Protein AF-A0A2D9P7B0-F1 (afdb_monomer)

Structure (mmCIF, N/CA/C/O backbone):
data_AF-A0A2D9P7B0-F1
#
_entry.id   AF-A0A2D9P7B0-F1
#
loop_
_atom_site.group_PDB
_atom_site.id
_atom_site.type_symbol
_atom_site.label_atom_id
_atom_site.label_alt_id
_atom_site.label_comp_id
_atom_site.label_asym_id
_atom_site.label_entity_id
_atom_site.label_seq_id
_atom_site.pdbx_PDB_ins_code
_atom_site.Cartn_x
_atom_site.Cartn_y
_atom_site.Cartn_z
_atom_site.occupancy
_atom_site.B_iso_or_equiv
_atom_site.auth_seq_id
_atom_site.auth_comp_id
_atom_site.auth_asym_id
_atom_site.auth_atom_id
_atom_site.pdbx_PDB_model_num
ATOM 1 N N . CYS A 1 1 ? 44.814 58.950 1.716 1.00 76.94 1 CYS A N 1
ATOM 2 C CA . CYS A 1 1 ? 45.796 58.024 2.322 1.00 76.94 1 CYS A CA 1
ATOM 3 C C . CYS A 1 1 ? 46.315 58.466 3.702 1.00 76.94 1 CYS A C 1
ATOM 5 O O . CYS A 1 1 ? 47.312 57.943 4.157 1.00 76.94 1 CYS A O 1
ATOM 7 N N . GLY A 1 2 ? 45.729 59.452 4.396 1.00 79.44 2 GLY A N 1
ATOM 8 C CA . GLY A 1 2 ? 46.101 59.761 5.792 1.00 79.44 2 GLY A CA 1
ATOM 9 C C . GLY A 1 2 ? 45.506 61.058 6.360 1.00 79.44 2 GLY A C 1
ATOM 10 O O . GLY A 1 2 ? 46.053 61.630 7.309 1.00 79.44 2 GLY A O 1
ATOM 11 N N . ASN A 1 3 ? 44.460 61.609 5.736 1.00 84.50 3 ASN A N 1
ATOM 12 C CA . ASN A 1 3 ? 43.871 62.905 6.093 1.00 84.50 3 ASN A CA 1
ATOM 13 C C . ASN A 1 3 ? 42.436 62.803 6.656 1.00 84.50 3 ASN A C 1
ATOM 15 O O . ASN A 1 3 ? 41.884 63.830 7.073 1.00 84.50 3 ASN A O 1
ATOM 19 N N . GLY A 1 4 ? 41.875 61.597 6.723 1.00 80.62 4 GLY A N 1
ATOM 20 C CA . GLY A 1 4 ? 40.542 61.262 7.209 1.00 80.62 4 GLY A CA 1
ATOM 21 C C . GLY A 1 4 ? 39.417 61.640 6.248 1.00 80.62 4 GLY A C 1
ATOM 22 O O . GLY A 1 4 ? 38.308 61.912 6.717 1.00 80.62 4 GLY A O 1
ATOM 23 N N . ILE A 1 5 ? 39.700 61.774 4.949 1.00 85.56 5 ILE A N 1
ATOM 24 C CA . ILE A 1 5 ? 38.758 62.226 3.920 1.00 85.56 5 ILE A CA 1
ATOM 25 C C . ILE A 1 5 ? 38.841 61.295 2.703 1.00 85.56 5 ILE A C 1
ATOM 27 O O . ILE A 1 5 ? 39.928 60.941 2.269 1.00 85.56 5 ILE A O 1
ATOM 31 N N . ASP A 1 6 ? 37.678 60.970 2.145 1.00 84.19 6 ASP A N 1
ATOM 32 C CA . ASP A 1 6 ? 37.508 60.373 0.816 1.00 84.19 6 ASP A CA 1
ATOM 33 C C . ASP A 1 6 ? 37.793 61.465 -0.239 1.00 84.19 6 ASP A C 1
ATOM 35 O O . ASP A 1 6 ? 36.982 62.382 -0.447 1.00 84.19 6 ASP A O 1
ATOM 39 N N . ASP A 1 7 ? 39.014 61.470 -0.784 1.00 86.56 7 ASP A N 1
ATOM 40 C CA . ASP A 1 7 ? 39.510 62.528 -1.673 1.00 86.56 7 ASP A CA 1
ATOM 41 C C . ASP A 1 7 ? 39.010 62.374 -3.125 1.00 86.56 7 ASP A C 1
ATOM 43 O O . ASP A 1 7 ? 38.956 63.379 -3.854 1.00 86.56 7 ASP A O 1
ATOM 47 N N . ASP A 1 8 ? 38.636 61.166 -3.555 1.00 87.06 8 ASP A N 1
ATOM 48 C CA . ASP A 1 8 ? 38.260 60.846 -4.937 1.00 87.06 8 ASP A CA 1
ATOM 49 C C . ASP A 1 8 ? 36.743 60.574 -5.118 1.00 87.06 8 ASP A C 1
ATOM 51 O O . ASP A 1 8 ? 36.195 60.793 -6.209 1.00 87.06 8 ASP A O 1
ATOM 55 N N . GLY A 1 9 ? 36.036 60.303 -4.019 1.00 84.69 9 GLY A N 1
ATOM 56 C CA . GLY A 1 9 ? 34.587 60.210 -3.897 1.00 84.69 9 GLY A CA 1
ATOM 57 C C . GLY A 1 9 ? 34.011 58.811 -4.108 1.00 84.69 9 GLY A C 1
ATOM 58 O O . GLY A 1 9 ? 32.815 58.728 -4.429 1.00 84.69 9 GLY A O 1
ATOM 59 N N . ASP A 1 10 ? 34.815 57.754 -4.013 1.00 85.06 10 ASP A N 1
ATOM 60 C CA . ASP A 1 10 ? 34.384 56.372 -4.238 1.00 85.06 10 ASP A CA 1
ATOM 61 C C . ASP A 1 10 ? 33.758 55.698 -2.996 1.00 85.06 10 ASP A C 1
ATOM 63 O O . ASP A 1 10 ? 33.042 54.698 -3.121 1.00 85.06 10 ASP A O 1
ATOM 67 N N . GLY A 1 11 ? 33.888 56.338 -1.829 1.00 82.06 11 GLY A N 1
ATOM 68 C CA . GLY A 1 11 ? 33.328 55.906 -0.553 1.00 82.06 11 GLY A CA 1
ATOM 69 C C . GLY A 1 11 ? 34.343 55.323 0.430 1.00 82.06 11 GLY A C 1
ATOM 70 O O . GLY A 1 11 ? 33.950 55.076 1.578 1.00 82.06 11 GLY A O 1
ATOM 71 N N . TYR A 1 12 ? 35.601 55.151 0.029 1.00 80.44 12 TYR A N 1
ATOM 72 C CA . TYR A 1 12 ? 36.685 54.659 0.872 1.00 80.44 12 TYR A CA 1
ATOM 73 C C . TYR A 1 12 ? 37.560 55.818 1.381 1.00 80.44 12 TYR A C 1
ATOM 75 O O . TYR A 1 12 ? 37.555 56.924 0.845 1.00 80.44 12 TYR A O 1
ATOM 83 N N . ILE A 1 13 ? 38.208 55.639 2.538 1.00 83.94 13 ILE A N 1
ATOM 84 C CA . ILE A 1 13 ? 38.969 56.708 3.204 1.00 83.94 13 ILE A CA 1
ATOM 85 C C . ILE A 1 13 ? 40.336 56.182 3.610 1.00 83.94 13 ILE A C 1
ATOM 87 O O . ILE A 1 13 ? 40.442 55.220 4.358 1.00 83.94 13 ILE A O 1
ATOM 91 N N . ASP A 1 14 ? 41.366 56.939 3.251 1.00 83.00 14 ASP A N 1
ATOM 92 C CA . ASP A 1 14 ? 42.741 56.725 3.688 1.00 83.00 14 ASP A CA 1
ATOM 93 C C . ASP A 1 14 ? 43.363 55.382 3.299 1.00 83.00 14 ASP A C 1
ATOM 95 O O . ASP A 1 14 ? 43.778 55.313 2.154 1.00 83.00 14 ASP A O 1
ATOM 99 N N . CYS A 1 15 ? 43.566 54.433 4.218 1.00 78.31 15 CYS A N 1
ATOM 100 C CA . CYS A 1 15 ? 44.227 53.154 3.906 1.00 78.31 15 CYS A CA 1
ATOM 101 C C . CYS A 1 15 ? 43.233 52.103 3.408 1.00 78.31 15 CYS A C 1
ATOM 103 O O . CYS A 1 15 ? 43.566 51.337 2.526 1.00 78.31 15 CYS A O 1
ATOM 105 N N . ASN A 1 16 ? 41.957 52.241 3.774 1.00 73.81 16 ASN A N 1
ATOM 106 C CA . ASN A 1 16 ? 40.859 51.449 3.216 1.00 73.81 16 ASN A CA 1
ATOM 107 C C . ASN A 1 16 ? 40.556 51.737 1.730 1.00 73.81 16 ASN A C 1
ATOM 109 O O . ASN A 1 16 ? 39.571 51.224 1.203 1.00 73.81 16 ASN A O 1
ATOM 113 N N . ASP A 1 17 ? 41.279 52.666 1.102 1.00 77.94 17 ASP A N 1
ATOM 114 C CA . ASP A 1 17 ? 41.082 53.111 -0.278 1.00 77.94 17 ASP A CA 1
ATOM 115 C C . ASP A 1 17 ? 42.181 52.495 -1.154 1.00 77.94 17 ASP A C 1
ATOM 117 O O . ASP A 1 17 ? 43.362 52.782 -0.968 1.00 77.94 17 ASP A O 1
ATOM 121 N N . PHE A 1 18 ? 41.792 51.672 -2.132 1.00 76.12 18 PHE A N 1
ATOM 122 C CA . PHE A 1 18 ? 42.721 50.958 -3.015 1.00 76.12 18 PHE A CA 1
ATOM 123 C C . PHE A 1 18 ? 43.674 51.895 -3.780 1.00 76.12 18 PHE A C 1
ATOM 125 O O . PHE A 1 18 ? 44.809 51.526 -4.087 1.00 76.12 18 PHE A O 1
ATOM 132 N N . ASP A 1 19 ? 43.270 53.139 -4.064 1.00 79.62 19 ASP A N 1
ATOM 133 C CA . ASP A 1 19 ? 44.144 54.115 -4.729 1.00 79.62 19 ASP A CA 1
ATOM 134 C C . ASP A 1 19 ? 45.294 54.605 -3.818 1.00 79.62 19 ASP A C 1
ATOM 136 O O . ASP A 1 19 ? 46.202 55.319 -4.274 1.00 79.62 19 ASP A O 1
ATOM 140 N N . CYS A 1 20 ? 45.276 54.221 -2.538 1.00 76.25 20 CYS A N 1
ATOM 141 C CA . CYS A 1 20 ? 46.286 54.523 -1.531 1.00 76.25 20 CYS A CA 1
ATOM 142 C C . CYS A 1 20 ? 47.275 53.387 -1.239 1.00 76.25 20 CYS A C 1
ATOM 144 O O . CYS A 1 20 ? 48.218 53.629 -0.471 1.00 76.25 20 CYS A O 1
ATOM 146 N N . ASP A 1 21 ? 47.135 52.232 -1.900 1.00 72.12 21 ASP A N 1
ATOM 147 C CA . ASP A 1 21 ? 48.072 51.110 -1.803 1.00 72.12 21 ASP A CA 1
ATOM 148 C C . ASP A 1 21 ? 49.526 51.565 -2.081 1.00 72.12 21 ASP A C 1
ATOM 150 O O . ASP A 1 21 ? 49.852 52.286 -3.040 1.00 72.12 21 ASP A O 1
ATOM 154 N N . GLY A 1 22 ? 50.426 51.186 -1.173 1.00 67.12 22 GLY A N 1
ATOM 155 C CA . GLY A 1 22 ? 51.850 51.500 -1.218 1.00 67.12 22 GLY A CA 1
ATOM 156 C C . GLY A 1 22 ? 52.231 52.942 -0.845 1.00 67.12 22 GLY A C 1
ATOM 157 O O . GLY A 1 22 ? 53.411 53.314 -0.985 1.00 67.12 22 GLY A O 1
ATOM 158 N N . ASP A 1 23 ? 51.298 53.782 -0.372 1.00 77.75 23 ASP A N 1
ATOM 159 C CA . ASP A 1 23 ? 51.634 55.099 0.183 1.00 77.75 23 ASP A CA 1
ATOM 160 C C . ASP A 1 23 ? 52.393 54.963 1.512 1.00 77.75 23 ASP A C 1
ATOM 162 O O . ASP A 1 23 ? 52.128 54.123 2.358 1.00 77.75 23 ASP A O 1
ATOM 166 N N . SER A 1 24 ? 53.346 55.859 1.764 1.00 75.62 24 SER A N 1
ATOM 167 C CA . SER A 1 24 ? 54.143 55.845 3.001 1.00 75.62 24 SER A CA 1
ATOM 168 C C . SER A 1 24 ? 53.351 55.991 4.313 1.00 75.62 24 SER A C 1
ATOM 170 O O . SER A 1 24 ? 53.951 55.847 5.381 1.00 75.62 24 SER A O 1
ATOM 172 N N . ASN A 1 25 ? 52.071 56.364 4.240 1.00 73.69 25 ASN A N 1
ATOM 173 C CA . ASN A 1 25 ? 51.165 56.475 5.381 1.00 73.69 25 ASN A CA 1
ATOM 174 C C . ASN A 1 25 ? 50.302 55.218 5.612 1.00 73.69 25 ASN A C 1
ATOM 176 O O . ASN A 1 25 ? 49.729 55.144 6.694 1.00 73.69 25 ASN A O 1
ATOM 180 N N . CYS A 1 26 ? 50.273 54.274 4.664 1.00 71.50 26 CYS A N 1
ATOM 181 C CA . CYS A 1 26 ? 49.581 52.982 4.728 1.00 71.50 26 CYS A CA 1
ATOM 182 C C . CYS A 1 26 ? 50.646 51.885 4.542 1.00 71.50 26 CYS A C 1
ATOM 184 O O . CYS A 1 26 ? 51.066 51.600 3.418 1.00 71.50 26 CYS A O 1
ATOM 186 N N . PRO A 1 27 ? 51.293 51.440 5.633 1.00 70.44 27 PRO A N 1
ATOM 187 C CA . PRO A 1 27 ? 52.345 50.434 5.543 1.00 70.44 27 PRO A CA 1
ATOM 188 C C . PRO A 1 27 ? 51.762 49.090 5.088 1.00 70.44 27 PRO A C 1
ATOM 190 O O . PRO A 1 27 ? 50.688 48.743 5.515 1.00 70.44 27 PRO A O 1
ATOM 193 N N . SER A 1 28 ? 52.502 48.333 4.273 1.00 71.00 28 SER A N 1
ATOM 194 C CA . SER A 1 28 ? 52.109 46.978 3.839 1.00 71.00 28 SER A CA 1
ATOM 195 C C . SER A 1 28 ? 51.747 46.075 5.021 1.00 71.00 28 SER A C 1
ATOM 197 O O . SER A 1 28 ? 52.539 46.001 5.970 1.00 71.00 28 SER A O 1
ATOM 199 N N . GLU A 1 29 ? 50.638 45.356 4.873 1.00 76.75 29 GLU A N 1
ATOM 200 C CA . GLU A 1 29 ? 50.136 44.351 5.811 1.00 76.75 29 GLU A CA 1
ATOM 201 C C . GLU A 1 29 ? 51.075 43.130 5.896 1.00 76.75 29 GLU A C 1
ATOM 203 O O . GLU A 1 29 ? 51.773 42.786 4.932 1.00 76.75 29 GLU A O 1
ATOM 208 N N . ASP A 1 30 ? 51.156 42.499 7.072 1.00 81.06 30 ASP A N 1
ATOM 209 C CA . ASP A 1 30 ? 51.834 41.213 7.290 1.00 81.06 30 ASP A CA 1
ATOM 210 C C . ASP A 1 30 ? 50.774 40.135 7.539 1.00 81.06 30 ASP A C 1
ATOM 212 O O . ASP A 1 30 ? 50.327 39.942 8.666 1.00 81.06 30 ASP A O 1
ATOM 216 N N . CYS A 1 31 ? 50.422 39.421 6.465 1.00 78.62 31 CYS A N 1
ATOM 217 C CA . CYS A 1 31 ? 49.232 38.579 6.289 1.00 78.62 31 CYS A CA 1
ATOM 218 C C . CYS A 1 31 ? 49.111 37.317 7.172 1.00 78.62 31 CYS A C 1
ATOM 220 O O . CYS A 1 31 ? 48.435 36.358 6.806 1.00 78.62 31 CYS A O 1
ATOM 222 N N . GLY A 1 32 ? 49.793 37.248 8.314 1.00 74.12 32 GLY A N 1
ATOM 223 C CA . GLY A 1 32 ? 49.739 36.078 9.194 1.00 74.12 32 GLY A CA 1
ATOM 224 C C . GLY A 1 32 ? 50.213 36.331 10.621 1.00 74.12 32 GLY A C 1
ATOM 225 O O . GLY A 1 32 ? 50.714 35.408 11.281 1.00 74.12 32 GLY A O 1
ATOM 226 N N . ASN A 1 33 ? 50.135 37.573 11.102 1.00 79.88 33 ASN A N 1
ATOM 227 C CA . ASN A 1 33 ? 50.618 37.949 12.427 1.00 79.88 33 ASN A CA 1
ATOM 228 C C . ASN A 1 33 ? 49.501 38.292 13.437 1.00 79.88 33 ASN A C 1
ATOM 230 O O . ASN A 1 33 ? 49.798 38.421 14.638 1.00 79.88 33 ASN A O 1
ATOM 234 N N . GLY A 1 34 ? 48.237 38.330 13.003 1.00 76.50 34 GLY A N 1
ATOM 235 C CA . GLY A 1 34 ? 47.061 38.528 13.851 1.00 76.50 34 GLY A CA 1
ATOM 236 C C . GLY A 1 34 ? 46.783 39.984 14.214 1.00 76.50 34 GLY A C 1
ATOM 237 O O . GLY A 1 34 ? 46.145 40.229 15.249 1.00 76.50 34 GLY A O 1
ATOM 238 N N . ILE A 1 35 ? 47.326 40.944 13.468 1.00 80.81 35 ILE A N 1
ATOM 239 C CA . ILE A 1 35 ? 47.245 42.382 13.737 1.00 80.81 35 ILE A CA 1
ATOM 240 C C . ILE A 1 35 ? 46.974 43.107 12.420 1.00 80.81 35 ILE A C 1
ATOM 242 O O . ILE A 1 35 ? 47.598 42.773 11.439 1.00 80.81 35 ILE A O 1
ATOM 246 N N . ASP A 1 36 ? 46.099 44.109 12.479 1.00 80.12 36 ASP A N 1
ATOM 247 C CA . ASP A 1 36 ? 45.875 45.157 11.470 1.00 80.12 36 ASP A CA 1
ATOM 248 C C . ASP A 1 36 ? 47.100 46.098 11.446 1.00 80.12 36 ASP A C 1
ATOM 250 O O . ASP A 1 36 ? 47.240 46.976 12.319 1.00 80.12 36 ASP A O 1
ATOM 254 N N . ASP A 1 37 ? 48.071 45.816 10.575 1.00 80.19 37 ASP A N 1
ATOM 255 C CA . ASP A 1 37 ? 49.357 46.521 10.494 1.00 80.19 37 ASP A CA 1
ATOM 256 C C . ASP A 1 37 ? 49.257 47.859 9.746 1.00 80.19 37 ASP A C 1
ATOM 258 O O . ASP A 1 37 ? 49.981 48.813 10.094 1.00 80.19 37 ASP A O 1
ATOM 262 N N . ASP A 1 38 ? 48.361 47.951 8.770 1.00 74.75 38 ASP A N 1
ATOM 263 C CA . ASP A 1 38 ? 48.128 49.130 7.944 1.00 74.75 38 ASP A CA 1
ATOM 264 C C . ASP A 1 38 ? 47.092 50.109 8.545 1.00 74.75 38 ASP A C 1
ATOM 266 O O . ASP A 1 38 ? 47.167 51.329 8.322 1.00 74.75 38 ASP A O 1
ATOM 270 N N . GLY A 1 39 ? 46.251 49.619 9.461 1.00 75.06 39 GLY A N 1
ATOM 271 C CA . GLY A 1 39 ? 45.294 50.385 10.248 1.00 75.06 39 GLY A CA 1
ATOM 272 C C . GLY A 1 39 ? 43.954 50.628 9.556 1.00 75.06 39 GLY A C 1
ATOM 273 O O . GLY A 1 39 ? 43.246 51.564 9.969 1.00 75.06 39 GLY A O 1
ATOM 274 N N . ASP A 1 40 ? 43.627 49.868 8.515 1.00 73.81 40 ASP A N 1
ATOM 275 C CA . ASP A 1 40 ? 42.383 49.969 7.763 1.00 73.81 40 ASP A CA 1
ATOM 276 C C . ASP A 1 40 ? 41.216 49.208 8.441 1.00 73.81 40 ASP A C 1
ATOM 278 O O . ASP A 1 40 ? 40.036 49.535 8.253 1.00 73.81 40 ASP A O 1
ATOM 282 N N . GLY A 1 41 ? 41.520 48.307 9.377 1.00 76.69 41 GLY A N 1
ATOM 283 C CA . GLY A 1 41 ? 40.537 47.596 10.190 1.00 76.69 41 GLY A CA 1
ATOM 284 C C . GLY A 1 41 ? 40.228 46.168 9.746 1.00 76.69 41 GLY A C 1
ATOM 285 O O . GLY A 1 41 ? 39.369 45.544 10.391 1.00 76.69 41 GLY A O 1
ATOM 286 N N . TYR A 1 42 ? 40.900 45.657 8.718 1.00 76.62 42 TYR A N 1
ATOM 287 C CA . TYR A 1 42 ? 40.986 44.233 8.405 1.00 76.62 42 TYR A CA 1
ATOM 288 C C . TYR A 1 42 ? 42.277 43.633 8.996 1.00 76.62 42 TYR A C 1
ATOM 290 O O . TYR A 1 42 ? 43.095 44.342 9.567 1.00 76.62 42 TYR A O 1
ATOM 298 N N . ILE A 1 43 ? 42.356 42.302 9.089 1.00 81.44 43 ILE A N 1
ATOM 299 C CA . ILE A 1 43 ? 43.472 41.598 9.747 1.00 81.44 43 ILE A CA 1
ATOM 300 C C . ILE A 1 43 ? 43.831 40.381 8.899 1.00 81.44 43 ILE A C 1
ATOM 302 O O . ILE A 1 43 ? 42.947 39.563 8.621 1.00 81.44 43 ILE A O 1
ATOM 306 N N . ASP A 1 44 ? 45.122 40.209 8.610 1.00 79.50 44 ASP A N 1
ATOM 307 C CA . ASP A 1 44 ? 45.681 39.051 7.900 1.00 79.50 44 ASP A CA 1
ATOM 308 C C . ASP A 1 44 ? 44.905 38.728 6.598 1.00 79.50 44 ASP A C 1
ATOM 310 O O . ASP A 1 44 ? 44.608 39.624 5.824 1.00 79.50 44 ASP A O 1
ATOM 314 N N . CYS A 1 45 ? 44.518 37.470 6.349 1.00 75.00 45 CYS A N 1
ATOM 315 C CA . CYS A 1 45 ? 43.814 37.038 5.129 1.00 75.00 45 CYS A CA 1
ATOM 316 C C . CYS A 1 45 ? 42.389 37.596 4.965 1.00 75.00 45 CYS A C 1
ATOM 318 O O . CYS A 1 45 ? 41.768 37.404 3.928 1.00 75.00 45 CYS A O 1
ATOM 320 N N . ASN A 1 46 ? 41.855 38.298 5.973 1.00 72.25 46 ASN A N 1
ATOM 321 C CA . ASN A 1 46 ? 40.612 39.059 5.807 1.00 72.25 46 ASN A CA 1
ATOM 322 C C . ASN A 1 46 ? 40.858 40.466 5.233 1.00 72.25 46 ASN A C 1
ATOM 324 O O . ASN A 1 46 ? 39.895 41.212 5.039 1.00 72.25 46 ASN A O 1
ATOM 328 N N . ASP A 1 47 ? 42.122 40.842 5.039 1.00 75.25 47 ASP A N 1
ATOM 329 C CA . ASP A 1 47 ? 42.564 42.077 4.406 1.00 75.25 47 ASP A CA 1
ATOM 330 C C . ASP A 1 47 ? 42.761 41.863 2.899 1.00 75.25 47 ASP A C 1
ATOM 332 O O . ASP A 1 47 ? 43.418 40.917 2.468 1.00 75.25 47 ASP A O 1
ATOM 336 N N . PHE A 1 48 ? 42.200 42.761 2.092 1.00 74.19 48 PHE A N 1
ATOM 337 C CA . PHE A 1 48 ? 42.299 42.704 0.633 1.00 74.19 48 PHE A CA 1
ATOM 338 C C . PHE A 1 48 ? 43.746 42.873 0.138 1.00 74.19 48 PHE A C 1
ATOM 340 O O . PHE A 1 48 ? 44.106 42.364 -0.926 1.00 74.19 48 PHE A O 1
ATOM 347 N N . ASP A 1 49 ? 44.604 43.544 0.910 1.00 73.69 49 ASP A N 1
ATOM 348 C CA . ASP A 1 49 ? 46.025 43.674 0.580 1.00 73.69 49 ASP A CA 1
ATOM 349 C C . ASP A 1 49 ? 46.779 42.324 0.676 1.00 73.69 49 ASP A C 1
ATOM 351 O O . ASP A 1 49 ? 47.924 42.214 0.218 1.00 73.69 49 ASP A O 1
ATOM 355 N N . CYS A 1 50 ? 46.123 41.280 1.203 1.00 74.69 50 CYS A N 1
ATOM 356 C CA . CYS A 1 50 ? 46.630 39.918 1.354 1.00 74.69 50 CYS A CA 1
ATOM 357 C C . CYS A 1 50 ? 46.101 38.903 0.319 1.00 74.69 50 CYS A C 1
ATOM 359 O O . CYS A 1 50 ? 46.556 37.759 0.345 1.00 74.69 50 CYS A O 1
ATOM 361 N N . ASP A 1 51 ? 45.248 39.316 -0.634 1.00 68.62 51 ASP A N 1
ATOM 362 C CA . ASP A 1 51 ? 44.580 38.461 -1.647 1.00 68.62 51 ASP A CA 1
ATOM 363 C C . ASP A 1 51 ? 45.532 37.562 -2.481 1.00 68.62 51 ASP A C 1
ATOM 365 O O . ASP A 1 51 ? 45.105 36.575 -3.073 1.00 68.62 51 ASP A O 1
ATOM 369 N N . ASP A 1 52 ? 46.825 37.899 -2.573 1.00 65.56 52 ASP A N 1
ATOM 370 C CA . ASP A 1 52 ? 47.834 37.154 -3.347 1.00 65.56 52 ASP A CA 1
ATOM 371 C C . ASP A 1 52 ? 48.952 36.535 -2.462 1.00 65.56 52 ASP A C 1
ATOM 373 O O . ASP A 1 52 ? 49.958 36.031 -2.993 1.00 65.56 52 ASP A O 1
ATOM 377 N N . ASP A 1 53 ? 48.857 36.599 -1.124 1.00 74.62 53 ASP A N 1
ATOM 378 C CA . ASP A 1 53 ? 49.885 36.024 -0.245 1.00 74.62 53 ASP A CA 1
ATOM 379 C C . ASP A 1 53 ? 49.767 34.495 -0.162 1.00 74.62 53 ASP A C 1
ATOM 381 O O . ASP A 1 53 ? 48.702 33.917 0.010 1.00 74.62 53 ASP A O 1
ATOM 385 N N . LEU A 1 54 ? 50.912 33.812 -0.231 1.00 67.69 54 LEU A N 1
ATOM 386 C CA . LEU A 1 54 ? 50.994 32.353 -0.140 1.00 67.69 54 LEU A CA 1
ATOM 387 C C . LEU A 1 54 ? 50.544 31.795 1.220 1.00 67.69 54 LEU A C 1
ATOM 389 O O . LEU A 1 54 ? 50.423 30.577 1.338 1.00 67.69 54 LEU A O 1
ATOM 393 N N . SER A 1 55 ? 50.412 32.630 2.255 1.00 69.50 55 SER A N 1
ATOM 394 C CA . SER A 1 55 ? 49.829 32.237 3.541 1.00 69.50 55 SER A CA 1
ATOM 395 C C . SER A 1 55 ? 48.303 32.223 3.556 1.00 69.50 55 SER A C 1
ATOM 397 O O . SER A 1 55 ? 47.759 31.647 4.491 1.00 69.50 55 SER A O 1
ATOM 399 N N . CYS A 1 56 ? 47.661 32.831 2.557 1.00 69.88 56 CYS A N 1
ATOM 400 C CA . CYS A 1 56 ? 46.214 32.997 2.437 1.00 69.88 56 CYS A CA 1
ATOM 401 C C . CYS A 1 56 ? 45.640 32.150 1.290 1.00 69.88 56 CYS A C 1
ATOM 403 O O . CYS A 1 56 ? 44.801 32.627 0.547 1.00 69.88 56 CYS A O 1
ATOM 405 N N . ILE A 1 57 ? 46.208 30.959 1.069 1.00 68.69 57 ILE A N 1
ATOM 406 C CA . ILE A 1 57 ? 45.753 30.016 0.043 1.00 68.69 57 ILE A CA 1
ATOM 407 C C . ILE A 1 57 ? 45.543 28.667 0.717 1.00 68.69 57 ILE A C 1
ATOM 409 O O . ILE A 1 57 ? 46.511 28.099 1.247 1.00 68.69 57 ILE A O 1
ATOM 413 N N . GLU A 1 58 ? 44.338 28.115 0.620 1.00 74.44 58 GLU A N 1
ATOM 414 C CA . GLU A 1 58 ? 44.051 26.755 1.061 1.00 74.44 58 GLU A CA 1
ATOM 415 C C . GLU A 1 58 ? 44.850 25.736 0.223 1.00 74.44 58 GLU A C 1
ATOM 417 O O . GLU A 1 58 ? 44.851 25.722 -1.012 1.00 74.44 58 GLU A O 1
ATOM 422 N N . THR A 1 59 ? 45.614 24.872 0.898 1.00 70.31 59 THR A N 1
ATOM 423 C CA . THR A 1 59 ? 46.550 23.937 0.246 1.00 70.31 59 THR A CA 1
ATOM 424 C C . THR A 1 59 ? 46.166 22.466 0.382 1.00 70.31 59 THR A C 1
ATOM 426 O O . THR A 1 59 ? 46.735 21.641 -0.345 1.00 70.31 59 THR A O 1
ATOM 429 N N . ASP A 1 60 ? 45.227 22.127 1.268 1.00 73.56 60 ASP A N 1
ATOM 430 C CA . ASP A 1 60 ? 44.704 20.777 1.490 1.00 73.56 60 ASP A CA 1
ATOM 431 C C . ASP A 1 60 ? 43.169 20.803 1.569 1.00 73.56 60 ASP A C 1
ATOM 433 O O . ASP A 1 60 ? 42.580 20.996 2.620 1.00 73.56 60 ASP A O 1
ATOM 437 N N . CYS A 1 61 ? 42.516 20.572 0.431 1.00 77.62 61 CYS A N 1
ATOM 438 C CA . CYS A 1 61 ? 41.064 20.701 0.278 1.00 77.62 61 CYS A CA 1
ATOM 439 C C . CYS A 1 61 ? 40.254 19.486 0.777 1.00 77.62 61 CYS A C 1
ATOM 441 O O . CYS A 1 61 ? 39.229 19.148 0.180 1.00 77.62 61 CYS A O 1
ATOM 443 N N . SER A 1 62 ? 40.748 18.743 1.771 1.00 74.50 62 SER A N 1
ATOM 444 C CA . SER A 1 62 ? 40.148 17.465 2.191 1.00 74.50 62 SER A CA 1
ATOM 445 C C . SER A 1 62 ? 40.304 17.112 3.673 1.00 74.50 62 SER A C 1
ATOM 447 O O . SER A 1 62 ? 39.921 16.007 4.094 1.00 74.50 62 SER A O 1
ATOM 449 N N . ASP A 1 63 ? 40.910 17.989 4.473 1.00 75.38 63 ASP A N 1
ATOM 450 C CA . ASP A 1 63 ? 41.319 17.682 5.842 1.00 75.38 63 ASP A CA 1
ATOM 451 C C . ASP A 1 63 ? 40.410 18.296 6.925 1.00 75.38 63 ASP A C 1
ATOM 453 O O . ASP A 1 63 ? 40.592 18.014 8.119 1.00 75.38 63 ASP A O 1
ATOM 457 N N . ASN A 1 64 ? 39.344 18.990 6.508 1.00 73.50 64 ASN A N 1
ATOM 458 C CA . ASN A 1 64 ? 38.375 19.742 7.310 1.00 73.50 64 ASN A CA 1
ATOM 459 C C . ASN A 1 64 ? 39.030 20.822 8.177 1.00 73.50 64 ASN A C 1
ATOM 461 O O . ASN A 1 64 ? 38.527 21.138 9.268 1.00 73.50 64 ASN A O 1
ATOM 465 N N . LEU A 1 65 ? 40.177 21.337 7.749 1.00 76.00 65 LEU A N 1
ATOM 466 C CA . LEU A 1 65 ? 40.843 22.456 8.385 1.00 76.00 65 LEU A CA 1
ATOM 467 C C . LEU A 1 65 ? 40.787 23.670 7.461 1.00 76.00 65 LEU A C 1
ATOM 469 O O . LEU A 1 65 ? 40.721 23.561 6.248 1.00 76.00 65 LEU A O 1
ATOM 473 N N . ASP A 1 66 ? 40.751 24.823 8.108 1.00 73.62 66 ASP A N 1
ATOM 474 C CA . ASP A 1 66 ? 40.822 26.147 7.502 1.00 73.62 66 ASP A CA 1
ATOM 475 C C . ASP A 1 66 ? 42.305 26.538 7.583 1.00 73.62 66 ASP A C 1
ATOM 477 O O . ASP A 1 66 ? 42.779 27.014 8.630 1.00 73.62 66 ASP A O 1
ATOM 481 N N . ASN A 1 67 ? 43.096 26.109 6.595 1.00 74.00 67 ASN A N 1
ATOM 482 C CA . ASN A 1 67 ? 44.557 26.171 6.650 1.00 74.00 67 ASN A CA 1
ATOM 483 C C . ASN A 1 67 ? 45.090 27.567 6.331 1.00 74.00 67 ASN A C 1
ATOM 485 O O . ASN A 1 67 ? 46.209 27.886 6.760 1.00 74.00 67 ASN A O 1
ATOM 489 N N . ASP A 1 68 ? 44.298 28.390 5.652 1.00 69.81 68 ASP A N 1
ATOM 490 C CA . ASP A 1 68 ? 44.553 29.808 5.403 1.00 69.81 68 ASP A CA 1
ATOM 491 C C . ASP A 1 68 ? 43.803 30.754 6.362 1.00 69.81 68 ASP A C 1
ATOM 493 O O . ASP A 1 68 ? 44.191 31.915 6.498 1.00 69.81 68 ASP A O 1
ATOM 497 N N . GLN A 1 69 ? 42.872 30.233 7.168 1.00 72.62 69 GLN A N 1
ATOM 498 C CA . GLN A 1 69 ? 42.149 30.958 8.221 1.00 72.62 69 GLN A CA 1
ATOM 499 C C . GLN A 1 69 ? 41.229 32.067 7.694 1.00 72.62 69 GLN A C 1
ATOM 501 O O . GLN A 1 69 ? 40.966 33.044 8.415 1.00 72.62 69 GLN A O 1
ATOM 506 N N . ASP A 1 70 ? 40.722 31.922 6.471 1.00 72.38 70 ASP A N 1
ATOM 507 C CA . ASP A 1 70 ? 39.754 32.844 5.872 1.00 72.38 70 ASP A CA 1
ATOM 508 C C . ASP A 1 70 ? 38.302 32.573 6.346 1.00 72.38 70 ASP A C 1
ATOM 510 O O . ASP A 1 70 ? 37.400 33.411 6.209 1.00 72.38 70 ASP A O 1
ATOM 514 N N . GLY A 1 71 ? 38.098 31.443 7.036 1.00 72.38 71 GLY A N 1
ATOM 515 C CA . GLY A 1 71 ? 36.835 31.030 7.635 1.00 72.38 71 GLY A CA 1
ATOM 516 C C . GLY A 1 71 ? 36.047 30.002 6.826 1.00 72.38 71 GLY A C 1
ATOM 517 O O . GLY A 1 71 ? 34.967 29.600 7.292 1.00 72.38 71 GLY A O 1
ATOM 518 N N . TYR A 1 72 ? 36.552 29.572 5.672 1.00 72.31 72 TYR A N 1
ATOM 519 C CA . TYR A 1 72 ? 36.034 28.461 4.881 1.00 72.31 72 TYR A CA 1
ATOM 520 C C . TYR A 1 72 ? 36.930 27.220 5.058 1.00 72.31 72 TYR A C 1
ATOM 522 O O . TYR A 1 72 ? 37.979 27.266 5.686 1.00 72.31 72 TYR A O 1
ATOM 530 N N . VAL A 1 73 ? 36.418 26.038 4.703 1.00 79.25 73 VAL A N 1
ATOM 531 C CA . VAL A 1 73 ? 37.142 24.765 4.876 1.00 79.25 73 VAL A CA 1
ATOM 532 C C . VAL A 1 73 ? 36.958 23.908 3.638 1.00 79.25 73 VAL A C 1
ATOM 534 O O . VAL A 1 73 ? 35.838 23.784 3.134 1.00 79.25 73 VAL A O 1
ATOM 537 N N . ASP A 1 74 ? 38.024 23.241 3.205 1.00 78.31 74 ASP A N 1
ATOM 538 C CA . ASP A 1 74 ? 38.007 22.268 2.112 1.00 78.31 74 ASP A CA 1
ATOM 539 C C . ASP A 1 74 ? 37.216 22.755 0.874 1.00 78.31 74 ASP A C 1
ATOM 541 O O . ASP A 1 74 ? 37.496 23.788 0.290 1.00 78.31 74 ASP A O 1
ATOM 545 N N . CYS A 1 75 ? 36.194 22.013 0.447 1.00 73.62 75 CYS A N 1
ATOM 546 C CA . CYS A 1 75 ? 35.426 22.286 -0.765 1.00 73.62 75 CYS A CA 1
ATOM 547 C C . CYS A 1 75 ? 34.383 23.401 -0.624 1.00 73.62 75 CYS A C 1
ATOM 549 O O . CYS A 1 75 ? 33.765 23.770 -1.623 1.00 73.62 75 CYS A O 1
ATOM 551 N N . ASP A 1 76 ? 34.170 23.904 0.595 1.00 74.12 76 ASP A N 1
ATOM 552 C CA . ASP A 1 76 ? 33.408 25.134 0.819 1.00 74.12 76 ASP A CA 1
ATOM 553 C C . ASP A 1 76 ? 34.289 26.383 0.602 1.00 74.12 76 ASP A C 1
ATOM 555 O O . ASP A 1 76 ? 33.763 27.498 0.577 1.00 74.12 76 ASP A O 1
ATOM 559 N N . ASP A 1 77 ? 35.601 26.189 0.421 1.00 74.31 77 ASP A N 1
ATOM 560 C CA . ASP A 1 77 ? 36.595 27.213 0.117 1.00 74.31 77 ASP A CA 1
ATOM 561 C C . ASP A 1 77 ? 36.699 27.483 -1.396 1.00 74.31 77 ASP A C 1
ATOM 563 O O . ASP A 1 77 ? 36.724 26.565 -2.227 1.00 74.31 77 ASP A O 1
ATOM 567 N N . PHE A 1 78 ? 36.765 28.763 -1.770 1.00 77.88 78 PHE A N 1
ATOM 568 C CA . PHE A 1 78 ? 36.911 29.180 -3.164 1.00 77.88 78 PHE A CA 1
ATOM 569 C C . PHE A 1 78 ? 38.280 28.800 -3.748 1.00 77.88 78 PHE A C 1
ATOM 571 O O . PHE A 1 78 ? 38.364 28.468 -4.934 1.00 77.88 78 PHE A O 1
ATOM 578 N N . ASP A 1 79 ? 39.333 28.768 -2.934 1.00 75.12 79 ASP A N 1
ATOM 579 C CA . ASP A 1 79 ? 40.683 28.399 -3.370 1.00 75.12 79 ASP A CA 1
ATOM 580 C C . ASP A 1 79 ? 40.810 26.907 -3.708 1.00 75.12 79 ASP A C 1
ATOM 582 O O . ASP A 1 79 ? 41.718 26.482 -4.435 1.00 75.12 79 ASP A O 1
ATOM 586 N N . CYS A 1 80 ? 39.826 26.113 -3.284 1.00 73.75 80 CYS A N 1
ATOM 587 C CA . CYS A 1 80 ? 39.671 24.707 -3.624 1.00 73.75 80 CYS A CA 1
ATOM 588 C C . CYS A 1 80 ? 38.855 24.453 -4.904 1.00 73.75 80 CYS A C 1
ATOM 590 O O . CYS A 1 80 ? 38.681 23.293 -5.310 1.00 73.75 80 CYS A O 1
ATOM 592 N N . GLU A 1 81 ? 38.402 25.504 -5.602 1.00 70.50 81 GLU A N 1
ATOM 593 C CA . GLU A 1 81 ? 37.673 25.382 -6.866 1.00 70.50 81 GLU A CA 1
ATOM 594 C C . GLU A 1 81 ? 38.523 24.655 -7.933 1.00 70.50 81 GLU A C 1
ATOM 596 O O . GLU A 1 81 ? 39.598 25.088 -8.355 1.00 70.50 81 GLU A O 1
ATOM 601 N N . GLY A 1 82 ? 38.023 23.507 -8.405 1.00 59.03 82 GLY A N 1
ATOM 602 C CA . GLY A 1 82 ? 38.709 22.672 -9.396 1.00 59.03 82 GLY A CA 1
ATOM 603 C C . GLY A 1 82 ? 39.689 21.648 -8.813 1.00 59.03 82 GLY A C 1
ATOM 604 O O . GLY A 1 82 ? 40.346 20.939 -9.587 1.00 59.03 82 GLY A O 1
ATOM 605 N N . ASN A 1 83 ? 39.772 21.513 -7.484 1.00 69.12 83 ASN A N 1
ATOM 606 C CA . ASN A 1 83 ? 40.436 20.373 -6.861 1.00 69.12 83 ASN A CA 1
ATOM 607 C C . ASN A 1 83 ? 39.645 19.074 -7.167 1.00 69.12 83 ASN A C 1
ATOM 609 O O . ASN A 1 83 ? 38.433 19.041 -6.947 1.00 69.12 83 ASN A O 1
ATOM 613 N N . PRO A 1 84 ? 40.284 17.991 -7.662 1.00 59.38 84 PRO A N 1
ATOM 614 C CA . PRO A 1 84 ? 39.615 16.714 -7.935 1.00 59.38 84 PRO A CA 1
ATOM 615 C C . PRO A 1 84 ? 38.879 16.103 -6.736 1.00 59.38 84 PRO A C 1
ATOM 617 O O . PRO A 1 84 ? 37.955 15.320 -6.935 1.00 59.38 84 PRO A O 1
ATOM 620 N N . GLU A 1 85 ? 39.291 16.434 -5.510 1.00 61.66 85 GLU A N 1
ATOM 621 C CA . GLU A 1 85 ? 38.641 15.970 -4.276 1.00 61.66 85 GLU A CA 1
ATOM 622 C C . GLU A 1 85 ? 37.361 16.759 -3.947 1.00 61.66 85 GLU A C 1
ATOM 624 O O . GLU A 1 85 ? 36.514 16.261 -3.210 1.00 61.66 85 GLU A O 1
ATOM 629 N N . CYS A 1 86 ? 37.168 17.913 -4.595 1.00 62.34 86 CYS A N 1
ATOM 630 C CA . CYS A 1 86 ? 35.987 18.774 -4.503 1.00 62.34 86 CYS A CA 1
ATOM 631 C C . CYS A 1 86 ? 35.060 18.677 -5.718 1.00 62.34 86 CYS A C 1
ATOM 633 O O . CYS A 1 86 ? 34.152 19.488 -5.893 1.00 62.34 86 CYS A O 1
ATOM 635 N N . PHE A 1 87 ? 35.273 17.679 -6.578 1.00 62.66 87 PHE A N 1
ATOM 636 C CA . PHE A 1 87 ? 34.403 17.431 -7.717 1.00 62.66 87 PHE A CA 1
ATOM 637 C C . PHE A 1 87 ? 33.070 16.829 -7.245 1.00 62.66 87 PHE A C 1
ATOM 639 O O . PHE A 1 87 ? 32.986 15.639 -6.932 1.00 62.66 87 PHE A O 1
ATOM 646 N N . SER A 1 88 ? 32.023 17.654 -7.185 1.00 63.59 88 SER A N 1
ATOM 647 C CA . SER A 1 88 ? 30.660 17.227 -6.871 1.00 63.59 88 SER A CA 1
ATOM 648 C C . SER A 1 88 ? 29.839 17.004 -8.146 1.00 63.59 88 SER A C 1
ATOM 650 O O . SER A 1 88 ? 29.846 17.802 -9.087 1.00 63.59 88 SER A O 1
ATOM 652 N N . CYS A 1 89 ? 29.094 15.899 -8.188 1.00 68.56 89 CYS A N 1
ATOM 653 C CA . CYS A 1 89 ? 28.184 15.579 -9.290 1.00 68.56 89 CYS A CA 1
ATOM 654 C C . CYS A 1 89 ? 26.836 16.293 -9.122 1.00 68.56 89 CYS A C 1
ATOM 656 O O . CYS A 1 89 ? 25.787 15.656 -9.065 1.00 68.56 89 CYS A O 1
ATOM 658 N N . ASP A 1 90 ? 26.875 17.625 -9.042 1.00 64.62 90 ASP A N 1
ATOM 659 C CA . ASP A 1 90 ? 25.709 18.469 -8.733 1.00 64.62 90 ASP A CA 1
ATOM 660 C C . ASP A 1 90 ? 24.924 18.917 -9.979 1.00 64.62 90 ASP A C 1
ATOM 662 O O . ASP A 1 90 ? 23.966 19.687 -9.885 1.00 64.62 90 ASP A O 1
ATOM 666 N N . GLN A 1 91 ? 25.326 18.464 -11.170 1.00 66.00 91 GLN A N 1
ATOM 667 C CA . GLN A 1 91 ? 24.581 18.708 -12.409 1.00 66.00 91 GLN A CA 1
ATOM 668 C C . GLN A 1 91 ? 23.429 17.705 -12.568 1.00 66.00 91 GLN A C 1
ATOM 670 O O . GLN A 1 91 ? 23.482 16.596 -12.033 1.00 66.00 91 GLN A O 1
ATOM 675 N N . GLU A 1 92 ? 22.395 18.081 -13.328 1.00 75.31 92 GLU A N 1
ATOM 676 C CA . GLU A 1 92 ? 21.347 17.138 -13.734 1.00 75.31 92 GLU A CA 1
ATOM 677 C C . GLU A 1 92 ? 21.957 16.032 -14.607 1.00 75.31 92 GLU A C 1
ATOM 679 O O . GLU A 1 92 ? 22.680 16.312 -15.570 1.00 75.31 92 GLU A O 1
ATOM 684 N N . SER A 1 93 ? 21.672 14.774 -14.266 1.00 82.50 93 SER A N 1
ATOM 685 C CA . SER A 1 93 ? 22.120 13.629 -15.051 1.00 82.50 93 SER A CA 1
ATOM 686 C C . SER A 1 93 ? 21.434 13.601 -16.416 1.00 82.50 93 SER A C 1
ATOM 688 O O . SER A 1 93 ? 20.272 13.979 -16.572 1.00 82.50 93 SER A O 1
ATOM 690 N N . VAL A 1 94 ? 22.160 13.114 -17.418 1.00 88.62 94 VAL A N 1
ATOM 691 C CA . VAL A 1 94 ? 21.596 12.722 -18.707 1.00 88.62 94 VAL A CA 1
ATOM 692 C C . VAL A 1 94 ? 21.387 11.219 -18.673 1.00 88.62 94 VAL A C 1
ATOM 694 O O . VAL A 1 94 ? 22.251 10.472 -18.220 1.00 88.62 94 VAL A O 1
ATOM 697 N N . ASP A 1 95 ? 20.225 10.793 -19.148 1.00 90.75 95 ASP A N 1
ATOM 698 C CA . ASP A 1 95 ? 19.794 9.400 -19.144 1.00 90.75 95 ASP A CA 1
ATOM 699 C C . ASP A 1 95 ? 20.504 8.603 -20.252 1.00 90.75 95 ASP A C 1
ATOM 701 O O . ASP A 1 95 ? 19.965 8.338 -21.329 1.00 90.75 95 ASP A O 1
ATOM 705 N N . LEU A 1 96 ? 21.791 8.336 -20.024 1.00 96.75 96 LEU A N 1
ATOM 706 C CA . LEU A 1 96 ? 22.574 7.390 -20.809 1.00 96.75 96 LEU A CA 1
ATOM 707 C C . LEU A 1 96 ? 22.069 5.971 -20.531 1.00 96.75 96 LEU A C 1
ATOM 709 O O . LEU A 1 96 ? 21.708 5.655 -19.400 1.00 96.75 96 LEU A O 1
ATOM 713 N N . PHE A 1 97 ? 22.111 5.100 -21.536 1.00 98.06 97 PHE A N 1
ATOM 714 C CA . PHE A 1 97 ? 21.667 3.712 -21.390 1.00 98.06 97 PHE A CA 1
ATOM 715 C C . PHE A 1 97 ? 22.540 2.746 -22.187 1.00 98.06 97 PHE A C 1
ATOM 717 O O . PHE A 1 97 ? 23.236 3.146 -23.125 1.00 98.06 97 PHE A O 1
ATOM 724 N N . PHE A 1 98 ? 22.504 1.466 -21.829 1.00 98.62 98 PHE A N 1
ATOM 725 C CA . PHE A 1 98 ? 23.190 0.410 -22.556 1.00 98.62 98 PHE A CA 1
ATOM 726 C C . PHE A 1 98 ? 22.477 0.140 -23.886 1.00 98.62 98 PHE A C 1
ATOM 728 O O . PHE A 1 98 ? 21.349 -0.354 -23.923 1.00 98.62 98 PHE A O 1
ATOM 735 N N . SER A 1 99 ? 23.137 0.437 -25.002 1.00 98.06 99 SER A N 1
ATOM 736 C CA . SER A 1 99 ? 22.614 0.143 -26.338 1.00 98.06 99 SER A CA 1
ATOM 737 C C . SER A 1 99 ? 22.968 -1.258 -26.822 1.00 98.06 99 SER A C 1
ATOM 739 O O . SER A 1 99 ? 22.227 -1.824 -27.629 1.00 98.06 99 SER A O 1
ATOM 741 N N . GLU A 1 100 ? 24.058 -1.843 -26.323 1.00 98.25 100 GLU A N 1
ATOM 742 C CA . GLU A 1 100 ? 24.458 -3.208 -26.660 1.00 98.25 100 GLU A CA 1
ATOM 743 C C . GLU A 1 100 ? 25.256 -3.877 -25.528 1.00 98.25 100 GLU A C 1
ATOM 745 O O . GLU A 1 100 ? 26.099 -3.266 -24.872 1.00 98.25 100 GLU A O 1
ATOM 750 N N . TYR A 1 101 ? 25.018 -5.170 -25.328 1.00 98.31 101 TYR A N 1
ATOM 751 C CA . TYR A 1 101 ? 25.770 -6.045 -24.429 1.00 98.31 101 TYR A CA 1
ATOM 752 C C . TYR A 1 101 ? 26.149 -7.323 -25.165 1.00 98.31 101 TYR A C 1
ATOM 754 O O . TYR A 1 101 ? 25.320 -7.902 -25.870 1.00 98.31 101 TYR A O 1
ATOM 762 N N . ALA A 1 102 ? 27.370 -7.820 -24.967 1.00 97.94 102 ALA A N 1
ATOM 763 C CA . ALA A 1 102 ? 27.755 -9.113 -25.521 1.00 97.94 102 ALA A CA 1
ATOM 764 C C . ALA A 1 102 ? 28.582 -9.976 -24.569 1.00 97.94 102 ALA A C 1
ATOM 766 O O . ALA A 1 102 ? 29.673 -9.599 -24.133 1.00 97.94 102 ALA A O 1
ATOM 767 N N . GLU A 1 103 ? 28.122 -11.216 -24.400 1.00 97.38 103 GLU A N 1
ATOM 768 C CA . GLU A 1 103 ? 28.885 -12.340 -23.859 1.00 97.38 103 GLU A CA 1
ATOM 769 C C . GLU A 1 103 ? 29.277 -13.255 -25.029 1.00 97.38 103 GLU A C 1
ATOM 771 O O . GLU A 1 103 ? 28.677 -14.289 -25.327 1.00 97.38 103 GLU A O 1
ATOM 776 N N . GLY A 1 104 ? 30.253 -12.800 -25.814 1.00 94.06 104 GLY A N 1
ATOM 777 C CA . GLY A 1 104 ? 30.736 -13.537 -26.975 1.00 94.06 104 GLY A CA 1
ATOM 778 C C . GLY A 1 104 ? 31.757 -14.616 -26.621 1.00 94.06 104 GLY A C 1
ATOM 779 O O . GLY A 1 104 ? 32.215 -14.770 -25.490 1.00 94.06 104 GLY A O 1
ATOM 780 N N . SER A 1 105 ? 32.190 -15.365 -27.636 1.00 95.81 105 SER A N 1
ATOM 781 C CA . SER A 1 105 ? 33.091 -16.495 -27.408 1.00 95.81 105 SER A CA 1
ATOM 782 C C . SER A 1 105 ? 34.458 -16.038 -26.890 1.00 95.81 105 SER A C 1
ATOM 784 O O . SER A 1 105 ? 35.056 -15.101 -27.424 1.00 95.81 105 SER A O 1
ATOM 786 N N . SER A 1 106 ? 35.017 -16.761 -25.917 1.00 95.69 106 SER A N 1
ATOM 787 C CA . SER A 1 106 ? 36.300 -16.422 -25.287 1.00 95.69 106 SER A CA 1
ATOM 788 C C . SER A 1 106 ? 36.279 -15.022 -24.655 1.00 95.69 106 SER A C 1
ATOM 790 O O . SER A 1 106 ? 35.639 -14.837 -23.631 1.00 95.69 106 SER A O 1
ATOM 792 N N . ASN A 1 107 ? 37.004 -14.060 -25.233 1.00 96.75 107 ASN A N 1
ATOM 793 C CA . ASN A 1 107 ? 37.125 -12.696 -24.716 1.00 96.75 107 ASN A CA 1
ATOM 794 C C . ASN A 1 107 ? 36.370 -11.692 -25.600 1.00 96.75 107 ASN A C 1
ATOM 796 O O . ASN A 1 107 ? 36.658 -10.504 -25.553 1.00 96.75 107 ASN A O 1
ATOM 800 N N . ASN A 1 108 ? 35.454 -12.143 -26.458 1.00 97.75 108 ASN A N 1
ATOM 801 C CA . ASN A 1 108 ? 34.665 -11.255 -27.310 1.00 97.75 108 ASN A CA 1
ATOM 802 C C . ASN A 1 108 ? 33.513 -10.642 -26.507 1.00 97.75 108 ASN A C 1
ATOM 804 O O . ASN A 1 108 ? 32.359 -10.978 -26.738 1.00 97.75 108 ASN A O 1
ATOM 808 N N . LYS A 1 109 ? 33.851 -9.799 -25.531 1.00 97.94 109 LYS A N 1
ATOM 809 C CA . LYS A 1 109 ? 32.922 -9.242 -24.545 1.00 97.94 109 LYS A CA 1
ATOM 810 C C . LYS A 1 109 ? 32.994 -7.726 -24.551 1.00 97.94 109 LYS A C 1
ATOM 812 O O . LYS A 1 109 ? 34.106 -7.193 -24.664 1.00 97.94 109 LYS A O 1
ATOM 817 N N . TYR A 1 110 ? 31.846 -7.071 -24.430 1.00 98.56 110 TYR A N 1
ATOM 818 C CA . TYR A 1 110 ? 31.754 -5.615 -24.353 1.00 98.56 110 TYR A CA 1
ATOM 819 C C . TYR A 1 110 ? 30.423 -5.136 -23.762 1.00 98.56 110 TYR A C 1
ATOM 821 O O . TYR A 1 110 ? 29.440 -5.878 -23.732 1.00 98.56 110 TYR A O 1
ATOM 829 N N . LEU A 1 111 ? 30.444 -3.878 -23.327 1.00 98.69 111 LEU A N 1
ATOM 830 C CA . LEU A 1 111 ? 29.300 -3.026 -23.024 1.00 98.69 111 LEU A CA 1
ATOM 831 C C . LEU A 1 111 ? 29.353 -1.831 -23.976 1.00 98.69 111 LEU A C 1
ATOM 833 O O . LEU A 1 111 ? 30.429 -1.275 -24.196 1.00 98.69 111 LEU A O 1
ATOM 837 N N . GLU A 1 112 ? 28.215 -1.434 -24.521 1.00 98.75 112 GLU A N 1
ATOM 838 C CA . GLU A 1 112 ? 28.064 -0.226 -25.325 1.00 98.75 112 GLU A CA 1
ATOM 839 C C . GLU A 1 112 ? 27.021 0.680 -24.673 1.00 98.75 112 GLU A C 1
ATOM 841 O O . GLU A 1 112 ? 25.918 0.232 -24.358 1.00 98.75 112 GLU A O 1
ATOM 846 N N . ILE A 1 113 ? 27.383 1.944 -24.462 1.00 98.69 113 ILE A N 1
ATOM 847 C CA . ILE A 1 113 ? 26.539 2.970 -23.853 1.00 98.69 113 ILE A CA 1
ATOM 848 C C . ILE A 1 113 ? 26.203 4.013 -24.912 1.00 98.69 113 ILE A C 1
ATOM 850 O O . ILE A 1 113 ? 27.105 4.510 -25.579 1.00 98.69 113 ILE A O 1
ATOM 854 N N . TYR A 1 114 ? 24.933 4.387 -25.039 1.00 98.25 114 TYR A N 1
ATOM 855 C CA . TYR A 1 114 ? 24.470 5.386 -25.996 1.00 98.25 114 TYR A CA 1
ATOM 856 C C . TYR A 1 114 ? 24.080 6.702 -25.326 1.00 98.25 114 TYR A C 1
ATOM 858 O O . TYR A 1 114 ? 23.480 6.724 -24.250 1.00 98.25 114 TYR A O 1
ATOM 866 N N . ASN A 1 115 ? 24.381 7.810 -26.008 1.00 96.00 115 ASN A N 1
ATOM 867 C CA . ASN A 1 115 ? 23.937 9.147 -25.635 1.00 96.00 115 ASN A CA 1
ATOM 868 C C . ASN A 1 115 ? 22.734 9.594 -26.491 1.00 96.00 115 ASN A C 1
ATOM 870 O O . ASN A 1 115 ? 22.928 10.079 -27.612 1.00 96.00 115 ASN A O 1
ATOM 874 N N . PRO A 1 116 ? 21.491 9.520 -25.972 1.00 91.56 116 PRO A N 1
ATOM 875 C CA . PRO A 1 116 ? 20.299 9.954 -26.705 1.00 91.56 116 PRO A CA 1
ATOM 876 C C . PRO A 1 116 ? 20.135 11.477 -26.775 1.00 91.56 116 PRO A C 1
ATOM 878 O O . PRO A 1 116 ? 19.246 11.972 -27.475 1.00 91.56 116 PRO A O 1
ATOM 881 N N . SER A 1 117 ? 20.949 12.237 -26.041 1.00 88.31 117 SER A N 1
ATOM 882 C CA . SER A 1 117 ? 20.787 13.681 -25.918 1.00 88.31 117 SER A CA 1
ATOM 883 C C . SER A 1 117 ? 21.349 14.451 -27.118 1.00 88.31 117 SER A C 1
ATOM 885 O O . SER A 1 117 ? 21.992 13.919 -28.023 1.00 88.31 117 SER A O 1
ATOM 887 N N . ASN A 1 118 ? 21.110 15.763 -27.118 1.00 87.88 118 ASN A N 1
ATOM 888 C CA . ASN A 1 118 ? 21.719 16.694 -28.065 1.00 87.88 118 ASN A CA 1
ATOM 889 C C . ASN A 1 118 ? 22.982 17.382 -27.509 1.00 87.88 118 ASN A C 1
ATOM 891 O O . ASN A 1 118 ? 23.450 18.356 -28.110 1.00 87.88 118 ASN A O 1
ATOM 895 N N . LEU A 1 119 ? 23.503 16.902 -26.376 1.00 89.00 119 LEU A N 1
ATOM 896 C CA . LEU A 1 119 ? 24.667 17.440 -25.678 1.00 89.00 119 LEU A CA 1
ATOM 897 C C . LEU A 1 119 ? 25.833 16.453 -25.740 1.00 89.00 119 LEU A C 1
ATOM 899 O O . LEU A 1 119 ? 25.636 15.242 -25.735 1.00 89.00 119 LEU A O 1
ATOM 903 N N . THR A 1 120 ? 27.050 16.984 -25.794 1.00 92.81 120 THR A N 1
ATOM 904 C CA . THR A 1 120 ? 28.255 16.197 -25.521 1.00 92.81 120 THR A CA 1
ATOM 905 C C . THR A 1 120 ? 28.314 15.947 -24.016 1.00 92.81 120 THR A C 1
ATOM 907 O O . THR A 1 120 ? 28.233 16.905 -23.245 1.00 92.81 120 THR A O 1
ATOM 910 N N . ILE A 1 121 ? 28.432 14.686 -23.605 1.00 94.50 121 ILE A N 1
ATOM 911 C CA . ILE A 1 121 ? 28.409 14.282 -22.194 1.00 94.50 121 ILE A CA 1
ATOM 912 C C . ILE A 1 121 ? 29.818 13.948 -21.732 1.00 94.50 121 ILE A C 1
ATOM 914 O O . ILE A 1 121 ? 30.507 13.182 -22.395 1.00 94.50 121 ILE A O 1
ATOM 918 N N . ASP A 1 122 ? 30.227 14.521 -20.603 1.00 93.31 122 ASP A N 1
ATOM 919 C CA . ASP A 1 122 ? 31.451 14.165 -19.884 1.00 93.31 122 ASP A CA 1
ATOM 920 C C . ASP A 1 122 ? 31.143 13.024 -18.904 1.00 93.31 122 ASP A C 1
ATOM 922 O O . ASP A 1 122 ? 30.210 13.125 -18.103 1.00 93.31 122 ASP A O 1
ATOM 926 N N . LEU A 1 123 ? 31.902 11.929 -18.988 1.00 95.12 123 LEU A N 1
ATOM 927 C CA . LEU A 1 123 ? 31.663 10.720 -18.197 1.00 95.12 123 LEU A CA 1
ATOM 928 C C . LEU A 1 123 ? 32.347 10.722 -16.822 1.00 95.12 123 LEU A C 1
ATOM 930 O O . LEU A 1 123 ? 32.264 9.729 -16.106 1.00 95.12 123 LEU A O 1
ATOM 934 N N . SER A 1 124 ? 32.987 11.819 -16.411 1.00 90.94 124 SER A N 1
ATOM 935 C CA . SER A 1 124 ? 33.658 11.940 -15.101 1.00 90.94 124 SER A CA 1
ATOM 936 C C . SER A 1 124 ? 32.737 11.727 -13.892 1.00 90.94 124 SER A C 1
ATOM 938 O O . SER A 1 124 ? 33.209 11.281 -12.848 1.00 90.94 124 SER A O 1
ATOM 940 N N . CYS A 1 125 ? 31.436 11.998 -14.038 1.00 91.25 125 CYS A N 1
ATOM 941 C CA . CYS A 1 125 ? 30.401 11.729 -13.028 1.00 91.25 125 CYS A CA 1
ATOM 942 C C . CYS A 1 125 ? 29.610 10.436 -13.266 1.00 91.25 125 CYS A C 1
ATOM 944 O O . CYS A 1 125 ? 28.604 10.203 -12.597 1.00 91.25 125 CYS A O 1
ATOM 946 N N . TYR A 1 126 ? 30.018 9.609 -14.226 1.00 96.31 126 TYR A N 1
ATOM 947 C CA . TYR A 1 126 ? 29.351 8.351 -14.532 1.00 96.31 126 TYR A CA 1
ATOM 948 C C . TYR A 1 126 ? 30.251 7.173 -14.165 1.00 96.31 126 TYR A C 1
ATOM 950 O O . TYR A 1 126 ? 31.479 7.270 -14.127 1.00 96.31 126 TYR A O 1
ATOM 958 N N . ALA A 1 127 ? 29.630 6.032 -13.894 1.00 97.44 127 ALA A N 1
ATOM 959 C CA . ALA A 1 127 ? 30.333 4.784 -13.635 1.00 97.44 127 ALA A CA 1
ATOM 960 C C . ALA A 1 127 ? 29.492 3.587 -14.082 1.00 97.44 127 ALA A C 1
ATOM 962 O O . ALA A 1 127 ? 28.286 3.705 -14.294 1.00 97.44 127 ALA A O 1
ATOM 963 N N . TYR A 1 128 ? 30.134 2.428 -14.201 1.00 97.81 128 TYR A N 1
ATOM 964 C CA . TYR A 1 128 ? 29.492 1.160 -14.544 1.00 97.81 128 TYR A CA 1
ATOM 965 C C . TYR A 1 128 ? 29.786 0.079 -13.481 1.00 97.81 128 TYR A C 1
ATOM 967 O O . TYR A 1 128 ? 30.478 -0.912 -13.751 1.00 97.81 128 TYR A O 1
ATOM 975 N N . PRO A 1 129 ? 29.359 0.283 -12.217 1.00 96.88 129 PRO A N 1
ATOM 976 C CA . PRO A 1 129 ? 29.576 -0.691 -11.155 1.00 96.88 129 PRO A CA 1
ATOM 977 C C . PRO A 1 129 ? 28.948 -2.046 -11.484 1.00 96.88 129 PRO A C 1
ATOM 979 O O . PRO A 1 129 ? 27.930 -2.137 -12.175 1.00 96.88 129 PRO A O 1
ATOM 982 N N . ASN A 1 130 ? 29.556 -3.108 -10.959 1.00 95.62 130 ASN A N 1
ATOM 983 C CA . ASN A 1 130 ? 29.069 -4.462 -11.179 1.00 95.62 130 ASN A CA 1
ATOM 984 C C . ASN A 1 130 ? 29.077 -5.316 -9.913 1.00 95.62 130 ASN A C 1
ATOM 986 O O . ASN A 1 130 ? 29.923 -5.148 -9.029 1.00 95.62 130 ASN A O 1
ATOM 990 N N . ALA A 1 131 ? 28.152 -6.270 -9.872 1.00 94.38 131 ALA A N 1
ATOM 991 C CA . ALA A 1 131 ? 28.106 -7.350 -8.902 1.00 94.38 131 ALA A CA 1
ATOM 992 C C . ALA A 1 131 ? 28.474 -8.673 -9.584 1.00 94.38 131 ALA A C 1
ATOM 994 O O . ALA A 1 131 ? 27.998 -8.983 -10.679 1.00 94.38 131 ALA A O 1
ATOM 995 N N . THR A 1 132 ? 29.350 -9.441 -8.948 1.00 91.12 132 THR A N 1
ATOM 996 C CA . THR A 1 132 ? 29.840 -10.721 -9.458 1.00 91.12 132 THR A CA 1
ATOM 997 C C . THR A 1 132 ? 28.801 -11.799 -9.178 1.00 91.12 132 THR A C 1
ATOM 999 O O . THR A 1 132 ? 28.418 -11.984 -8.024 1.00 91.12 132 THR A O 1
ATOM 1002 N N . ASN A 1 133 ? 28.386 -12.557 -10.192 1.00 87.50 133 ASN A N 1
ATOM 1003 C CA . ASN A 1 133 ? 27.304 -13.551 -10.061 1.00 87.50 133 ASN A CA 1
ATOM 1004 C C . ASN A 1 133 ? 25.994 -12.960 -9.469 1.00 87.50 133 ASN A C 1
ATOM 1006 O O . ASN A 1 133 ? 25.360 -13.602 -8.641 1.00 87.50 133 ASN A O 1
ATOM 1010 N N . GLY A 1 134 ? 25.631 -11.713 -9.791 1.00 69.44 134 GLY A N 1
ATOM 1011 C CA . GLY A 1 134 ? 24.377 -11.082 -9.337 1.00 69.44 134 GLY A CA 1
ATOM 1012 C C . GLY A 1 134 ? 24.345 -10.545 -7.896 1.00 69.44 134 GLY A C 1
ATOM 1013 O O . GLY A 1 134 ? 23.339 -9.977 -7.494 1.00 69.44 134 GLY A O 1
ATOM 1014 N N . GLY A 1 135 ? 25.445 -10.628 -7.136 1.00 69.19 135 GLY A N 1
ATOM 1015 C CA . GLY A 1 135 ? 25.608 -9.933 -5.844 1.00 69.19 135 GLY A CA 1
ATOM 1016 C C . GLY A 1 135 ? 24.957 -10.577 -4.605 1.00 69.19 135 GLY A C 1
ATOM 1017 O O . GLY A 1 135 ? 24.207 -11.544 -4.689 1.00 69.19 135 GLY A O 1
ATOM 1018 N N . ASP A 1 136 ? 25.285 -10.025 -3.423 1.00 60.38 136 ASP A N 1
ATOM 1019 C CA . ASP A 1 136 ? 24.739 -10.388 -2.099 1.00 60.38 136 ASP A CA 1
ATOM 1020 C C . ASP A 1 136 ? 23.840 -9.236 -1.564 1.00 60.38 136 ASP A C 1
ATOM 1022 O O . ASP A 1 136 ? 24.324 -8.314 -0.895 1.00 60.38 136 ASP A O 1
ATOM 1026 N N . ASN A 1 137 ? 22.520 -9.299 -1.791 1.00 73.12 137 ASN A N 1
ATOM 1027 C CA . ASN A 1 137 ? 21.504 -8.375 -1.240 1.00 73.12 137 ASN A CA 1
ATOM 1028 C C . ASN A 1 137 ? 21.601 -6.897 -1.697 1.00 73.12 137 ASN A C 1
ATOM 1030 O O . ASN A 1 137 ? 21.595 -5.988 -0.860 1.00 73.12 137 ASN A O 1
ATOM 1034 N N . GLY A 1 138 ? 21.671 -6.635 -3.001 1.00 82.25 138 GLY A N 1
ATOM 1035 C CA . GLY A 1 138 ? 21.477 -5.296 -3.577 1.00 82.25 138 GLY A CA 1
ATOM 1036 C C . GLY A 1 138 ? 22.717 -4.396 -3.595 1.00 82.25 138 GLY A C 1
ATOM 1037 O O . GLY A 1 138 ? 22.583 -3.184 -3.748 1.00 82.25 138 GLY A O 1
ATOM 1038 N N . ASN A 1 139 ? 23.922 -4.952 -3.423 1.00 86.88 139 ASN A N 1
ATOM 1039 C CA . ASN A 1 139 ? 25.180 -4.194 -3.436 1.00 86.88 139 ASN A CA 1
ATOM 1040 C C . ASN A 1 139 ? 26.065 -4.582 -4.629 1.00 86.88 139 ASN A C 1
ATOM 1042 O O . ASN A 1 139 ? 26.123 -5.752 -5.002 1.00 86.88 139 ASN A O 1
ATOM 1046 N N . TYR A 1 140 ? 26.818 -3.617 -5.163 1.00 91.94 140 TYR A N 1
ATOM 1047 C CA . TYR A 1 140 ? 27.880 -3.879 -6.137 1.00 91.94 140 TYR A CA 1
ATOM 1048 C C . TYR A 1 140 ? 29.171 -4.356 -5.447 1.00 91.94 140 TYR A C 1
ATOM 1050 O O . TYR A 1 140 ? 29.460 -3.982 -4.308 1.00 91.94 140 TYR A O 1
ATOM 1058 N N . ASP A 1 141 ? 29.989 -5.131 -6.161 1.00 92.38 141 ASP A N 1
ATOM 1059 C CA . ASP A 1 141 ? 31.305 -5.584 -5.687 1.00 92.38 141 ASP A CA 1
ATOM 1060 C C . ASP A 1 141 ? 32.427 -4.631 -6.099 1.00 92.38 141 ASP A C 1
ATOM 1062 O O . ASP A 1 141 ? 33.377 -4.387 -5.345 1.00 92.38 141 ASP A O 1
ATOM 1066 N N . TYR A 1 142 ? 32.334 -4.112 -7.325 1.00 94.19 142 TYR A N 1
ATOM 1067 C CA . TYR A 1 142 ? 33.370 -3.293 -7.936 1.00 94.19 142 TYR A CA 1
ATOM 1068 C C . TYR A 1 142 ? 32.782 -2.015 -8.517 1.00 94.19 142 TYR A C 1
ATOM 1070 O O . TYR A 1 142 ? 31.819 -2.040 -9.279 1.00 94.19 142 TYR A O 1
ATOM 1078 N N . TRP A 1 143 ? 33.398 -0.891 -8.153 1.00 95.06 143 TRP A N 1
ATOM 1079 C CA . TRP A 1 143 ? 33.147 0.400 -8.778 1.00 95.06 143 TRP A CA 1
ATOM 1080 C C . TRP A 1 143 ? 34.074 0.559 -9.980 1.00 95.06 143 TRP A C 1
ATOM 1082 O O . TRP A 1 143 ? 35.298 0.591 -9.814 1.00 95.06 143 TRP A O 1
ATOM 1092 N N . ASN A 1 144 ? 33.499 0.665 -11.177 1.00 96.62 144 ASN A N 1
ATOM 1093 C CA . ASN A 1 144 ? 34.252 0.846 -12.413 1.00 96.62 144 ASN A CA 1
ATOM 1094 C C . ASN A 1 144 ? 33.985 2.250 -12.965 1.00 96.62 144 ASN A C 1
ATOM 1096 O O . ASN A 1 144 ? 32.849 2.576 -13.299 1.00 96.62 144 ASN A O 1
ATOM 1100 N N . ALA A 1 145 ? 35.028 3.076 -13.030 1.00 95.25 145 ALA A N 1
ATOM 1101 C CA . ALA A 1 145 ? 34.967 4.417 -13.606 1.00 95.25 145 ALA A CA 1
ATOM 1102 C C . ALA A 1 145 ? 35.408 4.391 -15.074 1.00 95.25 145 ALA A C 1
ATOM 1104 O O . ALA A 1 145 ? 36.206 3.534 -15.454 1.00 95.25 145 ALA A O 1
ATOM 1105 N N . PHE A 1 146 ? 34.921 5.350 -15.860 1.00 96.75 146 PHE A N 1
ATOM 1106 C CA . PHE A 1 146 ? 35.383 5.577 -17.229 1.00 96.75 146 PHE A CA 1
ATOM 1107 C C . PHE A 1 146 ? 36.793 6.192 -17.262 1.00 96.75 146 PHE A C 1
ATOM 1109 O O . PHE A 1 146 ? 37.242 6.818 -16.295 1.00 96.75 146 PHE A O 1
ATOM 1116 N N . ASP A 1 147 ? 37.492 6.036 -18.388 1.00 95.25 147 ASP A N 1
ATOM 1117 C CA . ASP A 1 147 ? 38.797 6.657 -18.623 1.00 95.25 147 ASP A CA 1
ATOM 1118 C C . ASP A 1 147 ? 38.753 8.191 -18.449 1.00 95.25 147 ASP A C 1
ATOM 1120 O O . ASP A 1 147 ? 37.793 8.878 -18.799 1.00 95.25 147 ASP A O 1
ATOM 1124 N N . ASN A 1 148 ? 39.836 8.765 -17.915 1.00 90.88 148 ASN A N 1
ATOM 1125 C CA . ASN A 1 148 ? 39.897 10.202 -17.642 1.00 90.88 148 ASN A CA 1
ATOM 1126 C C . ASN A 1 148 ? 39.745 11.038 -18.928 1.00 90.88 148 ASN A C 1
ATOM 1128 O O . ASN A 1 148 ? 40.566 10.934 -19.845 1.00 90.88 148 ASN A O 1
ATOM 1132 N N . GLY A 1 149 ? 38.744 11.921 -18.946 1.00 88.50 149 GLY A N 1
ATOM 1133 C CA . GLY A 1 149 ? 38.387 12.743 -20.103 1.00 88.50 149 GLY A CA 1
ATOM 1134 C C . GLY A 1 149 ? 37.527 12.022 -21.145 1.00 88.50 149 GLY A C 1
ATOM 1135 O O . GLY A 1 149 ? 37.438 12.504 -22.276 1.00 88.50 149 GLY A O 1
ATOM 1136 N N . ALA A 1 150 ? 36.935 10.876 -20.795 1.00 95.75 150 ALA A N 1
ATOM 1137 C CA . ALA A 1 150 ? 35.954 10.198 -21.627 1.00 95.75 150 ALA A CA 1
ATOM 1138 C C . ALA A 1 150 ? 34.715 11.079 -21.841 1.00 95.75 150 ALA A C 1
ATOM 1140 O O . ALA A 1 150 ? 34.165 11.661 -20.903 1.00 95.75 150 ALA A O 1
ATOM 1141 N N . ILE A 1 151 ? 34.288 11.166 -23.099 1.00 95.75 151 ILE A N 1
ATOM 1142 C CA . ILE A 1 151 ? 33.104 11.912 -23.517 1.00 95.75 151 ILE A CA 1
ATOM 1143 C C . ILE A 1 151 ? 32.280 11.080 -24.500 1.00 95.75 151 ILE A C 1
ATOM 1145 O O . ILE A 1 151 ? 32.846 10.275 -25.238 1.00 95.75 151 ILE A O 1
ATOM 1149 N N . ILE A 1 152 ? 30.971 11.330 -24.564 1.00 97.88 152 ILE A N 1
ATOM 1150 C CA . ILE A 1 152 ? 30.087 10.794 -25.610 1.00 97.88 152 ILE A CA 1
ATOM 1151 C C . ILE A 1 152 ? 29.438 11.958 -26.355 1.00 97.88 152 ILE A C 1
ATOM 1153 O O . ILE A 1 152 ? 28.769 12.802 -25.756 1.00 97.88 152 ILE A O 1
ATOM 1157 N N . GLU A 1 153 ? 29.628 12.026 -27.670 1.00 96.19 153 GLU A N 1
ATOM 1158 C CA . GLU A 1 153 ? 28.995 13.047 -28.510 1.00 96.19 153 GLU A CA 1
ATOM 1159 C C . GLU A 1 153 ? 27.483 12.777 -28.685 1.00 96.19 153 GLU A C 1
ATOM 1161 O O . GLU A 1 153 ? 27.020 11.658 -28.454 1.00 96.19 153 GLU A O 1
ATOM 1166 N N . PRO A 1 154 ? 26.679 13.784 -29.079 1.00 93.44 154 PRO A N 1
ATOM 1167 C CA . PRO A 1 154 ? 25.250 13.601 -29.331 1.00 93.44 154 PRO A CA 1
ATOM 1168 C C . PRO A 1 154 ? 24.950 12.481 -30.335 1.00 93.44 154 PRO A C 1
ATOM 1170 O O . PRO A 1 154 ? 25.375 12.559 -31.493 1.00 93.44 154 PRO A O 1
ATOM 1173 N N . GLY A 1 155 ? 24.156 11.488 -29.924 1.00 90.31 155 GLY A N 1
ATOM 1174 C CA . GLY A 1 155 ? 23.784 10.347 -30.763 1.00 90.31 155 GLY A CA 1
ATOM 1175 C C . GLY A 1 155 ? 24.938 9.392 -31.080 1.00 90.31 155 GLY A C 1
ATOM 1176 O O . GLY A 1 155 ? 24.840 8.639 -32.050 1.00 90.31 155 GLY A O 1
ATOM 1177 N N . ASP A 1 156 ? 26.027 9.458 -30.314 1.00 97.06 156 ASP A N 1
ATOM 1178 C CA . ASP A 1 156 ? 27.169 8.551 -30.411 1.00 97.06 156 ASP A CA 1
ATOM 1179 C C . ASP A 1 156 ? 27.138 7.496 -29.293 1.00 97.06 156 ASP A C 1
ATOM 1181 O O . ASP A 1 156 ? 26.302 7.562 -28.381 1.00 97.06 156 ASP A O 1
ATOM 1185 N N . VAL A 1 157 ? 28.043 6.520 -29.374 1.00 98.38 157 VAL A N 1
ATOM 1186 C CA . VAL A 1 157 ? 28.213 5.468 -28.361 1.00 98.38 157 VAL A CA 1
ATOM 1187 C C . VAL A 1 157 ? 29.598 5.503 -27.715 1.00 98.38 157 VAL A C 1
ATOM 1189 O O . VAL A 1 157 ? 30.534 6.065 -28.275 1.00 98.38 157 VAL A O 1
ATOM 1192 N N . TYR A 1 158 ? 29.720 4.879 -26.543 1.00 98.75 158 TYR A N 1
ATOM 1193 C CA . TYR A 1 158 ? 30.988 4.582 -25.880 1.00 98.75 158 TYR A CA 1
ATOM 1194 C C . TYR A 1 158 ? 31.086 3.085 -25.589 1.00 98.75 158 TYR A C 1
ATOM 1196 O O . TYR A 1 158 ? 30.215 2.516 -24.923 1.00 98.75 158 TYR A O 1
ATOM 1204 N N . VAL A 1 159 ? 32.142 2.441 -26.080 1.00 98.75 159 VAL A N 1
ATOM 1205 C CA . VAL A 1 159 ? 32.314 0.987 -26.021 1.00 98.75 159 VAL A CA 1
ATOM 1206 C C . VAL A 1 159 ? 33.417 0.607 -25.038 1.00 98.75 159 VAL A C 1
ATOM 1208 O O . VAL A 1 159 ? 34.602 0.880 -25.249 1.00 98.75 159 VAL A O 1
ATOM 1211 N N . ILE A 1 160 ? 33.035 -0.148 -24.010 1.00 98.75 160 ILE A N 1
ATOM 1212 C CA . ILE A 1 160 ? 33.954 -0.797 -23.074 1.00 98.75 160 ILE A CA 1
ATOM 1213 C C . ILE A 1 160 ? 34.130 -2.245 -23.517 1.00 98.75 160 ILE A C 1
ATOM 1215 O O . ILE A 1 160 ? 33.180 -3.023 -23.495 1.00 98.75 160 ILE A O 1
ATOM 1219 N N . CYS A 1 161 ? 35.341 -2.653 -23.886 1.00 98.44 161 CYS A N 1
ATOM 1220 C CA . CYS A 1 161 ? 35.584 -3.993 -24.417 1.00 98.44 161 CYS A CA 1
ATOM 1221 C C . CYS A 1 161 ? 36.700 -4.744 -23.692 1.00 98.44 161 CYS A C 1
ATOM 1223 O O . CYS A 1 161 ? 37.608 -4.169 -23.094 1.00 98.44 161 CYS A O 1
ATOM 1225 N N . HIS A 1 162 ? 36.721 -6.070 -23.815 1.00 98.44 162 HIS A N 1
ATOM 1226 C CA . HIS A 1 162 ? 37.886 -6.821 -23.363 1.00 98.44 162 HIS A CA 1
ATOM 1227 C C . HIS A 1 162 ? 39.083 -6.549 -24.285 1.00 98.44 162 HIS A C 1
ATOM 1229 O O . HIS A 1 162 ? 39.026 -6.807 -25.486 1.00 98.44 162 HIS A O 1
ATOM 1235 N N . GLY A 1 163 ? 40.238 -6.170 -23.720 1.00 97.31 163 GLY A N 1
ATOM 1236 C CA . GLY A 1 163 ? 41.472 -5.828 -24.464 1.00 97.31 163 GLY A CA 1
ATOM 1237 C C . GLY A 1 163 ? 42.162 -6.985 -25.216 1.00 97.31 163 GLY A C 1
ATOM 1238 O O . GLY A 1 163 ? 43.341 -6.926 -25.557 1.00 97.31 163 GLY A O 1
ATOM 1239 N N . SER A 1 164 ? 41.473 -8.106 -25.411 1.00 97.88 164 SER A N 1
ATOM 1240 C CA . SER A 1 164 ? 41.921 -9.275 -26.185 1.00 97.88 164 SER A CA 1
ATOM 1241 C C . SER A 1 164 ? 40.766 -9.876 -26.991 1.00 97.88 164 SER A C 1
ATOM 1243 O O . SER A 1 164 ? 40.814 -11.056 -27.342 1.00 97.88 164 SER A O 1
ATOM 1245 N N . SER A 1 165 ? 39.728 -9.076 -27.225 1.00 97.62 165 SER A N 1
ATOM 1246 C CA . SER A 1 165 ? 38.603 -9.390 -28.091 1.00 97.62 165 SER A CA 1
ATOM 1247 C C . SER A 1 165 ? 39.037 -9.431 -29.561 1.00 97.62 165 SER A C 1
ATOM 1249 O O . SER A 1 165 ? 40.183 -9.125 -29.920 1.00 97.62 165 SER A O 1
ATOM 1251 N N . ASP A 1 166 ? 38.127 -9.879 -30.423 1.00 98.06 166 ASP A N 1
ATOM 1252 C CA . ASP A 1 166 ? 38.320 -9.869 -31.867 1.00 98.06 166 ASP A CA 1
ATOM 1253 C C . ASP A 1 166 ? 38.714 -8.463 -32.374 1.00 98.06 166 ASP A C 1
ATOM 1255 O O . ASP A 1 166 ? 38.200 -7.460 -31.873 1.00 98.06 166 ASP A O 1
ATOM 1259 N N . PRO A 1 167 ? 39.596 -8.352 -33.387 1.00 97.81 167 PRO A N 1
ATOM 1260 C CA . PRO A 1 167 ? 39.961 -7.066 -33.973 1.00 97.81 167 PRO A CA 1
ATOM 1261 C C . PRO A 1 167 ? 38.786 -6.204 -34.448 1.00 97.81 167 PRO A C 1
ATOM 1263 O O . PRO A 1 167 ? 38.966 -4.996 -34.547 1.00 97.81 167 PRO A O 1
ATOM 1266 N N . PHE A 1 168 ? 37.634 -6.800 -34.777 1.00 96.69 168 PHE A N 1
ATOM 1267 C CA . PHE A 1 168 ? 36.419 -6.047 -35.086 1.00 96.69 168 PHE A CA 1
ATOM 1268 C C . PHE A 1 168 ? 35.925 -5.264 -33.862 1.00 96.69 168 PHE A C 1
ATOM 1270 O O . PHE A 1 168 ? 35.772 -4.055 -33.957 1.00 96.69 168 PHE A O 1
ATOM 1277 N N . ILE A 1 169 ? 35.784 -5.926 -32.708 1.00 98.19 169 ILE A N 1
ATOM 1278 C CA . ILE A 1 169 ? 35.370 -5.289 -31.446 1.00 98.19 169 ILE A CA 1
ATOM 1279 C C . ILE A 1 169 ? 36.397 -4.236 -31.027 1.00 98.19 169 ILE A C 1
ATOM 1281 O O . ILE A 1 169 ? 36.047 -3.105 -30.717 1.00 98.19 169 ILE A O 1
ATOM 1285 N N . MET A 1 170 ? 37.687 -4.577 -31.091 1.00 97.94 170 MET A N 1
ATOM 1286 C CA . MET A 1 170 ? 38.761 -3.645 -30.733 1.00 97.94 170 MET A CA 1
ATOM 1287 C C . MET A 1 170 ? 38.815 -2.381 -31.603 1.00 97.94 170 MET A C 1
ATOM 1289 O O . MET A 1 170 ? 39.479 -1.428 -31.209 1.00 97.94 170 MET A O 1
ATOM 1293 N N . ASN A 1 171 ? 38.214 -2.380 -32.798 1.00 97.69 171 ASN A N 1
ATOM 1294 C CA . ASN A 1 171 ? 38.197 -1.201 -33.666 1.00 97.69 171 ASN A CA 1
ATOM 129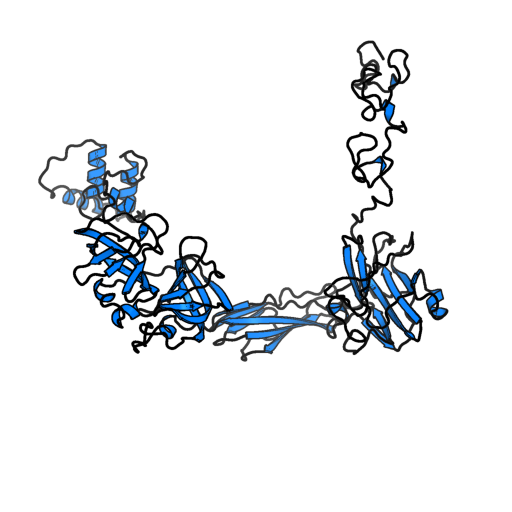5 C C . ASN A 1 171 ? 37.154 -0.166 -33.233 1.00 97.69 171 ASN A C 1
ATOM 1297 O O . ASN A 1 171 ? 37.350 1.011 -33.518 1.00 97.69 171 ASN A O 1
ATOM 1301 N N . GLU A 1 172 ? 36.098 -0.615 -32.558 1.00 98.06 172 GLU A N 1
ATOM 1302 C CA . GLU A 1 172 ? 35.030 0.235 -32.022 1.00 98.06 172 GLU A CA 1
ATOM 1303 C C . GLU A 1 172 ? 35.234 0.537 -30.529 1.00 98.06 172 GLU A C 1
ATOM 1305 O O . GLU A 1 172 ? 34.437 1.237 -29.938 1.00 98.06 172 GLU A O 1
ATOM 1310 N N . CYS A 1 173 ? 36.280 -0.013 -29.907 1.00 98.06 173 CYS A N 1
ATOM 1311 C CA . CYS A 1 173 ? 36.506 0.050 -28.468 1.00 98.06 173 CYS A CA 1
ATOM 1312 C C . CYS A 1 173 ? 37.155 1.367 -28.030 1.00 98.06 173 CYS A C 1
ATOM 1314 O O . CYS A 1 173 ? 38.278 1.668 -28.451 1.00 98.06 173 CYS A O 1
ATOM 1316 N N . ASP A 1 174 ? 36.489 2.080 -27.126 1.00 98.56 174 ASP A N 1
ATOM 1317 C CA . ASP A 1 174 ? 36.979 3.318 -26.519 1.00 98.56 174 ASP A CA 1
ATOM 1318 C C . ASP A 1 174 ? 37.829 3.036 -25.277 1.00 98.56 174 ASP A C 1
ATOM 1320 O O . ASP A 1 174 ? 38.893 3.632 -25.101 1.00 98.56 174 ASP A O 1
ATOM 1324 N N . GLU A 1 175 ? 37.419 2.051 -24.472 1.00 98.00 175 GLU A N 1
ATOM 1325 C CA . GLU A 1 175 ? 38.085 1.671 -23.225 1.00 98.00 175 GLU A CA 1
ATOM 1326 C C . GLU A 1 175 ? 38.227 0.156 -23.087 1.00 98.00 175 GLU A C 1
ATOM 1328 O O . GLU A 1 175 ? 37.311 -0.617 -23.375 1.00 98.00 175 GLU A O 1
ATOM 1333 N N . THR A 1 176 ? 39.381 -0.302 -22.590 1.00 98.25 176 THR A N 1
ATOM 1334 C CA . THR A 1 176 ? 39.584 -1.731 -22.330 1.00 98.25 176 THR A CA 1
ATOM 1335 C C . THR A 1 176 ? 39.345 -2.103 -20.872 1.00 98.25 176 THR A C 1
ATOM 1337 O O . THR A 1 176 ? 40.073 -1.635 -19.999 1.00 98.25 176 THR A O 1
ATOM 1340 N N . HIS A 1 177 ? 38.466 -3.075 -20.627 1.00 97.00 177 HIS A N 1
ATOM 1341 C CA . HIS A 1 177 ? 38.195 -3.634 -19.303 1.00 97.00 177 HIS A CA 1
ATOM 1342 C C . HIS A 1 177 ? 38.404 -5.159 -19.283 1.00 97.00 177 HIS A C 1
ATOM 1344 O O . HIS A 1 177 ? 38.019 -5.868 -20.206 1.00 97.00 177 HIS A O 1
ATOM 1350 N N . THR A 1 17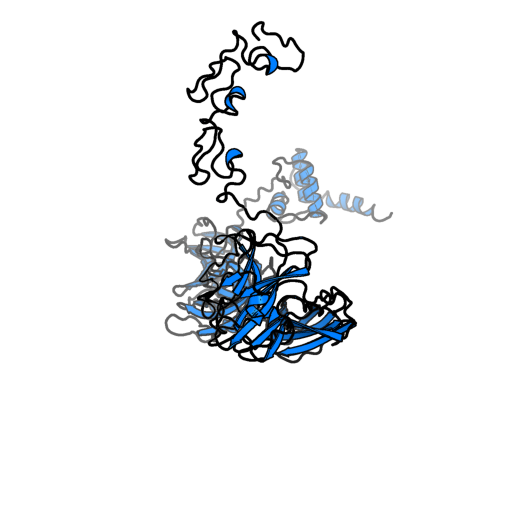8 ? 39.068 -5.702 -18.255 1.00 94.56 178 THR A N 1
ATOM 1351 C CA . THR A 1 178 ? 39.430 -7.141 -18.240 1.00 94.56 178 THR A CA 1
ATOM 1352 C C . THR A 1 178 ? 38.295 -8.036 -17.743 1.00 94.56 178 THR A C 1
ATOM 1354 O O . THR A 1 178 ? 38.116 -9.135 -18.265 1.00 94.56 178 THR A O 1
ATOM 1357 N N . TYR A 1 179 ? 37.544 -7.594 -16.736 1.00 91.44 179 TYR A N 1
ATOM 1358 C CA . TYR A 1 179 ? 36.542 -8.410 -16.050 1.00 91.44 179 TYR A CA 1
ATOM 1359 C C . TYR A 1 179 ? 35.132 -8.022 -16.495 1.00 91.44 179 TYR A C 1
ATOM 1361 O O . TYR A 1 179 ? 34.375 -7.410 -15.757 1.00 91.44 179 TYR A O 1
ATOM 1369 N N . LEU A 1 180 ? 34.813 -8.341 -17.749 1.00 95.25 180 LEU A N 1
ATOM 1370 C CA . LEU A 1 180 ? 33.459 -8.203 -18.284 1.00 95.25 180 LEU A CA 1
ATOM 1371 C C . LEU A 1 180 ? 32.653 -9.483 -18.059 1.00 95.25 180 LEU A C 1
ATOM 1373 O O . LEU A 1 180 ? 33.232 -10.574 -17.994 1.00 95.25 180 LEU A O 1
ATOM 1377 N N . SER A 1 181 ? 31.329 -9.321 -18.018 1.00 94.50 181 SER A N 1
ATOM 1378 C CA . SER A 1 181 ? 30.378 -10.377 -17.672 1.00 94.50 181 SER A CA 1
ATOM 1379 C C . SER A 1 181 ? 30.616 -11.684 -18.434 1.00 94.50 181 SER A C 1
ATOM 1381 O O . SER A 1 181 ? 30.933 -11.717 -19.626 1.00 94.50 181 SER A O 1
ATOM 1383 N N . ASN A 1 182 ? 30.501 -12.792 -17.720 1.00 93.56 182 ASN A N 1
ATOM 1384 C CA . ASN A 1 182 ? 30.444 -14.189 -18.176 1.00 93.56 182 ASN A CA 1
ATOM 1385 C C . ASN A 1 182 ? 29.014 -14.744 -18.247 1.00 93.56 182 ASN A C 1
ATOM 1387 O O . ASN A 1 182 ? 28.844 -15.950 -18.446 1.00 93.56 182 ASN A O 1
ATOM 1391 N N . GLY A 1 183 ? 28.024 -13.864 -18.118 1.00 95.00 183 GLY A N 1
ATOM 1392 C CA . GLY A 1 183 ? 26.607 -14.174 -18.190 1.00 95.00 183 GLY A CA 1
ATOM 1393 C C . GLY A 1 183 ? 25.889 -13.881 -16.885 1.00 95.00 183 GLY A C 1
ATOM 1394 O O . GLY A 1 183 ? 24.772 -13.383 -16.930 1.00 95.00 183 GLY A O 1
ATOM 1395 N N . ASP A 1 184 ? 26.530 -14.128 -15.745 1.00 94.62 184 ASP A N 1
ATOM 1396 C CA . ASP A 1 184 ? 25.959 -13.962 -14.408 1.00 94.62 184 ASP A CA 1
ATOM 1397 C C . ASP A 1 184 ? 26.501 -12.741 -13.648 1.00 94.62 184 ASP A C 1
ATOM 1399 O O . ASP A 1 184 ? 26.106 -12.520 -12.516 1.00 94.62 184 ASP A O 1
ATOM 1403 N N . ASP A 1 185 ? 27.326 -11.879 -14.250 1.00 94.94 185 ASP A N 1
ATOM 1404 C CA . ASP A 1 185 ? 27.716 -10.603 -13.624 1.00 94.94 185 ASP A CA 1
ATOM 1405 C C . ASP A 1 185 ? 26.769 -9.460 -14.019 1.00 94.94 185 ASP A C 1
ATOM 1407 O O . ASP A 1 185 ? 26.595 -9.200 -15.217 1.00 94.94 185 ASP A O 1
ATOM 1411 N N . GLY A 1 186 ? 26.203 -8.778 -13.017 1.00 95.12 186 GLY A N 1
ATOM 1412 C CA . GLY A 1 186 ? 25.173 -7.750 -13.173 1.00 95.12 186 GLY A CA 1
ATOM 1413 C C . GLY A 1 186 ? 25.789 -6.358 -13.172 1.00 95.12 186 GLY A C 1
ATOM 1414 O O . GLY A 1 186 ? 26.544 -6.018 -12.259 1.00 95.12 186 GLY A O 1
ATOM 1415 N N . PHE A 1 187 ? 25.483 -5.553 -14.184 1.00 96.94 187 PHE A N 1
ATOM 1416 C CA . PHE A 1 187 ? 26.025 -4.207 -14.377 1.00 96.94 187 PHE A CA 1
ATOM 1417 C C . PHE A 1 187 ? 24.917 -3.163 -14.257 1.00 96.94 187 PHE A C 1
ATOM 1419 O O . PHE A 1 187 ? 23.840 -3.335 -14.826 1.00 96.94 187 PHE A O 1
ATOM 1426 N N . ALA A 1 188 ? 25.218 -2.060 -13.576 1.00 97.25 188 ALA A N 1
ATOM 1427 C CA . ALA A 1 188 ? 24.401 -0.852 -13.617 1.00 97.25 188 ALA A CA 1
ATOM 1428 C C . ALA A 1 188 ? 25.212 0.282 -14.237 1.00 97.25 188 ALA A C 1
ATOM 1430 O O . ALA A 1 188 ? 26.409 0.390 -13.980 1.00 97.25 188 ALA A O 1
ATOM 1431 N N . LEU A 1 189 ? 24.565 1.144 -15.012 1.00 98.31 189 LEU A N 1
ATOM 1432 C CA . LEU A 1 189 ? 25.092 2.447 -15.392 1.00 98.31 189 LEU A CA 1
ATOM 1433 C C . LEU A 1 189 ? 24.586 3.465 -14.375 1.00 98.31 189 LEU A C 1
ATOM 1435 O O . LEU A 1 189 ? 23.384 3.535 -14.130 1.00 98.31 189 LEU A O 1
ATOM 1439 N N . VAL A 1 190 ? 25.481 4.230 -13.754 1.00 97.12 190 VAL A N 1
ATOM 1440 C CA . VAL A 1 190 ? 25.123 5.131 -12.650 1.00 97.12 190 VAL A CA 1
ATOM 1441 C C . VAL A 1 190 ? 25.670 6.536 -12.864 1.00 97.12 190 VAL A C 1
ATOM 1443 O O . VAL A 1 190 ? 26.712 6.712 -13.496 1.00 97.12 190 VAL A O 1
ATOM 1446 N N . TYR A 1 191 ? 24.989 7.521 -12.281 1.00 95.19 191 TYR A N 1
ATOM 1447 C CA . TYR A 1 191 ? 25.450 8.901 -12.158 1.00 95.19 191 TYR A CA 1
ATOM 1448 C C . TYR A 1 191 ? 25.693 9.257 -10.691 1.00 95.19 191 TYR A C 1
ATOM 1450 O O . TYR A 1 191 ? 24.819 9.049 -9.845 1.00 95.19 191 TYR A O 1
ATOM 1458 N N . GLY A 1 192 ? 26.864 9.808 -10.387 1.00 90.75 192 GLY A N 1
ATOM 1459 C CA . GLY A 1 192 ? 27.268 10.230 -9.052 1.00 90.75 192 GLY A CA 1
ATOM 1460 C C . GLY A 1 192 ? 28.618 9.653 -8.633 1.00 90.75 192 GLY A C 1
ATOM 1461 O O . GLY A 1 192 ? 29.496 9.384 -9.449 1.00 90.75 192 GLY A O 1
ATOM 1462 N N . SER A 1 193 ? 28.785 9.464 -7.328 1.00 87.62 193 SER A N 1
ATOM 1463 C CA . SER A 1 193 ? 30.016 8.973 -6.708 1.00 87.62 193 SER A CA 1
ATOM 1464 C C . SER A 1 193 ? 29.828 7.591 -6.088 1.00 87.62 193 SER A C 1
ATOM 1466 O O . SER A 1 193 ? 28.708 7.140 -5.853 1.00 87.62 193 SER A O 1
ATOM 1468 N N . GLN A 1 194 ? 30.935 6.957 -5.704 1.00 87.56 194 GLN A N 1
ATOM 1469 C CA . GLN A 1 194 ? 30.929 5.653 -5.037 1.00 87.56 194 GLN A CA 1
ATOM 1470 C C . GLN A 1 194 ? 30.066 5.611 -3.755 1.00 87.56 194 GLN A C 1
ATOM 1472 O O . GLN A 1 194 ? 29.561 4.549 -3.383 1.00 87.56 194 GLN A O 1
ATOM 1477 N N . ASN A 1 195 ? 29.894 6.758 -3.088 1.00 82.62 195 ASN A N 1
ATOM 1478 C CA . ASN A 1 195 ? 29.157 6.884 -1.828 1.00 82.62 195 ASN A CA 1
ATOM 1479 C C . ASN A 1 195 ? 27.707 7.365 -2.010 1.00 82.62 195 ASN A C 1
ATOM 1481 O O . ASN A 1 195 ? 26.912 7.242 -1.080 1.00 82.62 195 ASN A O 1
ATOM 1485 N N . ALA A 1 196 ? 27.373 7.937 -3.168 1.00 86.25 196 ALA A N 1
ATOM 1486 C CA . ALA A 1 196 ? 26.052 8.478 -3.470 1.00 86.25 196 ALA A CA 1
ATOM 1487 C C . ALA A 1 196 ? 25.868 8.557 -4.988 1.00 86.25 196 ALA A C 1
ATOM 1489 O O . ALA A 1 196 ? 26.516 9.372 -5.647 1.00 86.25 196 ALA A O 1
ATOM 1490 N N . PHE A 1 197 ? 24.989 7.717 -5.531 1.00 91.50 197 PHE A N 1
ATOM 1491 C CA . PHE A 1 197 ? 24.714 7.638 -6.962 1.00 91.50 197 PHE A CA 1
ATOM 1492 C C . PHE A 1 197 ? 23.244 7.312 -7.235 1.00 91.50 197 PHE A C 1
ATOM 1494 O O . PHE A 1 197 ? 22.528 6.817 -6.365 1.00 91.50 197 PHE A O 1
ATOM 1501 N N . THR A 1 198 ? 22.822 7.577 -8.467 1.00 93.06 198 THR A N 1
ATOM 1502 C CA . THR A 1 198 ? 21.537 7.164 -9.041 1.00 93.06 198 THR A CA 1
ATOM 1503 C C . THR A 1 198 ? 21.804 6.174 -10.167 1.00 93.06 198 THR A C 1
ATOM 1505 O O . THR A 1 198 ? 22.660 6.436 -11.011 1.00 93.06 198 THR A O 1
ATOM 1508 N N . ALA A 1 199 ? 21.102 5.041 -10.178 1.00 95.06 199 ALA A N 1
ATOM 1509 C CA . ALA A 1 199 ? 21.152 4.106 -11.297 1.00 95.06 199 ALA A CA 1
ATOM 1510 C C . ALA A 1 199 ? 20.294 4.619 -12.461 1.00 95.06 199 ALA A C 1
ATOM 1512 O O . ALA A 1 199 ? 19.205 5.144 -12.243 1.00 95.06 199 ALA A O 1
ATOM 1513 N N . LEU A 1 200 ? 20.823 4.494 -13.674 1.00 96.75 200 LEU A N 1
ATOM 1514 C CA . LEU A 1 200 ? 20.201 4.944 -14.918 1.00 96.75 200 LEU A CA 1
ATOM 1515 C C . LEU A 1 200 ? 19.689 3.757 -15.734 1.00 96.75 200 LEU A C 1
ATOM 1517 O O . LEU A 1 200 ? 18.557 3.770 -16.199 1.00 96.75 200 LEU A O 1
ATOM 1521 N N 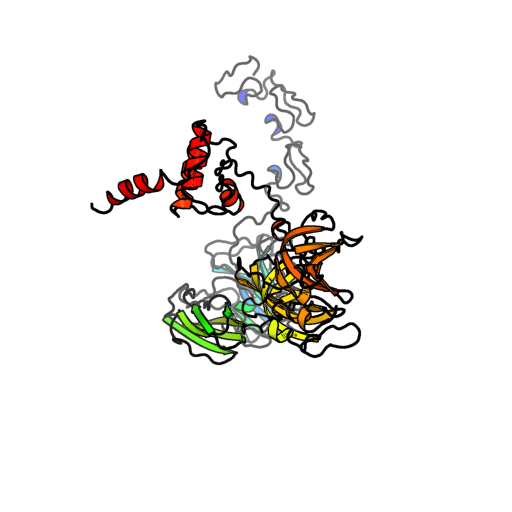. ASP A 1 201 ? 20.504 2.712 -15.883 1.00 98.25 201 ASP A N 1
ATOM 1522 C CA . ASP A 1 201 ? 20.160 1.532 -16.677 1.00 98.25 201 ASP A CA 1
ATOM 1523 C C . ASP A 1 201 ? 20.850 0.278 -16.144 1.00 98.25 201 ASP A C 1
ATOM 1525 O O . ASP A 1 201 ? 21.884 0.364 -15.471 1.00 98.25 201 ASP A O 1
ATOM 1529 N N . TRP A 1 202 ? 20.301 -0.888 -16.477 1.00 97.06 202 TRP A N 1
ATOM 1530 C CA . TRP A 1 202 ? 20.724 -2.165 -15.912 1.00 97.06 202 TRP A CA 1
ATOM 1531 C C . TRP A 1 202 ? 20.856 -3.273 -16.959 1.00 97.06 202 TRP A C 1
ATOM 1533 O O . TRP A 1 202 ? 20.047 -3.394 -17.880 1.00 97.06 202 TRP A O 1
ATOM 1543 N N . ILE A 1 203 ? 21.846 -4.146 -16.757 1.00 96.94 203 ILE A N 1
ATOM 1544 C CA . ILE A 1 203 ? 21.934 -5.479 -17.364 1.00 96.94 203 ILE A CA 1
ATOM 1545 C C . ILE A 1 203 ? 22.125 -6.488 -16.231 1.00 96.94 203 ILE A C 1
ATOM 1547 O O . ILE A 1 203 ? 23.182 -6.524 -15.599 1.00 96.94 203 ILE A O 1
ATOM 1551 N N . GLY A 1 204 ? 21.105 -7.310 -15.985 1.00 94.69 204 GLY A N 1
ATOM 1552 C CA . GLY A 1 204 ? 20.983 -8.075 -14.743 1.00 94.69 204 GLY A CA 1
ATOM 1553 C C . GLY A 1 204 ? 20.601 -7.187 -13.554 1.00 94.69 204 GLY A C 1
ATOM 1554 O O . GLY A 1 204 ? 20.231 -6.030 -13.719 1.00 94.69 204 GLY A O 1
ATOM 1555 N N . ASP A 1 205 ? 20.713 -7.717 -12.341 1.00 91.31 205 ASP A N 1
ATOM 1556 C CA . ASP A 1 205 ? 20.497 -6.962 -11.103 1.00 91.31 205 ASP A CA 1
ATOM 1557 C C . ASP A 1 205 ? 21.549 -7.336 -10.044 1.00 91.31 205 ASP A C 1
ATOM 1559 O O . ASP A 1 205 ? 22.474 -8.107 -10.316 1.00 91.31 205 ASP A O 1
ATOM 1563 N N . TRP A 1 206 ? 21.453 -6.723 -8.862 1.00 93.00 206 TRP A N 1
ATOM 1564 C CA . TRP A 1 206 ? 22.334 -6.995 -7.716 1.00 93.00 206 TRP A CA 1
ATOM 1565 C C . TRP A 1 206 ? 21.620 -7.708 -6.561 1.00 93.00 206 TRP A C 1
ATOM 1567 O O . TRP A 1 206 ? 22.159 -7.782 -5.453 1.00 93.00 206 TRP A O 1
ATOM 1577 N N . ASN A 1 207 ? 20.376 -8.138 -6.766 1.00 87.25 207 ASN A N 1
ATOM 1578 C CA . ASN A 1 207 ? 19.531 -8.672 -5.706 1.00 87.25 207 ASN A CA 1
ATOM 1579 C C . ASN A 1 207 ? 19.699 -10.181 -5.560 1.00 87.25 207 ASN A C 1
ATOM 1581 O O . ASN A 1 207 ? 19.761 -10.658 -4.426 1.00 87.25 207 ASN A O 1
ATOM 1585 N N . ASP A 1 208 ? 19.789 -10.901 -6.680 1.00 80.81 208 ASP A N 1
ATOM 1586 C CA . ASP A 1 208 ? 19.840 -12.359 -6.702 1.00 80.81 208 ASP A CA 1
ATOM 1587 C C . ASP A 1 208 ? 20.858 -12.898 -7.724 1.00 80.81 208 ASP A C 1
ATOM 1589 O O . ASP A 1 208 ? 20.991 -12.402 -8.842 1.00 80.81 208 ASP A O 1
ATOM 1593 N N . ASP A 1 209 ? 21.526 -13.998 -7.359 1.00 88.25 209 ASP A N 1
ATOM 1594 C CA . ASP A 1 209 ? 22.373 -14.773 -8.273 1.00 88.25 209 ASP A CA 1
ATOM 1595 C C . ASP A 1 209 ? 21.497 -15.532 -9.296 1.00 88.25 209 ASP A C 1
ATOM 1597 O O . ASP A 1 209 ? 20.751 -16.447 -8.909 1.00 88.25 209 ASP A O 1
ATOM 1601 N N . PRO A 1 210 ? 21.590 -15.225 -10.608 1.00 91.06 210 PRO A N 1
ATOM 1602 C CA . PRO A 1 210 ? 20.801 -15.888 -11.650 1.00 91.06 210 PRO A CA 1
ATOM 1603 C C . PRO A 1 210 ? 21.297 -17.317 -11.954 1.00 91.06 210 PRO A C 1
ATOM 1605 O O . PRO A 1 210 ? 20.751 -18.031 -12.800 1.00 91.06 210 PRO A O 1
ATOM 1608 N N . GLY A 1 211 ? 22.369 -17.758 -11.298 1.00 91.00 211 GLY A N 1
ATOM 1609 C CA . GLY A 1 211 ? 22.978 -19.073 -11.400 1.00 91.00 211 GLY A CA 1
ATOM 1610 C C . GLY A 1 211 ? 23.935 -19.225 -12.579 1.00 91.00 211 GLY A C 1
ATOM 1611 O O . GLY A 1 211 ? 25.036 -19.740 -12.398 1.00 91.00 211 GLY A O 1
ATOM 1612 N N . SER A 1 212 ? 23.526 -18.873 -13.800 1.00 91.56 212 SER A N 1
ATOM 1613 C CA . SER A 1 212 ? 24.462 -18.849 -14.939 1.00 91.56 212 SER A CA 1
ATOM 1614 C C . SER A 1 212 ? 24.247 -17.743 -15.955 1.00 91.56 212 SER A C 1
ATOM 1616 O O . SER A 1 212 ? 25.183 -17.453 -16.703 1.00 91.56 212 SER A O 1
ATOM 1618 N N . ALA A 1 213 ? 23.035 -17.195 -16.022 1.00 96.25 213 ALA A N 1
ATOM 1619 C CA . ALA A 1 213 ? 22.684 -16.007 -16.783 1.00 96.25 213 ALA A CA 1
ATOM 1620 C C . ALA A 1 213 ? 21.263 -15.558 -16.457 1.00 96.25 213 ALA A C 1
ATOM 1622 O O . ALA A 1 213 ? 20.425 -16.372 -16.067 1.00 96.25 213 ALA A O 1
ATOM 1623 N N . TRP A 1 214 ? 20.982 -14.277 -16.672 1.00 95.81 214 TRP A N 1
ATOM 1624 C CA . TRP A 1 214 ? 19.629 -13.751 -16.593 1.00 95.81 214 TRP A CA 1
ATOM 1625 C C . TRP A 1 214 ? 18.814 -14.157 -17.817 1.00 95.81 214 TRP A C 1
ATOM 1627 O O . TRP A 1 214 ? 19.299 -14.169 -18.952 1.00 95.81 214 TRP A O 1
ATOM 1637 N N . GLU A 1 215 ? 17.547 -14.479 -17.573 1.00 96.31 215 GLU A N 1
ATOM 1638 C CA . GLU A 1 215 ? 16.524 -14.522 -18.611 1.00 96.31 215 GLU A CA 1
ATOM 1639 C C . GLU A 1 215 ? 16.237 -13.100 -19.106 1.00 96.31 215 GLU A C 1
ATOM 1641 O O . GLU A 1 215 ? 16.242 -12.153 -18.323 1.00 96.31 215 GLU A O 1
ATOM 1646 N N . ALA A 1 216 ? 15.980 -12.959 -20.405 1.00 96.38 216 ALA A N 1
ATOM 1647 C CA . ALA A 1 216 ? 15.448 -11.727 -20.968 1.00 96.38 216 ALA A CA 1
ATOM 1648 C C . ALA A 1 216 ? 14.540 -12.037 -22.156 1.00 96.38 216 ALA A C 1
ATOM 1650 O O . ALA A 1 216 ? 14.823 -12.937 -22.949 1.00 96.38 216 ALA A O 1
ATOM 1651 N N . CYS A 1 217 ? 13.455 -11.281 -22.299 1.00 94.81 217 CYS A N 1
ATOM 1652 C CA . CYS A 1 217 ? 12.537 -11.317 -23.432 1.00 94.81 217 CYS A CA 1
ATOM 1653 C C . CYS A 1 217 ? 12.021 -12.730 -23.768 1.00 94.81 217 CYS A C 1
ATOM 1655 O O . CYS A 1 217 ? 11.921 -13.106 -24.939 1.00 94.81 217 CYS A O 1
ATOM 1657 N N . GLY A 1 218 ? 11.752 -13.542 -22.738 1.00 93.38 218 GLY A N 1
ATOM 1658 C CA . GLY A 1 218 ? 11.313 -14.937 -22.868 1.00 93.38 218 GLY A CA 1
ATOM 1659 C C . GLY A 1 218 ? 12.402 -15.923 -23.329 1.00 93.38 218 GLY A C 1
ATOM 1660 O O . GLY A 1 218 ? 12.104 -17.075 -23.662 1.00 93.38 218 GLY A O 1
ATOM 1661 N N . VAL A 1 219 ? 13.669 -15.497 -23.381 1.00 96.25 219 VAL A N 1
ATOM 1662 C CA . VAL A 1 219 ? 14.832 -16.339 -23.683 1.00 96.25 219 VAL A CA 1
ATOM 1663 C C . VAL A 1 219 ? 15.582 -16.645 -22.390 1.00 96.25 219 VAL A C 1
ATOM 1665 O O . VAL A 1 219 ? 16.192 -15.773 -21.775 1.00 96.25 219 VAL A O 1
ATOM 1668 N N . SER A 1 220 ? 15.577 -17.918 -21.999 1.00 95.75 220 SER A N 1
ATOM 1669 C CA . SER A 1 220 ? 16.365 -18.422 -20.871 1.00 95.75 220 SER A CA 1
ATOM 1670 C C . SER A 1 220 ? 17.868 -18.240 -21.106 1.00 95.75 220 SER A C 1
ATOM 1672 O O . SER A 1 220 ? 18.335 -18.556 -22.204 1.00 95.75 220 SER A O 1
ATOM 1674 N N . ASP A 1 221 ? 18.616 -17.853 -20.069 1.00 96.19 221 ASP A N 1
ATOM 1675 C CA . ASP A 1 221 ? 20.068 -17.608 -20.120 1.00 96.19 221 ASP A CA 1
ATOM 1676 C C . ASP A 1 221 ? 20.477 -16.566 -21.193 1.00 96.19 221 ASP A C 1
ATOM 1678 O O . ASP A 1 221 ? 21.526 -16.689 -21.829 1.00 96.19 221 ASP A O 1
ATOM 1682 N N . ALA A 1 222 ? 19.644 -15.545 -21.426 1.00 97.31 222 ALA A N 1
ATOM 1683 C CA . ALA A 1 222 ? 19.846 -14.540 -22.468 1.00 97.31 222 ALA A CA 1
ATOM 1684 C C . ALA A 1 222 ? 21.177 -13.791 -22.341 1.00 97.31 222 ALA A C 1
ATOM 1686 O O . ALA A 1 222 ? 21.795 -13.498 -23.356 1.00 97.31 222 ALA A O 1
ATOM 1687 N N . THR A 1 223 ? 21.660 -13.506 -21.133 1.00 97.75 223 THR A N 1
ATOM 1688 C CA . THR A 1 223 ? 22.928 -12.775 -20.952 1.00 97.75 223 THR A CA 1
ATOM 1689 C C . THR A 1 223 ? 24.176 -13.629 -21.198 1.00 97.75 223 THR A C 1
ATOM 1691 O O . THR A 1 223 ? 25.284 -13.111 -21.162 1.00 97.75 223 THR A O 1
ATOM 1694 N N . LYS A 1 224 ? 24.054 -14.926 -21.493 1.00 97.31 224 LYS A N 1
ATOM 1695 C CA . LYS A 1 224 ? 25.203 -15.803 -21.763 1.00 97.31 224 LYS A CA 1
ATOM 1696 C C . LYS A 1 224 ? 25.213 -16.307 -23.187 1.00 97.31 224 LYS A C 1
ATOM 1698 O O . LYS A 1 224 ? 24.189 -16.748 -23.689 1.00 97.31 224 LYS A O 1
ATOM 1703 N N . ASP A 1 225 ? 26.389 -16.330 -23.811 1.00 97.31 225 ASP A N 1
ATOM 1704 C CA . ASP A 1 225 ? 26.583 -16.780 -25.188 1.00 97.31 225 ASP A CA 1
ATOM 1705 C C . ASP A 1 225 ? 25.668 -16.048 -26.211 1.00 97.31 225 ASP A C 1
ATOM 1707 O O . ASP A 1 225 ? 25.296 -16.621 -27.237 1.00 97.31 225 ASP A O 1
ATOM 1711 N N . HIS A 1 226 ? 25.328 -14.775 -25.976 1.00 98.25 226 HIS A N 1
ATOM 1712 C CA . HIS A 1 226 ? 24.482 -13.956 -26.861 1.00 98.25 226 HIS A CA 1
ATOM 1713 C C . HIS A 1 226 ? 24.986 -12.510 -26.972 1.00 98.25 226 HIS A C 1
ATOM 1715 O O . HIS A 1 226 ? 25.841 -12.059 -26.204 1.00 98.25 226 HIS A O 1
ATOM 1721 N N . THR A 1 227 ? 24.427 -11.793 -27.948 1.00 98.38 227 THR A N 1
ATOM 1722 C CA . THR A 1 227 ? 24.475 -10.330 -28.026 1.00 98.38 227 THR A CA 1
ATOM 1723 C C . THR A 1 227 ? 23.063 -9.784 -27.824 1.00 98.38 227 THR A C 1
ATOM 1725 O O . THR A 1 227 ? 22.141 -10.198 -28.525 1.00 98.38 227 THR A O 1
ATOM 1728 N N . LEU A 1 228 ? 22.898 -8.844 -26.901 1.00 98.50 228 LEU A N 1
ATOM 1729 C CA . LEU A 1 228 ? 21.663 -8.108 -26.652 1.00 98.50 228 LEU A CA 1
ATOM 1730 C C . LEU A 1 228 ? 21.816 -6.711 -27.246 1.00 98.50 228 LEU A C 1
ATOM 1732 O O . LEU A 1 228 ? 22.765 -6.015 -26.906 1.00 98.50 228 LEU A O 1
ATOM 1736 N N . VAL A 1 229 ? 20.893 -6.302 -28.114 1.00 98.12 229 VAL A N 1
ATOM 1737 C CA . VAL A 1 229 ? 20.870 -4.959 -28.716 1.00 98.12 229 VAL A CA 1
ATOM 1738 C C . VAL A 1 229 ? 19.594 -4.262 -28.276 1.00 98.12 229 VAL A C 1
ATOM 1740 O O . VAL A 1 229 ? 18.509 -4.828 -28.403 1.00 98.12 229 VAL A O 1
ATOM 1743 N N . ARG A 1 230 ? 19.700 -3.039 -27.766 1.00 96.75 230 ARG A N 1
ATOM 1744 C CA . ARG A 1 230 ? 18.542 -2.242 -27.364 1.00 96.75 230 ARG A CA 1
ATOM 1745 C C . ARG A 1 230 ? 17.687 -1.915 -28.590 1.00 96.75 230 ARG A C 1
ATOM 1747 O O . ARG A 1 230 ? 18.208 -1.580 -29.657 1.00 96.75 230 ARG A O 1
ATOM 1754 N N . LYS A 1 231 ? 16.366 -2.016 -28.459 1.00 93.88 231 LYS A N 1
ATOM 1755 C CA . LYS A 1 231 ? 15.424 -1.705 -29.542 1.00 93.88 231 LYS A CA 1
ATOM 1756 C C . LYS A 1 231 ? 15.465 -0.221 -29.897 1.00 93.88 231 LYS A C 1
ATOM 1758 O O . LYS A 1 231 ? 15.653 0.640 -29.047 1.00 93.88 231 LYS A O 1
ATOM 1763 N N . THR A 1 232 ? 15.192 0.086 -31.162 1.00 89.88 232 THR A N 1
ATOM 1764 C CA . THR A 1 232 ? 15.336 1.441 -31.722 1.00 89.88 232 THR A CA 1
ATOM 1765 C C . THR A 1 232 ? 14.336 2.475 -31.193 1.00 89.88 232 THR A C 1
ATOM 1767 O O . THR A 1 232 ? 14.483 3.655 -31.492 1.00 89.88 232 THR A O 1
ATOM 1770 N N . GLY A 1 233 ? 13.279 2.043 -30.499 1.00 84.88 233 GLY A N 1
ATOM 1771 C CA . GLY A 1 233 ? 12.288 2.931 -29.877 1.00 84.88 233 GLY A CA 1
ATOM 1772 C C . GLY A 1 233 ? 12.643 3.343 -28.449 1.00 84.88 233 GLY A C 1
ATOM 1773 O O . GLY A 1 233 ? 11.931 4.151 -27.865 1.00 84.88 233 GLY A O 1
ATOM 1774 N N . ILE A 1 234 ? 13.722 2.797 -27.883 1.00 89.00 234 ILE A N 1
ATOM 1775 C CA . ILE A 1 234 ? 14.113 3.081 -26.505 1.00 89.00 234 ILE A CA 1
ATOM 1776 C C . ILE A 1 234 ? 14.987 4.332 -26.463 1.00 89.00 234 ILE A C 1
ATOM 1778 O O . ILE A 1 234 ? 15.937 4.470 -27.233 1.00 89.00 234 ILE A O 1
ATOM 1782 N N . THR A 1 235 ? 14.642 5.257 -25.569 1.00 88.56 235 THR A N 1
ATOM 1783 C CA . THR A 1 235 ? 15.295 6.571 -25.458 1.00 88.56 235 THR A CA 1
ATOM 1784 C C . THR A 1 235 ? 15.896 6.853 -24.082 1.00 88.56 235 THR A C 1
ATOM 1786 O O . THR A 1 235 ? 16.468 7.924 -23.900 1.00 88.56 235 THR A O 1
ATOM 1789 N N . SER A 1 236 ? 15.752 5.924 -23.139 1.00 91.06 236 SER A N 1
ATOM 1790 C CA . SER A 1 236 ? 16.159 6.036 -21.734 1.00 91.06 236 SER A CA 1
ATOM 1791 C C . SER A 1 236 ? 16.507 4.662 -21.157 1.00 91.06 236 SER A C 1
ATOM 1793 O O . SER A 1 236 ? 16.107 3.627 -21.711 1.00 91.06 236 SER A O 1
ATOM 1795 N N . GLY A 1 237 ? 17.243 4.653 -20.046 1.00 93.12 237 GLY A N 1
ATOM 1796 C CA . GLY A 1 237 ? 17.524 3.439 -19.290 1.00 93.12 237 GLY A CA 1
ATOM 1797 C C . GLY A 1 237 ? 16.302 2.921 -18.531 1.00 93.12 237 GLY A C 1
ATOM 1798 O O . GLY A 1 237 ? 15.261 3.582 -18.455 1.00 93.12 237 GLY A O 1
ATOM 1799 N N . SER A 1 238 ? 16.380 1.694 -18.022 1.00 94.25 238 SER A N 1
ATOM 1800 C CA . SER A 1 238 ? 15.319 1.093 -17.210 1.00 94.25 238 SER A CA 1
ATOM 1801 C C . SER A 1 238 ? 15.865 0.058 -16.235 1.00 94.25 238 SER A C 1
ATOM 1803 O O . SER A 1 238 ? 16.918 -0.542 -16.444 1.00 94.25 238 SER A O 1
ATOM 1805 N N . GLU A 1 239 ? 15.101 -0.198 -15.174 1.00 94.94 239 GLU A N 1
ATOM 1806 C CA . GLU A 1 239 ? 15.336 -1.343 -14.295 1.00 94.94 239 GLU A CA 1
ATOM 1807 C C . GLU A 1 239 ? 15.331 -2.651 -15.098 1.00 94.94 239 GLU A C 1
ATOM 1809 O O . GLU A 1 239 ? 14.530 -2.836 -16.022 1.00 94.94 239 GLU A O 1
ATOM 1814 N N . TRP A 1 240 ? 16.207 -3.591 -14.734 1.00 95.00 240 TRP A N 1
ATOM 1815 C CA . TRP A 1 240 ? 16.345 -4.842 -15.484 1.00 95.00 240 TRP A CA 1
ATOM 1816 C C . TRP A 1 240 ? 15.054 -5.656 -15.513 1.00 95.00 240 TRP A C 1
ATOM 1818 O O . TRP A 1 240 ? 14.701 -6.213 -16.550 1.00 95.00 240 TRP A O 1
ATOM 1828 N N . SER A 1 241 ? 14.305 -5.685 -14.410 1.00 93.12 241 SER A N 1
ATOM 1829 C CA . SER A 1 241 ? 13.013 -6.378 -14.325 1.00 93.12 241 SER A CA 1
ATOM 1830 C C . SER A 1 241 ? 11.976 -5.848 -15.323 1.00 93.12 241 SER A C 1
ATOM 1832 O O . SER A 1 241 ? 11.090 -6.597 -15.731 1.00 93.12 241 SER A O 1
ATOM 1834 N N . VAL A 1 242 ? 12.110 -4.591 -15.757 1.00 92.94 242 VAL A N 1
ATOM 1835 C CA . VAL A 1 242 ? 11.281 -3.977 -16.799 1.00 92.94 242 VAL A CA 1
ATOM 1836 C C . VAL A 1 242 ? 11.850 -4.301 -18.176 1.00 92.94 242 VAL A C 1
ATOM 1838 O O . VAL A 1 242 ? 11.149 -4.871 -19.014 1.00 92.94 242 VAL A O 1
ATOM 1841 N N . SER A 1 243 ? 13.126 -3.994 -18.414 1.00 94.75 243 SER A N 1
ATOM 1842 C CA . SER A 1 243 ? 13.719 -4.094 -19.754 1.00 94.75 243 SER A CA 1
ATOM 1843 C C . SER A 1 243 ? 13.823 -5.536 -20.266 1.00 94.75 243 SER A C 1
ATOM 1845 O O . SER A 1 243 ? 13.768 -5.780 -21.475 1.00 94.75 243 SER A O 1
ATOM 1847 N N . SER A 1 244 ? 13.926 -6.506 -19.353 1.00 95.25 244 SER A N 1
ATOM 1848 C CA . SER A 1 244 ? 14.070 -7.935 -19.651 1.00 95.25 244 SER A CA 1
ATOM 1849 C C . SER A 1 244 ? 12.756 -8.723 -19.655 1.00 95.25 244 SER A C 1
ATOM 1851 O O . SER A 1 244 ? 12.762 -9.888 -20.053 1.00 95.25 244 SER A O 1
ATOM 1853 N N . SER A 1 245 ? 11.624 -8.140 -19.249 1.00 94.06 245 SER A N 1
ATOM 1854 C CA . SER A 1 245 ? 10.356 -8.882 -19.194 1.00 94.06 245 SER A CA 1
ATOM 1855 C C . SER A 1 245 ? 9.863 -9.271 -20.599 1.00 94.06 245 SER A C 1
ATOM 1857 O O . SER A 1 245 ? 10.195 -8.619 -21.586 1.00 94.06 245 SER A O 1
ATOM 1859 N N . GLU A 1 246 ? 9.058 -10.332 -20.733 1.00 87.25 246 GLU A N 1
ATOM 1860 C CA . GLU A 1 246 ? 8.488 -10.712 -22.041 1.00 87.25 246 GLU A CA 1
ATOM 1861 C C . GLU A 1 246 ? 7.507 -9.648 -22.581 1.00 87.25 246 GLU A C 1
ATOM 1863 O O . GLU A 1 246 ? 7.426 -9.446 -23.793 1.00 87.25 246 GLU A O 1
ATOM 1868 N N . GLU A 1 247 ? 6.803 -8.937 -21.695 1.00 82.31 247 GLU A N 1
ATOM 1869 C CA . GLU A 1 247 ? 5.742 -7.981 -22.050 1.00 82.31 247 GLU A CA 1
ATOM 1870 C C . GLU A 1 247 ? 6.283 -6.590 -22.404 1.00 82.31 247 GLU A C 1
ATOM 1872 O O . GLU A 1 247 ? 5.813 -5.954 -23.348 1.00 82.31 247 GLU A O 1
ATOM 1877 N N . SER A 1 248 ? 7.303 -6.134 -21.679 1.00 85.62 248 SER A N 1
ATOM 1878 C CA . SER A 1 248 ? 7.943 -4.825 -21.856 1.00 85.62 248 SER A CA 1
ATOM 1879 C C . SER A 1 248 ? 9.338 -4.921 -22.471 1.00 85.62 248 SER A C 1
ATOM 1881 O O . SER A 1 248 ? 10.075 -3.947 -22.444 1.00 85.62 248 SER A O 1
ATOM 1883 N N . CYS A 1 249 ? 9.694 -6.077 -23.039 1.00 92.44 249 CYS A N 1
ATOM 1884 C CA . CYS A 1 249 ? 11.018 -6.367 -23.586 1.00 92.44 249 CYS A CA 1
ATOM 1885 C C . CYS A 1 249 ? 11.603 -5.209 -24.412 1.00 92.44 249 CYS A C 1
ATOM 1887 O O . CYS A 1 249 ? 11.079 -4.859 -25.478 1.00 92.44 249 CYS A O 1
ATOM 1889 N N . GLU A 1 250 ? 12.768 -4.723 -23.995 1.00 95.19 250 GLU A N 1
ATOM 1890 C CA . GLU A 1 250 ? 13.502 -3.627 -24.640 1.00 95.19 250 GLU A CA 1
ATOM 1891 C C . GLU A 1 250 ? 14.686 -4.115 -25.489 1.00 95.19 250 GLU A C 1
ATOM 1893 O O . GLU A 1 250 ? 15.336 -3.315 -26.163 1.00 95.19 250 GLU A O 1
ATOM 1898 N N . TRP A 1 251 ? 14.946 -5.427 -25.507 1.00 97.50 251 TRP A N 1
ATOM 1899 C CA . TRP A 1 251 ? 16.124 -6.032 -26.134 1.00 97.50 251 TRP A CA 1
ATOM 1900 C C . TRP A 1 251 ? 15.777 -6.922 -27.334 1.00 97.50 251 TRP A C 1
ATOM 1902 O O . TRP A 1 251 ? 14.862 -7.743 -27.290 1.00 97.50 251 TRP A O 1
ATOM 1912 N N . ASP A 1 252 ? 16.554 -6.811 -28.406 1.00 95.88 252 ASP A N 1
ATOM 1913 C CA . ASP A 1 252 ? 16.648 -7.823 -29.454 1.00 95.88 252 ASP A CA 1
ATOM 1914 C C . ASP A 1 252 ? 17.826 -8.760 -29.139 1.00 95.88 252 ASP A C 1
ATOM 1916 O O . ASP A 1 252 ? 18.975 -8.325 -29.025 1.00 95.88 252 ASP A O 1
ATOM 1920 N N . ILE A 1 253 ? 17.544 -10.059 -28.995 1.00 97.44 253 ILE A N 1
ATOM 1921 C CA . ILE A 1 253 ? 18.534 -11.077 -28.608 1.00 97.44 253 ILE A CA 1
ATOM 1922 C C . ILE A 1 253 ? 19.053 -11.797 -29.854 1.00 97.44 253 ILE A C 1
ATOM 1924 O O . ILE A 1 253 ? 18.296 -12.429 -30.598 1.00 97.44 253 ILE A O 1
ATOM 1928 N N . PHE A 1 254 ? 20.364 -11.731 -30.065 1.00 97.69 254 PHE A N 1
ATOM 1929 C CA . PHE A 1 254 ? 21.066 -12.334 -31.191 1.00 97.69 254 PHE A CA 1
ATOM 1930 C C . PHE A 1 254 ? 22.019 -13.444 -30.749 1.00 97.69 254 PHE A C 1
ATOM 1932 O O . PHE A 1 254 ? 22.546 -13.441 -29.639 1.00 97.69 254 PHE A O 1
ATOM 1939 N N . ASP A 1 255 ? 22.293 -14.369 -31.673 1.00 97.56 255 ASP A N 1
ATOM 1940 C CA . ASP A 1 255 ? 23.272 -15.443 -31.487 1.00 97.56 255 ASP A CA 1
ATOM 1941 C C . ASP A 1 255 ? 24.655 -14.894 -31.082 1.00 97.56 255 ASP A C 1
ATOM 1943 O O . ASP A 1 255 ? 25.066 -13.813 -31.521 1.00 97.56 255 ASP A O 1
ATOM 1947 N N . GLN A 1 256 ? 25.418 -15.697 -30.331 1.00 97.44 256 GLN A N 1
ATOM 1948 C CA . GLN A 1 256 ? 26.794 -15.394 -29.933 1.00 97.44 256 GLN A CA 1
ATOM 1949 C C . GLN A 1 256 ? 27.650 -14.807 -31.067 1.00 97.44 256 GLN A C 1
ATOM 1951 O O . GLN A 1 256 ? 27.742 -15.379 -32.159 1.00 97.44 256 GLN A O 1
ATOM 1956 N N . ASN A 1 257 ? 28.414 -13.758 -30.748 1.00 96.38 257 ASN A N 1
ATOM 1957 C CA . ASN A 1 257 ? 29.314 -13.057 -31.672 1.00 96.38 257 ASN A CA 1
ATOM 1958 C C . ASN A 1 257 ? 28.593 -12.326 -32.823 1.00 96.38 257 ASN A C 1
ATOM 1960 O O . ASN A 1 257 ? 29.114 -12.256 -33.942 1.00 96.38 257 ASN A O 1
ATOM 1964 N N . THR A 1 258 ? 27.402 -11.788 -32.568 1.00 96.88 258 THR A N 1
ATOM 1965 C CA . THR A 1 258 ? 26.729 -10.883 -33.503 1.00 96.88 258 THR A CA 1
ATOM 1966 C C . THR A 1 258 ? 27.143 -9.452 -33.183 1.00 96.88 258 THR A C 1
ATOM 1968 O O . THR A 1 258 ? 26.775 -8.942 -32.141 1.00 96.88 258 THR A O 1
ATOM 1971 N N . TRP A 1 259 ? 27.918 -8.812 -34.061 1.00 95.50 259 TRP A N 1
ATOM 1972 C CA . TRP A 1 259 ? 28.478 -7.463 -33.833 1.00 95.50 259 TRP A CA 1
ATOM 1973 C C . TRP A 1 259 ? 28.044 -6.468 -34.912 1.00 95.50 259 TRP A C 1
ATOM 1975 O O . TRP A 1 259 ? 28.785 -5.570 -35.294 1.00 95.50 259 TRP A O 1
ATOM 1985 N N . SER A 1 260 ? 26.889 -6.698 -35.535 1.00 92.81 260 SER A N 1
ATOM 1986 C CA . SER A 1 260 ? 26.434 -5.865 -36.652 1.00 92.81 260 SER A CA 1
ATOM 1987 C C . SER A 1 260 ? 25.972 -4.470 -36.237 1.00 92.81 260 SER A C 1
ATOM 1989 O O . SER A 1 260 ? 25.823 -3.636 -37.130 1.00 92.81 260 SER A O 1
ATOM 1991 N N . ASN A 1 261 ? 25.712 -4.261 -34.943 1.00 93.75 261 ASN A N 1
ATOM 1992 C CA . ASN A 1 261 ? 25.238 -2.996 -34.387 1.00 93.75 261 ASN A CA 1
ATOM 1993 C C . ASN A 1 261 ? 26.295 -2.311 -33.499 1.00 93.75 261 ASN A C 1
ATOM 1995 O O . ASN A 1 261 ? 26.248 -1.100 -33.379 1.00 93.75 261 ASN A O 1
ATOM 1999 N N . LEU A 1 262 ? 27.325 -3.037 -33.049 1.00 97.56 262 LEU A N 1
ATOM 2000 C CA . LEU A 1 262 ? 28.471 -2.458 -32.348 1.00 97.56 262 LEU A CA 1
ATOM 2001 C C . LEU A 1 262 ? 29.070 -1.228 -33.058 1.00 97.56 262 LEU A C 1
ATOM 2003 O O . LEU A 1 262 ? 29.391 -1.273 -34.253 1.00 97.56 262 LEU A O 1
ATOM 2007 N N . GLY A 1 263 ? 29.283 -0.173 -32.277 1.00 95.88 263 GLY A N 1
ATOM 2008 C CA . GLY A 1 263 ? 29.823 1.122 -32.674 1.00 95.88 263 GLY A CA 1
ATOM 2009 C C . GLY A 1 263 ? 28.751 2.146 -33.060 1.00 95.88 263 GLY A C 1
ATOM 2010 O O . GLY A 1 263 ? 29.101 3.230 -33.523 1.00 95.88 263 GLY A O 1
ATOM 2011 N N . PHE A 1 264 ? 27.457 1.823 -32.940 1.00 94.94 264 PHE A N 1
ATOM 2012 C CA . PHE A 1 264 ? 26.367 2.777 -33.156 1.00 94.94 264 PHE A CA 1
ATOM 2013 C C . PHE A 1 264 ? 25.033 2.281 -32.585 1.00 94.94 264 PHE A C 1
ATOM 2015 O O . PHE A 1 264 ? 24.696 1.107 -32.660 1.00 94.94 264 PHE A O 1
ATOM 2022 N N . HIS A 1 265 ? 24.165 3.210 -32.189 1.00 94.19 265 HIS A N 1
ATOM 2023 C CA . HIS A 1 265 ? 22.773 2.893 -31.882 1.00 94.19 265 HIS A CA 1
ATOM 2024 C C . HIS A 1 265 ? 21.828 3.660 -32.810 1.00 94.19 265 HIS A C 1
ATOM 2026 O O . HIS A 1 265 ? 21.980 4.860 -33.045 1.00 94.19 265 HIS A O 1
ATOM 2032 N N . ILE A 1 266 ? 20.854 2.957 -33.391 1.00 86.44 266 ILE A N 1
ATOM 2033 C CA . ILE A 1 266 ? 19.833 3.582 -34.234 1.00 86.44 266 ILE A CA 1
ATOM 2034 C C . ILE A 1 266 ? 18.617 3.860 -33.369 1.00 86.44 266 ILE A C 1
ATOM 2036 O O . ILE A 1 266 ? 17.909 2.932 -33.001 1.00 86.44 266 ILE A O 1
ATOM 2040 N N . VAL A 1 267 ? 18.314 5.137 -33.162 1.00 81.06 267 VAL A N 1
ATOM 2041 C CA . VAL A 1 267 ? 17.003 5.556 -32.664 1.00 81.06 267 VAL A CA 1
ATOM 2042 C C . VAL A 1 267 ? 16.088 5.797 -33.864 1.00 81.06 267 VAL A C 1
ATOM 2044 O O . VAL A 1 267 ? 16.410 6.606 -34.741 1.00 81.06 267 VAL A O 1
ATOM 2047 N N . ASP A 1 268 ? 14.957 5.093 -33.936 1.00 73.94 268 ASP A N 1
ATOM 2048 C CA . ASP A 1 268 ? 13.876 5.438 -34.862 1.00 73.94 268 ASP A CA 1
ATOM 2049 C C . ASP A 1 268 ? 12.907 6.371 -34.127 1.00 73.94 268 ASP A C 1
ATOM 2051 O O . ASP A 1 268 ? 12.116 5.902 -33.315 1.00 73.94 268 ASP A O 1
ATOM 2055 N N . PRO A 1 269 ? 12.909 7.684 -34.419 1.00 59.62 269 PRO A N 1
ATOM 2056 C CA . PRO A 1 269 ? 12.004 8.629 -33.769 1.00 59.62 269 PRO A CA 1
ATOM 2057 C C . PRO A 1 269 ? 10.528 8.429 -34.163 1.00 59.62 269 PRO A C 1
ATOM 2059 O O . PRO A 1 269 ? 9.691 9.234 -33.769 1.00 59.62 269 PRO A O 1
ATOM 2062 N N . ASN A 1 270 ? 10.212 7.434 -35.002 1.00 64.25 270 ASN A N 1
ATOM 2063 C CA . ASN A 1 270 ? 8.848 7.015 -35.335 1.00 64.25 270 ASN A CA 1
ATOM 2064 C C . ASN A 1 270 ? 8.581 5.549 -34.951 1.00 64.25 270 ASN A C 1
ATOM 2066 O O . ASN A 1 270 ? 7.612 4.971 -35.448 1.00 64.25 270 ASN A O 1
ATOM 2070 N N . ALA A 1 271 ? 9.456 4.916 -34.162 1.00 68.38 271 ALA A N 1
ATOM 2071 C CA . ALA A 1 271 ? 9.117 3.643 -33.546 1.00 68.38 271 ALA A CA 1
ATOM 2072 C C . ALA A 1 271 ? 8.067 3.902 -32.464 1.00 68.38 271 ALA A C 1
ATOM 2074 O O . ALA A 1 271 ? 8.279 4.754 -31.610 1.00 68.38 271 ALA A O 1
ATOM 2075 N N . ASN A 1 272 ? 6.962 3.162 -32.541 1.00 75.12 272 ASN A N 1
ATOM 2076 C CA . ASN A 1 272 ? 5.888 3.220 -31.559 1.00 75.12 272 ASN A CA 1
ATOM 2077 C C . ASN A 1 272 ? 6.407 2.828 -30.171 1.00 75.12 272 ASN A C 1
ATOM 2079 O O . ASN A 1 272 ? 7.015 1.758 -30.033 1.00 75.12 272 ASN A O 1
ATOM 2083 N N . ILE A 1 273 ? 6.144 3.660 -29.171 1.00 77.50 273 ILE A N 1
ATOM 2084 C CA . ILE A 1 273 ? 6.408 3.364 -27.766 1.00 77.50 273 ILE A CA 1
ATOM 2085 C C . ILE A 1 273 ? 5.188 2.620 -27.212 1.00 77.50 273 ILE A C 1
ATOM 2087 O O . ILE A 1 273 ? 4.047 2.964 -27.494 1.00 77.50 273 ILE A O 1
ATOM 2091 N N . ASN A 1 274 ? 5.407 1.543 -26.451 1.00 79.81 274 ASN A N 1
ATOM 2092 C CA . ASN A 1 274 ? 4.286 0.814 -25.855 1.00 79.81 274 ASN A CA 1
ATOM 2093 C C . ASN A 1 274 ? 3.506 1.736 -24.896 1.00 79.81 274 ASN A C 1
ATOM 2095 O O . ASN A 1 274 ? 4.122 2.532 -24.182 1.00 79.81 274 ASN A O 1
ATOM 2099 N N . PRO A 1 275 ? 2.172 1.595 -24.800 1.00 87.38 275 PRO A N 1
ATOM 2100 C CA . PRO A 1 275 ? 1.400 2.356 -23.831 1.00 87.38 275 PRO A CA 1
ATOM 2101 C C . PRO A 1 275 ? 1.784 1.931 -22.408 1.00 87.38 275 PRO A C 1
ATOM 2103 O O . PRO A 1 275 ? 2.269 0.824 -22.182 1.00 87.38 275 PRO A O 1
ATOM 2106 N N . VAL A 1 276 ? 1.498 2.771 -21.422 1.00 87.31 276 VAL A N 1
ATOM 2107 C CA . VAL A 1 276 ? 1.589 2.447 -19.995 1.00 87.31 276 VAL A CA 1
ATOM 2108 C C . VAL A 1 276 ? 0.185 2.150 -19.476 1.00 87.31 276 VAL A C 1
ATOM 2110 O O . VAL A 1 276 ? -0.677 3.032 -19.465 1.00 87.31 276 VAL A O 1
ATOM 2113 N N . SER A 1 277 ? -0.053 0.908 -19.064 1.00 90.38 277 SER A N 1
ATOM 2114 C CA . SER A 1 277 ? -1.257 0.487 -18.348 1.00 90.38 277 SER A CA 1
ATOM 2115 C C . SER A 1 277 ? -1.160 0.847 -16.868 1.00 90.38 277 SER A C 1
ATOM 2117 O O . SER A 1 277 ? -0.131 0.626 -16.243 1.00 90.38 277 SER A O 1
ATOM 2119 N N . ASP A 1 278 ? -2.256 1.359 -16.322 1.00 93.62 278 ASP A N 1
ATOM 2120 C CA . ASP A 1 278 ? -2.461 1.622 -14.895 1.00 93.62 278 ASP A CA 1
ATOM 2121 C C . ASP A 1 278 ? -3.868 1.116 -14.564 1.00 93.62 278 ASP A C 1
ATOM 2123 O O . ASP A 1 278 ? -4.845 1.678 -15.064 1.00 93.62 278 ASP A O 1
ATOM 2127 N N . ALA A 1 279 ? -3.969 0.016 -13.816 1.00 95.38 279 ALA A N 1
ATOM 2128 C CA . ALA A 1 279 ? -5.206 -0.630 -13.378 1.00 95.38 279 ALA A CA 1
ATOM 2129 C C . ALA A 1 279 ? -5.811 0.027 -12.117 1.00 95.38 279 ALA A C 1
ATOM 2131 O O . ALA A 1 279 ? -6.934 -0.317 -11.716 1.00 95.38 279 ALA A O 1
ATOM 2132 N N . GLY A 1 280 ? -5.106 0.998 -11.535 1.00 95.12 280 GLY A N 1
ATOM 2133 C CA . GLY A 1 280 ? -5.394 1.624 -10.257 1.00 95.12 280 GLY A CA 1
ATOM 2134 C C . GLY A 1 280 ? -4.855 0.832 -9.065 1.00 95.12 280 GLY A C 1
ATOM 2135 O O . GLY A 1 280 ? -4.466 -0.325 -9.173 1.00 95.12 280 GLY A O 1
ATOM 2136 N N . GLU A 1 281 ? -4.885 1.474 -7.900 1.00 88.31 281 GLU A N 1
ATOM 2137 C CA . GLU A 1 281 ? -4.429 0.889 -6.636 1.00 88.31 281 GLU A CA 1
ATOM 2138 C C . GLU A 1 281 ? -5.255 -0.333 -6.209 1.00 88.31 281 GLU A C 1
ATOM 2140 O O . GLU A 1 281 ? -6.476 -0.397 -6.424 1.00 88.31 281 GLU A O 1
ATOM 2145 N N . ASP A 1 282 ? -4.594 -1.250 -5.501 1.00 88.50 282 ASP A N 1
ATOM 2146 C CA . ASP A 1 282 ? -5.234 -2.357 -4.795 1.00 88.50 282 ASP A CA 1
ATOM 2147 C C . ASP A 1 282 ? -6.309 -1.852 -3.819 1.00 88.50 282 ASP A C 1
ATOM 2149 O O . ASP A 1 282 ? -6.172 -0.811 -3.170 1.00 88.50 282 ASP A O 1
ATOM 2153 N N . GLN A 1 283 ? -7.403 -2.607 -3.689 1.00 90.12 283 GLN A N 1
ATOM 2154 C CA . GLN A 1 283 ? -8.550 -2.203 -2.872 1.00 90.12 283 GLN A CA 1
ATOM 2155 C C . GLN A 1 283 ? -8.873 -3.235 -1.799 1.00 90.12 283 GLN A C 1
ATOM 2157 O O . GLN A 1 283 ? -8.848 -4.444 -2.031 1.00 90.12 283 GLN A O 1
ATOM 2162 N N . VAL A 1 284 ? -9.282 -2.739 -0.633 1.00 82.19 284 VAL A N 1
ATOM 2163 C CA . VAL A 1 284 ? -9.868 -3.537 0.446 1.00 82.19 284 VAL A CA 1
ATOM 2164 C C . VAL A 1 284 ? -11.318 -3.100 0.621 1.00 82.19 284 VAL A C 1
ATOM 2166 O O . VAL A 1 284 ? -11.589 -1.913 0.796 1.00 82.19 284 VAL A O 1
ATOM 2169 N N . VAL A 1 285 ? -12.259 -4.038 0.518 1.00 83.69 285 VAL A N 1
ATOM 2170 C CA . VAL A 1 285 ? -13.702 -3.746 0.511 1.00 83.69 285 VAL A CA 1
ATOM 2171 C C . VAL A 1 285 ? -14.494 -4.786 1.295 1.00 83.69 285 VAL A C 1
ATOM 2173 O O . VAL A 1 285 ? -14.102 -5.948 1.366 1.00 83.69 285 VAL A O 1
ATOM 2176 N N . ASP A 1 286 ? -15.656 -4.403 1.815 1.00 78.62 286 ASP A N 1
ATOM 2177 C CA . ASP A 1 286 ? -16.564 -5.345 2.470 1.00 78.62 286 ASP A CA 1
ATOM 2178 C C . ASP A 1 286 ? -17.307 -6.242 1.475 1.00 78.62 286 ASP A C 1
ATOM 2180 O O . ASP A 1 286 ? -17.602 -5.875 0.329 1.00 78.62 286 ASP A O 1
ATOM 2184 N N . ALA A 1 287 ? -17.706 -7.418 1.949 1.00 81.94 287 ALA A N 1
ATOM 2185 C CA . ALA A 1 287 ? -18.625 -8.289 1.238 1.00 81.94 287 ALA A CA 1
ATOM 2186 C C . ALA A 1 287 ? -19.908 -7.548 0.813 1.00 81.94 287 ALA A C 1
ATOM 2188 O O . ALA A 1 287 ? -20.600 -6.917 1.612 1.00 81.94 287 ALA A O 1
ATOM 2189 N N . GLY A 1 288 ? -20.270 -7.653 -0.466 1.00 81.31 288 GLY A N 1
ATOM 2190 C CA . GLY A 1 288 ? -21.429 -6.962 -1.034 1.00 81.31 288 GLY A CA 1
ATOM 2191 C C . GLY A 1 288 ? -21.212 -5.484 -1.381 1.00 81.31 288 GLY A C 1
ATOM 2192 O O . GLY A 1 288 ? -22.134 -4.873 -1.935 1.00 81.31 288 GLY A O 1
ATOM 2193 N N . ALA A 1 289 ? -20.031 -4.911 -1.124 1.00 86.00 289 ALA A N 1
ATOM 2194 C CA . ALA A 1 289 ? -19.691 -3.555 -1.548 1.00 86.00 289 ALA A CA 1
ATOM 2195 C C . ALA A 1 289 ? -19.715 -3.406 -3.080 1.00 86.00 289 ALA A C 1
ATOM 2197 O O . ALA A 1 289 ? -19.531 -4.365 -3.835 1.00 86.00 289 ALA A O 1
ATOM 2198 N N . PHE A 1 290 ? -19.952 -2.181 -3.553 1.00 91.38 290 PHE A N 1
ATOM 2199 C CA . PHE A 1 290 ? -19.843 -1.843 -4.971 1.00 91.38 290 PHE A CA 1
ATOM 2200 C C . PHE A 1 290 ? -18.415 -1.384 -5.272 1.00 91.38 290 PHE A C 1
ATOM 2202 O O . PHE A 1 290 ? -18.000 -0.326 -4.809 1.00 91.38 290 PHE A O 1
ATOM 2209 N N . VAL A 1 291 ? -17.684 -2.179 -6.046 1.00 95.69 291 VAL A N 1
ATOM 2210 C CA . VAL A 1 291 ? -16.268 -1.964 -6.367 1.00 95.69 291 VAL A CA 1
ATOM 2211 C C . VAL A 1 291 ? -16.153 -1.339 -7.749 1.00 95.69 291 VAL A C 1
ATOM 2213 O O . VAL A 1 291 ? -16.875 -1.743 -8.665 1.00 95.69 291 VAL A O 1
ATOM 2216 N N . THR A 1 292 ? -15.252 -0.369 -7.908 1.00 97.62 292 THR A N 1
ATOM 2217 C CA . THR A 1 292 ? -14.932 0.256 -9.201 1.00 97.62 292 THR A CA 1
ATOM 2218 C C . THR A 1 292 ? -13.457 0.037 -9.512 1.00 97.62 292 THR A C 1
ATOM 2220 O O . THR A 1 292 ? -12.612 0.393 -8.701 1.00 97.62 292 THR A O 1
ATOM 2223 N N . LEU A 1 293 ? -13.155 -0.530 -10.678 1.00 97.94 293 LEU A N 1
ATOM 2224 C CA . LEU A 1 293 ? -11.802 -0.618 -11.231 1.00 97.94 293 LEU A CA 1
ATOM 2225 C C . LEU A 1 293 ? -11.624 0.539 -12.220 1.00 97.94 293 LEU A C 1
ATOM 2227 O O . LEU A 1 293 ? -12.533 0.789 -13.023 1.00 97.94 293 LEU A O 1
ATOM 2231 N N . ASN A 1 294 ? -10.502 1.258 -12.150 1.00 96.81 294 ASN A N 1
ATOM 2232 C CA . ASN A 1 294 ? -10.295 2.484 -12.918 1.00 96.81 294 ASN A CA 1
ATOM 2233 C C . ASN A 1 294 ? -8.955 2.471 -13.658 1.00 96.81 294 ASN A C 1
ATOM 2235 O O . ASN A 1 294 ? -7.926 2.801 -13.090 1.00 96.81 294 ASN A O 1
ATOM 2239 N N . GLY A 1 295 ? -9.021 2.180 -14.956 1.00 96.81 295 GLY A N 1
ATOM 2240 C CA . GLY A 1 295 ? -7.886 2.186 -15.870 1.00 96.81 295 GLY A CA 1
ATOM 2241 C C . GLY A 1 295 ? -7.588 3.537 -16.527 1.00 96.81 295 GLY A C 1
ATOM 2242 O O . GLY A 1 295 ? -6.771 3.622 -17.441 1.00 96.81 295 GLY A O 1
ATOM 2243 N N . SER A 1 296 ? -8.314 4.598 -16.164 1.00 96.12 296 SER A N 1
ATOM 2244 C CA . SER A 1 296 ? -8.322 5.873 -16.901 1.00 96.12 296 SER A CA 1
ATOM 2245 C C . SER A 1 296 ? -7.005 6.656 -16.856 1.00 96.12 296 SER A C 1
ATOM 2247 O O . SER A 1 296 ? -6.812 7.533 -17.698 1.00 96.12 296 SER A O 1
ATOM 2249 N N . ASN A 1 297 ? -6.112 6.324 -15.923 1.00 93.38 297 ASN A N 1
ATOM 2250 C CA . ASN A 1 297 ? -4.769 6.895 -15.814 1.00 93.38 297 ASN A CA 1
ATOM 2251 C C . ASN A 1 297 ? -3.755 6.258 -16.772 1.00 93.38 297 ASN A C 1
ATOM 2253 O O . ASN A 1 297 ? -2.661 6.798 -16.937 1.00 93.38 297 ASN A O 1
ATOM 2257 N N . SER A 1 298 ? -4.119 5.153 -17.431 1.00 90.94 298 SER A N 1
ATOM 2258 C CA . SER A 1 298 ? -3.286 4.568 -18.480 1.00 90.94 298 SER A CA 1
ATOM 2259 C C . SER A 1 298 ? -2.987 5.625 -19.546 1.00 90.94 298 SER A C 1
ATOM 2261 O O . SER A 1 298 ? -3.859 6.422 -19.915 1.00 90.94 298 SER A O 1
ATOM 2263 N N . SER A 1 299 ? -1.763 5.634 -20.059 1.00 87.75 299 SER A N 1
ATOM 2264 C CA . SER A 1 299 ? -1.293 6.671 -20.973 1.00 87.75 299 SER A CA 1
ATOM 2265 C C . SER A 1 299 ? -0.458 6.106 -22.110 1.00 87.75 299 SER A C 1
ATOM 2267 O O . SER A 1 299 ? -0.027 4.962 -22.089 1.00 87.75 299 SER A O 1
ATOM 2269 N N . ASP A 1 300 ? -0.279 6.916 -23.138 1.00 85.00 300 ASP A N 1
ATOM 2270 C CA . ASP A 1 300 ? 0.573 6.626 -24.277 1.00 85.00 300 ASP A CA 1
ATOM 2271 C C . ASP A 1 300 ? 1.270 7.946 -24.634 1.00 85.00 300 ASP A C 1
ATOM 2273 O O . ASP A 1 300 ? 0.610 8.988 -24.743 1.00 85.00 300 ASP A O 1
ATOM 2277 N N . ILE A 1 301 ? 2.602 7.925 -24.675 1.00 80.44 301 ILE A N 1
ATOM 2278 C CA . ILE A 1 301 ? 3.433 9.131 -24.720 1.00 80.44 301 ILE A CA 1
ATOM 2279 C C . ILE A 1 301 ? 3.608 9.670 -26.143 1.00 80.44 301 ILE A C 1
ATOM 2281 O O . ILE A 1 301 ? 3.749 10.885 -26.322 1.00 80.44 301 ILE A O 1
ATOM 2285 N N . ASP A 1 302 ? 3.569 8.802 -27.152 1.00 78.69 302 ASP A N 1
ATOM 2286 C CA . ASP A 1 302 ? 3.663 9.150 -28.570 1.00 78.69 302 ASP A CA 1
ATOM 2287 C C . ASP A 1 302 ? 2.330 8.978 -29.314 1.00 78.69 302 ASP A C 1
ATOM 2289 O O . ASP A 1 302 ? 2.159 9.553 -30.397 1.00 78.69 302 ASP A O 1
ATOM 2293 N N . GLY A 1 303 ? 1.345 8.322 -28.694 1.00 85.75 303 GLY A N 1
ATOM 2294 C CA . GLY A 1 303 ? 0.033 8.092 -29.280 1.00 85.75 303 GLY A CA 1
ATOM 2295 C C . GLY A 1 303 ? -1.174 8.396 -28.383 1.00 85.75 303 GLY A C 1
ATOM 2296 O O . GLY A 1 303 ? -1.402 9.502 -27.880 1.00 85.75 303 GLY A O 1
ATOM 2297 N N . SER A 1 304 ? -2.104 7.453 -28.362 1.00 90.69 304 SER A N 1
ATOM 2298 C CA . SER A 1 304 ? -3.411 7.501 -27.724 1.00 90.69 304 SER A CA 1
ATOM 2299 C C . SER A 1 304 ? -3.939 6.084 -27.539 1.00 90.69 304 SER A C 1
ATOM 2301 O O . SER A 1 304 ? -4.035 5.311 -28.493 1.00 90.69 304 SER A O 1
ATOM 2303 N N . ILE A 1 305 ? -4.435 5.791 -26.339 1.00 94.81 305 ILE A N 1
ATOM 2304 C CA . ILE A 1 305 ? -5.107 4.522 -26.047 1.00 94.81 305 ILE A CA 1
ATOM 2305 C C . ILE A 1 305 ? -6.432 4.430 -26.813 1.00 94.81 305 ILE A C 1
ATOM 2307 O O . ILE A 1 305 ? -7.284 5.323 -26.748 1.00 94.81 305 ILE A O 1
ATOM 2311 N N . ILE A 1 306 ? -6.625 3.325 -27.533 1.00 96.25 306 ILE A N 1
ATOM 2312 C CA . ILE A 1 306 ? -7.826 3.054 -28.335 1.00 96.25 306 ILE A CA 1
ATOM 2313 C C . ILE A 1 306 ? -8.711 1.947 -27.758 1.00 96.25 306 ILE A C 1
ATOM 2315 O O . ILE A 1 306 ? -9.872 1.842 -28.166 1.00 96.25 306 ILE A O 1
ATOM 2319 N N . ALA A 1 307 ? -8.193 1.115 -26.849 1.00 95.88 307 ALA A N 1
ATOM 2320 C CA . ALA A 1 307 ? -8.958 0.043 -26.221 1.00 95.88 307 ALA A CA 1
ATOM 2321 C C . ALA A 1 307 ? -8.448 -0.296 -24.815 1.00 95.88 307 ALA A C 1
ATOM 2323 O O . ALA A 1 307 ? -7.255 -0.208 -24.542 1.00 95.88 307 ALA A O 1
ATOM 2324 N N . TYR A 1 308 ? -9.383 -0.738 -23.973 1.00 97.81 308 TYR A N 1
ATOM 2325 C CA . TYR A 1 308 ? -9.161 -1.301 -22.643 1.00 97.81 308 TYR A CA 1
ATOM 2326 C C . TYR A 1 308 ? -9.757 -2.706 -22.637 1.00 97.81 308 TYR A C 1
ATOM 2328 O O . TYR A 1 308 ? -10.810 -2.917 -23.247 1.00 97.81 308 TYR A O 1
ATOM 2336 N N . VAL A 1 309 ? -9.124 -3.655 -21.959 1.00 97.81 309 VAL A N 1
ATOM 2337 C CA . VAL A 1 309 ? -9.639 -5.014 -21.784 1.00 97.81 309 VAL A CA 1
ATOM 2338 C C . VAL A 1 309 ? -9.417 -5.442 -20.341 1.00 97.81 309 VAL A C 1
ATOM 2340 O O . VAL A 1 309 ? -8.286 -5.578 -19.896 1.00 97.81 309 VAL A O 1
ATOM 2343 N N . TRP A 1 310 ? -10.507 -5.685 -19.619 1.00 98.25 310 TRP A N 1
ATOM 2344 C CA . TRP A 1 310 ? -10.459 -6.205 -18.253 1.00 98.25 310 TRP A CA 1
ATOM 2345 C C . TRP A 1 310 ? -10.661 -7.717 -18.238 1.00 98.25 310 TRP A C 1
ATOM 2347 O O . TRP A 1 310 ? -11.676 -8.219 -18.732 1.00 98.25 310 TRP A O 1
ATOM 2357 N N . THR A 1 311 ? -9.747 -8.441 -17.598 1.00 97.19 311 THR A N 1
ATOM 2358 C CA . THR A 1 311 ? -9.836 -9.892 -17.405 1.00 97.19 311 THR A CA 1
ATOM 2359 C C . THR A 1 311 ? -9.680 -10.234 -15.932 1.00 97.19 311 THR A C 1
ATOM 2361 O O . THR A 1 311 ? -8.686 -9.895 -15.307 1.00 97.19 311 THR A O 1
ATOM 2364 N N . GLN A 1 312 ? -10.648 -10.954 -15.362 1.00 98.12 312 GLN A N 1
ATOM 2365 C CA . GLN A 1 312 ? -10.470 -11.534 -14.033 1.00 98.12 312 GLN A CA 1
ATOM 2366 C C . GLN A 1 312 ? -9.557 -12.762 -14.132 1.00 98.12 312 GLN A C 1
ATOM 2368 O O . GLN A 1 312 ? -9.900 -13.719 -14.833 1.00 98.12 312 GLN A O 1
ATOM 2373 N N . ILE A 1 313 ? -8.433 -12.747 -13.417 1.00 97.00 313 ILE A N 1
ATOM 2374 C CA . ILE A 1 313 ? -7.400 -13.793 -13.484 1.00 97.00 313 ILE A CA 1
ATOM 2375 C C . ILE A 1 313 ? -7.357 -14.676 -12.227 1.00 97.00 313 ILE A C 1
ATOM 2377 O O . ILE A 1 313 ? -6.955 -15.838 -12.324 1.00 97.00 313 ILE A O 1
ATOM 2381 N N . ALA A 1 314 ? -7.874 -14.196 -11.087 1.00 93.62 314 ALA A N 1
ATOM 2382 C CA . ALA A 1 314 ? -7.966 -14.971 -9.848 1.00 93.62 314 ALA A CA 1
ATOM 2383 C C . ALA A 1 314 ? -9.256 -14.714 -9.041 1.00 93.62 314 ALA A C 1
ATOM 2385 O O . ALA A 1 314 ? -9.998 -13.751 -9.261 1.00 93.62 314 ALA A O 1
ATOM 2386 N N . GLY A 1 315 ? -9.519 -15.609 -8.084 1.00 93.69 315 GLY A N 1
ATOM 2387 C CA . GLY A 1 315 ? -10.616 -15.498 -7.119 1.00 93.69 315 GLY A CA 1
ATOM 2388 C C . GLY A 1 315 ? -12.005 -15.937 -7.619 1.00 93.69 315 GLY A C 1
ATOM 2389 O O . GLY A 1 315 ? -12.164 -16.411 -8.750 1.00 93.69 315 GLY A O 1
ATOM 2390 N N . PRO A 1 316 ? -13.043 -15.837 -6.763 1.00 91.31 316 PRO A N 1
ATOM 2391 C CA . PRO A 1 316 ? -14.429 -16.100 -7.148 1.00 91.31 316 PRO A CA 1
ATOM 2392 C C . PRO A 1 316 ? -14.906 -15.242 -8.329 1.00 91.31 316 PRO A C 1
ATOM 2394 O O . PRO A 1 316 ? -14.792 -14.021 -8.307 1.00 91.31 316 PRO A O 1
ATOM 2397 N N . THR A 1 317 ? -15.497 -15.864 -9.353 1.00 94.50 317 THR A N 1
ATOM 2398 C CA . THR A 1 317 ? -15.944 -15.144 -10.558 1.00 94.50 317 THR A CA 1
ATOM 2399 C C . THR A 1 317 ? -17.033 -14.115 -10.251 1.00 94.50 317 THR A C 1
ATOM 2401 O O . THR A 1 317 ? -18.095 -14.470 -9.730 1.00 94.50 317 THR A O 1
ATOM 2404 N N . VAL A 1 318 ? -16.811 -12.867 -10.667 1.00 96.31 318 VAL A N 1
ATOM 2405 C CA . VAL A 1 318 ? -17.797 -11.777 -10.601 1.00 96.31 318 VAL A CA 1
ATOM 2406 C C . VAL A 1 318 ? -18.244 -11.343 -11.999 1.00 96.31 318 VAL A C 1
ATOM 2408 O O . VAL A 1 318 ? -17.646 -11.698 -13.013 1.00 96.31 318 VAL A O 1
ATOM 2411 N N . SER A 1 319 ? -19.347 -10.599 -12.077 1.00 96.12 319 SER A N 1
ATOM 2412 C CA . SER A 1 319 ? -19.804 -9.982 -13.329 1.00 96.12 319 SER A CA 1
ATOM 2413 C C . SER A 1 319 ? -19.456 -8.499 -13.323 1.00 96.12 319 SER A C 1
ATOM 2415 O O . SER A 1 319 ? -20.002 -7.760 -12.504 1.00 96.12 319 SER A O 1
ATOM 2417 N N . LEU A 1 320 ? -18.575 -8.082 -14.235 1.00 97.62 320 LEU A N 1
ATOM 2418 C CA . LEU A 1 320 ? -18.239 -6.675 -14.437 1.00 97.62 320 LEU A CA 1
ATOM 2419 C C . LEU A 1 320 ? -19.347 -5.958 -15.227 1.00 97.62 320 LEU A C 1
ATOM 2421 O O . LEU A 1 320 ? -20.057 -6.567 -16.034 1.00 97.62 320 LEU A O 1
ATOM 2425 N N . SER A 1 321 ? -19.493 -4.653 -15.006 1.00 97.31 321 SER A N 1
ATOM 2426 C CA . SER A 1 321 ? -20.456 -3.795 -15.706 1.00 97.31 321 SER A CA 1
ATOM 2427 C C . SER A 1 321 ? -20.128 -3.608 -17.193 1.00 97.31 321 SER A C 1
ATOM 2429 O O . SER A 1 321 ? -21.046 -3.501 -18.010 1.00 97.31 321 SER A O 1
ATOM 2431 N N . SER A 1 322 ? -18.842 -3.641 -17.549 1.00 96.62 322 SER A N 1
ATOM 2432 C CA . SER A 1 322 ? -18.317 -3.880 -18.897 1.00 96.62 322 SER A CA 1
ATOM 2433 C C . SER A 1 322 ? -16.969 -4.601 -18.799 1.00 96.62 322 SER A C 1
ATOM 2435 O O . SER A 1 322 ? -16.446 -4.784 -17.706 1.00 96.62 322 SER A O 1
ATOM 2437 N N . TYR A 1 323 ? -16.408 -4.991 -19.940 1.00 96.25 323 TYR A N 1
ATOM 2438 C CA . TYR A 1 323 ? -15.054 -5.547 -20.049 1.00 96.25 323 TYR A CA 1
ATOM 2439 C C . TYR A 1 323 ? -14.137 -4.690 -20.935 1.00 96.25 323 TYR A C 1
ATOM 2441 O O . TYR A 1 323 ? -12.972 -5.025 -21.090 1.00 96.25 323 TYR A O 1
ATOM 2449 N N . ASP A 1 324 ? -14.664 -3.613 -21.529 1.00 96.06 324 ASP A N 1
ATOM 2450 C CA . ASP A 1 324 ? -14.003 -2.816 -22.574 1.00 96.06 324 ASP A CA 1
ATOM 2451 C C . ASP A 1 324 ? -14.041 -1.294 -22.331 1.00 96.06 324 ASP A C 1
ATOM 2453 O O . ASP A 1 324 ? -13.900 -0.496 -23.259 1.00 96.06 324 ASP A O 1
ATOM 2457 N N . GLN A 1 325 ? -14.315 -0.882 -21.091 1.00 97.62 325 GLN A N 1
ATOM 2458 C CA . GLN A 1 325 ? -14.346 0.521 -20.678 1.00 97.62 325 GLN A CA 1
ATOM 2459 C C . GLN A 1 325 ? -13.187 0.802 -19.713 1.00 97.62 325 GLN A C 1
ATOM 2461 O O . GLN A 1 325 ? -12.801 -0.106 -18.976 1.00 97.62 325 GLN A O 1
ATOM 2466 N N . PRO A 1 326 ? -12.660 2.041 -19.673 1.00 94.19 326 PRO A N 1
ATOM 2467 C CA . PRO A 1 326 ? -11.614 2.413 -18.720 1.00 94.19 326 PRO A CA 1
ATOM 2468 C C . PRO A 1 326 ? -12.090 2.275 -17.270 1.00 94.19 326 PRO A C 1
ATOM 2470 O O . PRO A 1 326 ? -11.345 1.798 -16.427 1.00 94.19 326 PRO A O 1
ATOM 2473 N N . GLU A 1 327 ? -13.349 2.618 -16.986 1.00 97.81 327 GLU A N 1
ATOM 2474 C CA . GLU A 1 327 ? -13.967 2.432 -15.671 1.00 97.81 327 GLU A CA 1
ATOM 2475 C C . GLU A 1 327 ? -15.019 1.320 -15.730 1.00 97.81 327 GLU A C 1
ATOM 2477 O O . GLU A 1 327 ? -15.991 1.394 -16.493 1.00 97.81 327 GLU A O 1
ATOM 2482 N N . VAL A 1 328 ? -14.839 0.291 -14.904 1.00 97.94 328 VAL A N 1
ATOM 2483 C CA . VAL A 1 328 ? -15.764 -0.842 -14.769 1.00 97.94 328 VAL A CA 1
ATOM 2484 C C . VAL A 1 328 ? -16.064 -1.102 -13.300 1.00 97.94 328 VAL A C 1
ATOM 2486 O O . VAL A 1 328 ? -15.396 -0.598 -12.406 1.00 97.94 328 VAL A O 1
ATOM 2489 N N . SER A 1 329 ? -17.112 -1.867 -13.022 1.00 97.56 329 SER A N 1
ATOM 2490 C CA . SER A 1 329 ? -17.575 -2.077 -11.651 1.00 97.56 329 SER A CA 1
ATOM 2491 C C . SER A 1 329 ? -18.261 -3.415 -11.449 1.00 97.56 329 SER A C 1
ATOM 2493 O O . SER A 1 329 ? -18.796 -3.997 -12.393 1.00 97.56 329 SER A O 1
ATOM 2495 N N . PHE A 1 330 ? -18.266 -3.896 -10.209 1.00 97.69 330 PHE A N 1
ATOM 2496 C CA . PHE A 1 330 ? -18.936 -5.128 -9.797 1.00 97.69 330 PHE A CA 1
ATOM 2497 C C . PHE A 1 330 ? -19.400 -5.049 -8.338 1.00 97.69 330 PHE A C 1
ATOM 2499 O O . PHE A 1 330 ? -19.119 -4.090 -7.624 1.00 97.69 330 PHE A O 1
ATOM 2506 N N . THR A 1 331 ? -20.142 -6.061 -7.892 1.00 95.31 331 THR A N 1
ATOM 2507 C CA . THR A 1 331 ? -20.512 -6.227 -6.480 1.00 95.31 331 THR A CA 1
ATOM 2508 C C . THR A 1 331 ? -19.645 -7.311 -5.857 1.00 95.31 331 THR A C 1
ATOM 2510 O O . THR A 1 331 ? -19.617 -8.431 -6.376 1.00 95.31 331 THR A O 1
ATOM 2513 N N . ALA A 1 332 ? -18.956 -6.985 -4.764 1.00 91.56 332 ALA A N 1
ATOM 2514 C CA . ALA A 1 332 ? -18.060 -7.899 -4.072 1.00 91.56 332 ALA A CA 1
ATOM 2515 C C . ALA A 1 332 ? -18.807 -9.166 -3.587 1.00 91.56 332 ALA A C 1
ATOM 2517 O O . ALA A 1 332 ? -19.911 -9.047 -3.043 1.00 91.56 332 ALA A O 1
ATOM 2518 N N . PRO A 1 333 ? -18.267 -10.385 -3.800 1.00 88.94 333 PRO A N 1
ATOM 2519 C CA . PRO A 1 333 ? -18.791 -11.629 -3.223 1.00 88.94 333 PRO A CA 1
ATOM 2520 C C . PRO A 1 333 ? -18.641 -11.686 -1.689 1.00 88.94 333 PRO A C 1
ATOM 2522 O O . PRO A 1 333 ? -18.433 -10.670 -1.040 1.00 88.94 333 PRO A O 1
ATOM 2525 N N . SER A 1 334 ? -18.840 -12.864 -1.086 1.00 79.44 334 SER A N 1
ATOM 2526 C CA . SER A 1 334 ? -18.930 -13.012 0.372 1.00 79.44 334 SER A CA 1
ATOM 2527 C C . SER A 1 334 ? -17.610 -12.864 1.128 1.00 79.44 334 SER A C 1
ATOM 2529 O O . SER A 1 334 ? -17.680 -12.489 2.283 1.00 79.44 334 SER A O 1
ATOM 2531 N N . GLU A 1 335 ? -16.467 -13.204 0.524 1.00 81.25 335 GLU A N 1
ATOM 2532 C CA . GLU A 1 335 ? -15.105 -13.032 1.066 1.00 81.25 335 GLU A CA 1
ATOM 2533 C C . GLU A 1 335 ? -14.059 -13.491 0.033 1.00 81.25 335 GLU A C 1
ATOM 2535 O O . GLU A 1 335 ? -14.395 -14.209 -0.921 1.00 81.25 335 GLU A O 1
ATOM 2540 N N . GLY A 1 336 ? -12.794 -13.127 0.256 1.00 83.31 336 GLY A N 1
ATOM 2541 C CA . GLY A 1 336 ? -11.626 -13.628 -0.476 1.00 83.31 336 GLY A CA 1
ATOM 2542 C C . GLY A 1 336 ? -10.950 -12.577 -1.356 1.00 83.31 336 GLY A C 1
ATOM 2543 O O . GLY A 1 336 ? -11.393 -11.440 -1.437 1.00 83.31 336 GLY A O 1
ATOM 2544 N N . THR A 1 337 ? -9.874 -12.964 -2.036 1.00 87.75 337 THR A N 1
ATOM 2545 C CA . THR A 1 337 ? -9.121 -12.066 -2.927 1.00 87.75 337 THR A CA 1
ATOM 2546 C C . THR A 1 337 ? -9.508 -12.300 -4.386 1.00 87.75 337 THR A C 1
ATOM 2548 O O . THR A 1 337 ? -9.605 -13.451 -4.825 1.00 87.75 337 THR A O 1
ATOM 2551 N N . LEU A 1 338 ? -9.733 -11.218 -5.135 1.00 95.81 338 LEU A N 1
ATOM 2552 C CA . LEU A 1 338 ? -9.878 -11.209 -6.593 1.00 95.81 338 LEU A CA 1
ATOM 2553 C C . LEU A 1 338 ? -8.677 -10.498 -7.216 1.00 95.81 338 LEU A C 1
ATOM 2555 O O . LEU A 1 338 ? -8.221 -9.509 -6.663 1.00 95.81 338 LEU A O 1
ATOM 2559 N N . GLU A 1 339 ? -8.234 -10.940 -8.388 1.00 96.56 339 GLU A N 1
ATOM 2560 C CA . GLU A 1 339 ? -7.234 -10.216 -9.187 1.00 96.56 339 GLU A CA 1
ATOM 2561 C C . GLU A 1 339 ? -7.803 -9.953 -10.580 1.00 96.56 339 GLU A C 1
ATOM 2563 O O . GLU A 1 339 ? -8.402 -10.848 -11.203 1.00 96.56 339 GLU A O 1
ATOM 2568 N N . PHE A 1 340 ? -7.616 -8.728 -11.065 1.00 98.31 340 PHE A N 1
ATOM 2569 C CA . PHE A 1 340 ? -8.032 -8.292 -12.393 1.00 98.31 340 PHE A CA 1
ATOM 2570 C C . PHE A 1 340 ? -6.837 -7.728 -13.150 1.00 98.31 340 PHE A C 1
ATOM 2572 O O . PHE A 1 340 ? -6.170 -6.830 -12.658 1.00 98.31 340 PHE A O 1
ATOM 2579 N N . GLN A 1 341 ? -6.617 -8.223 -14.364 1.00 98.00 341 GLN A N 1
ATOM 2580 C CA . GLN A 1 341 ? -5.669 -7.653 -15.311 1.00 98.00 341 GLN A CA 1
ATOM 2581 C C . GLN A 1 341 ? -6.392 -6.643 -16.204 1.00 98.00 341 GLN A C 1
ATOM 2583 O O . GLN A 1 341 ? -7.430 -6.969 -16.798 1.00 98.00 341 GLN A O 1
ATOM 2588 N N . LEU A 1 342 ? -5.835 -5.442 -16.308 1.00 98.12 342 LEU A N 1
ATOM 2589 C CA . LEU A 1 342 ? -6.127 -4.474 -17.349 1.00 98.12 342 LEU A CA 1
ATOM 2590 C C . LEU A 1 342 ? -5.093 -4.622 -18.463 1.00 98.12 342 LEU A C 1
ATOM 2592 O O . LEU A 1 342 ? -3.904 -4.519 -18.209 1.00 98.12 342 LEU A O 1
ATOM 2596 N N . GLU A 1 343 ? -5.543 -4.793 -19.699 1.00 96.75 343 GLU A N 1
ATOM 2597 C CA . GLU A 1 343 ? -4.705 -4.695 -20.895 1.00 96.75 343 GLU A CA 1
ATOM 2598 C C . GLU A 1 343 ? -5.159 -3.483 -21.722 1.00 96.75 343 GLU A C 1
ATOM 2600 O O . GLU A 1 343 ? -6.353 -3.334 -22.015 1.00 96.75 343 GLU A O 1
ATOM 2605 N N . VAL A 1 344 ? -4.229 -2.600 -22.091 1.00 92.50 344 VAL A N 1
ATOM 2606 C CA . VAL A 1 344 ? -4.508 -1.404 -22.902 1.00 92.50 344 VAL A CA 1
ATOM 2607 C C . VAL A 1 344 ? -3.820 -1.498 -24.253 1.00 92.50 344 VAL A C 1
ATOM 2609 O O . VAL A 1 344 ? -2.733 -2.052 -24.360 1.00 92.50 344 VAL A O 1
ATOM 2612 N N . TYR A 1 345 ? -4.459 -0.955 -25.288 1.00 91.62 345 TYR A N 1
ATOM 2613 C CA . TYR A 1 345 ? -3.936 -0.941 -26.656 1.00 91.62 345 TYR A CA 1
ATOM 2614 C C . TYR A 1 345 ? -3.851 0.486 -27.179 1.00 91.62 345 TYR A C 1
ATOM 2616 O O . TYR A 1 345 ? -4.815 1.248 -27.039 1.00 91.62 345 TYR A O 1
ATOM 2624 N N . ASP A 1 346 ? -2.753 0.819 -27.844 1.00 91.69 346 ASP A N 1
ATOM 2625 C CA . ASP A 1 346 ? -2.549 2.119 -28.482 1.00 91.69 346 ASP A CA 1
ATOM 2626 C C . ASP A 1 346 ? -3.058 2.182 -29.936 1.00 91.69 346 ASP A C 1
ATOM 2628 O O . ASP A 1 346 ? -3.552 1.207 -30.520 1.00 91.69 346 ASP A O 1
ATOM 2632 N N . ASN A 1 347 ? -2.947 3.363 -30.551 1.00 89.56 347 ASN A N 1
ATOM 2633 C CA . ASN A 1 347 ? -3.359 3.604 -31.933 1.00 89.56 347 ASN A CA 1
ATOM 2634 C C . ASN A 1 347 ? -2.420 3.033 -33.007 1.00 89.56 347 ASN A C 1
ATOM 2636 O O . ASN A 1 347 ? -2.729 3.179 -34.197 1.00 89.56 347 ASN A O 1
ATOM 2640 N N . GLU A 1 348 ? -1.311 2.406 -32.632 1.00 83.00 348 GLU A N 1
ATOM 2641 C CA . GLU A 1 348 ? -0.280 1.879 -33.535 1.00 83.00 348 GLU A CA 1
ATOM 2642 C C . GLU A 1 348 ? -0.137 0.350 -33.443 1.00 83.00 348 GLU A C 1
ATOM 2644 O O . GLU A 1 348 ? 0.482 -0.276 -34.307 1.00 83.00 348 GLU A O 1
ATOM 2649 N N . GLY A 1 349 ? -0.864 -0.269 -32.511 1.00 79.50 349 GLY A N 1
ATOM 2650 C CA . GLY A 1 349 ? -1.042 -1.703 -32.360 1.00 79.50 349 GLY A CA 1
ATOM 2651 C C . GLY A 1 349 ? -0.206 -2.352 -31.260 1.00 79.50 349 GLY A C 1
ATOM 2652 O O . GLY A 1 349 ? -0.223 -3.585 -31.215 1.00 79.50 349 GLY A O 1
ATOM 2653 N N . SER A 1 350 ? 0.491 -1.589 -30.409 1.00 82.88 350 SER A N 1
ATOM 2654 C CA . SER A 1 350 ? 1.121 -2.143 -29.205 1.00 82.88 350 SER A CA 1
ATOM 2655 C C . SER A 1 350 ? 0.143 -2.187 -28.030 1.00 82.88 350 SER A C 1
ATOM 2657 O O . SER A 1 350 ? -0.952 -1.613 -28.060 1.00 82.88 350 SER A O 1
ATOM 2659 N N . SER A 1 351 ? 0.530 -2.936 -27.000 1.00 88.69 351 SER A N 1
ATOM 2660 C CA . SER A 1 351 ? -0.246 -3.121 -25.782 1.00 88.69 351 SER A CA 1
ATOM 2661 C C . SER A 1 351 ? 0.648 -3.289 -24.562 1.00 88.69 351 SER A C 1
ATOM 2663 O O . SER A 1 351 ? 1.800 -3.700 -24.686 1.00 88.69 351 SER A O 1
ATOM 2665 N N . SER A 1 352 ? 0.086 -3.019 -23.392 1.00 87.69 352 SER A N 1
ATOM 2666 C CA . SER A 1 352 ? 0.680 -3.295 -22.081 1.00 87.69 352 SER A CA 1
ATOM 2667 C C . SER A 1 352 ? -0.390 -3.771 -21.106 1.00 87.69 352 SER A C 1
ATOM 2669 O O . SER A 1 352 ? -1.590 -3.626 -21.381 1.00 87.69 352 SER A O 1
ATOM 2671 N N . SER A 1 353 ? 0.039 -4.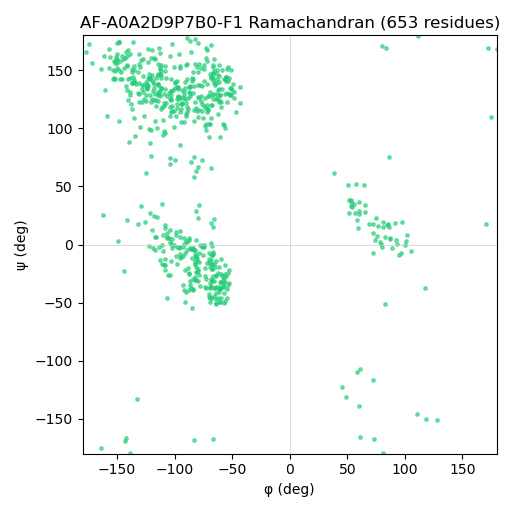392 -20.005 1.00 90.00 353 SER A N 1
ATOM 2672 C CA . SER A 1 353 ? -0.860 -4.924 -18.988 1.00 90.00 353 SER A CA 1
ATOM 2673 C C . SER A 1 353 ? -0.463 -4.517 -17.568 1.00 90.00 353 SER A C 1
ATOM 2675 O O . SER A 1 353 ? 0.713 -4.322 -17.275 1.00 90.00 353 SER A O 1
ATOM 2677 N N . ASP A 1 354 ? -1.462 -4.366 -16.701 1.00 92.88 354 ASP A N 1
ATOM 2678 C CA . ASP A 1 354 ? -1.305 -4.087 -15.272 1.00 92.88 354 ASP A CA 1
ATOM 2679 C C . ASP A 1 354 ? -2.356 -4.864 -14.462 1.00 92.88 354 ASP A C 1
ATOM 2681 O O . ASP A 1 354 ? -3.408 -5.231 -14.996 1.00 92.88 354 ASP A O 1
ATOM 2685 N N . VAL A 1 355 ? -2.084 -5.158 -13.191 1.00 93.88 355 VAL A N 1
ATOM 2686 C CA . VAL A 1 355 ? -2.935 -5.993 -12.332 1.00 93.88 355 VAL A CA 1
ATOM 2687 C C . VAL A 1 355 ? -3.327 -5.244 -11.067 1.00 93.88 355 VAL A C 1
ATOM 2689 O O . VAL A 1 355 ? -2.482 -4.695 -10.378 1.00 93.88 355 VAL A O 1
ATOM 2692 N N . VAL A 1 356 ? -4.611 -5.326 -10.716 1.00 97.06 356 VAL A N 1
ATOM 2693 C CA . VAL A 1 356 ? -5.158 -4.822 -9.451 1.00 97.06 356 VAL A CA 1
ATOM 2694 C C . VAL A 1 356 ? -5.759 -5.958 -8.623 1.00 97.06 356 VAL A C 1
ATOM 2696 O O . VAL A 1 356 ? -6.517 -6.800 -9.130 1.00 97.06 356 VAL A O 1
ATOM 2699 N N . SER A 1 357 ? -5.448 -5.964 -7.330 1.00 90.56 357 SER A N 1
ATOM 2700 C CA . SER A 1 357 ? -5.940 -6.916 -6.336 1.00 90.56 357 SER A CA 1
ATOM 2701 C C . SER A 1 357 ? -7.062 -6.310 -5.498 1.00 90.56 357 SER A C 1
ATOM 2703 O O . SER A 1 357 ? -6.962 -5.204 -4.972 1.00 90.56 357 SER A O 1
ATOM 2705 N N . ILE A 1 358 ? -8.149 -7.064 -5.329 1.00 94.75 358 ILE A N 1
ATOM 2706 C CA . ILE A 1 358 ? -9.291 -6.688 -4.494 1.00 94.75 358 ILE A CA 1
ATOM 2707 C C . ILE A 1 358 ? -9.416 -7.693 -3.353 1.00 94.75 358 ILE A C 1
ATOM 2709 O O . ILE A 1 358 ? -9.867 -8.825 -3.560 1.00 94.75 358 ILE A O 1
ATOM 2713 N N . LEU A 1 359 ? -9.045 -7.281 -2.143 1.00 83.88 359 LEU A N 1
ATOM 2714 C CA . LEU A 1 359 ? -9.279 -8.049 -0.927 1.00 83.88 359 LEU A CA 1
ATOM 2715 C C . LEU A 1 359 ? -10.700 -7.785 -0.426 1.00 83.88 359 LEU A C 1
ATOM 2717 O O . LEU A 1 359 ? -11.046 -6.671 -0.038 1.00 83.88 359 LEU A O 1
ATOM 2721 N N . ILE A 1 360 ? -11.522 -8.828 -0.417 1.00 85.88 360 ILE A N 1
ATOM 2722 C CA . ILE A 1 360 ? -12.890 -8.762 0.081 1.00 85.88 360 ILE A CA 1
ATOM 2723 C C . ILE A 1 360 ? -12.902 -9.296 1.496 1.00 85.88 360 ILE A C 1
ATOM 2725 O O . ILE A 1 360 ? -12.752 -10.502 1.733 1.00 85.88 360 ILE A O 1
ATOM 2729 N N . LEU A 1 361 ? -13.124 -8.379 2.422 1.00 71.88 361 LEU A N 1
ATOM 2730 C CA . LEU A 1 361 ? -13.357 -8.687 3.811 1.00 71.88 361 LEU A CA 1
ATOM 2731 C C . LEU A 1 361 ? -14.712 -9.392 3.894 1.00 71.88 361 LEU A C 1
ATOM 2733 O O . LEU A 1 361 ? -15.770 -8.804 3.655 1.00 71.88 361 LEU A O 1
ATOM 2737 N N . GLY A 1 362 ? -14.680 -10.695 4.179 1.00 65.50 362 GLY A N 1
ATOM 2738 C CA . GLY A 1 362 ? -15.865 -11.355 4.699 1.00 65.50 362 GLY A CA 1
ATOM 2739 C C . GLY A 1 362 ? -16.221 -10.656 5.990 1.00 65.50 362 GLY A C 1
ATOM 2740 O O . GLY A 1 362 ? -15.352 -10.556 6.853 1.00 65.50 362 GLY A O 1
ATOM 2741 N N . GLY A 1 363 ? -17.445 -10.125 6.093 1.00 63.62 363 GLY A N 1
ATOM 2742 C CA . GLY A 1 363 ? -17.903 -9.501 7.332 1.00 63.62 363 GLY A CA 1
ATOM 2743 C C . GLY A 1 363 ? -17.553 -10.443 8.475 1.00 63.62 363 GLY A C 1
ATOM 2744 O O . GLY A 1 363 ? -18.003 -11.595 8.460 1.00 63.62 363 GLY A O 1
ATOM 2745 N N . GLY A 1 364 ? -16.647 -10.003 9.356 1.00 69.38 364 GLY A N 1
ATOM 2746 C CA . GLY A 1 364 ? -16.085 -10.870 10.381 1.00 69.38 364 GLY A CA 1
ATOM 2747 C C . GLY A 1 364 ? -17.211 -11.516 11.179 1.00 69.38 364 GLY A C 1
ATOM 2748 O O . GLY A 1 364 ? -18.316 -10.974 11.279 1.00 69.38 364 GLY A O 1
ATOM 2749 N N . MET A 1 365 ? -16.959 -12.694 11.739 1.00 84.62 365 MET A N 1
ATOM 2750 C CA . MET A 1 365 ? -17.899 -13.269 12.689 1.00 84.62 365 MET A CA 1
ATOM 2751 C C . MET A 1 365 ? -18.165 -12.242 13.795 1.00 84.62 365 MET A C 1
ATOM 2753 O O . MET A 1 365 ? -17.261 -11.533 14.237 1.00 84.62 365 MET A O 1
ATOM 2757 N N . SER A 1 366 ? -19.418 -12.152 14.228 1.00 89.75 366 SER A N 1
ATOM 2758 C CA . SER A 1 366 ? -19.760 -11.368 15.412 1.00 89.75 366 SER A CA 1
ATOM 2759 C C . SER A 1 366 ? -18.958 -11.880 16.607 1.00 89.75 366 SER A C 1
ATOM 2761 O O . SER A 1 366 ? -18.797 -13.096 16.759 1.00 89.75 366 SER A O 1
ATOM 2763 N N . VAL A 1 367 ? -18.518 -10.978 17.485 1.00 95.31 367 VAL A N 1
ATOM 2764 C CA . VAL A 1 367 ? -17.893 -11.346 18.765 1.00 95.31 367 VAL A CA 1
ATOM 2765 C C . VAL A 1 367 ? -18.794 -12.306 19.563 1.00 95.31 367 VAL A C 1
ATOM 2767 O O . VAL A 1 367 ? -18.310 -13.289 20.119 1.00 95.31 367 VAL A O 1
ATOM 2770 N N . SER A 1 368 ? -20.120 -12.145 19.477 1.00 95.00 368 SER A N 1
ATOM 2771 C CA . SER A 1 368 ? -21.084 -13.066 20.101 1.00 95.00 368 SER A CA 1
ATOM 2772 C C . SER A 1 368 ? -20.948 -14.513 19.644 1.00 95.00 368 SER A C 1
ATOM 2774 O O . SER A 1 368 ? -21.138 -15.427 20.438 1.00 95.00 368 SER A O 1
ATOM 2776 N N . VAL A 1 369 ? -20.554 -14.753 18.392 1.00 94.56 369 VAL A N 1
ATOM 2777 C CA . VAL A 1 369 ? -20.372 -16.112 17.870 1.00 94.56 369 VAL A CA 1
ATOM 2778 C C . VAL A 1 369 ? -19.167 -16.788 18.510 1.00 94.56 369 VAL A C 1
ATOM 2780 O O . VAL A 1 369 ? -19.213 -17.998 18.737 1.00 94.56 369 VAL A O 1
ATOM 2783 N N . ILE A 1 370 ? -18.098 -16.034 18.779 1.00 95.25 370 ILE A N 1
ATOM 2784 C CA . ILE A 1 370 ? -16.898 -16.594 19.402 1.00 95.25 370 ILE A CA 1
ATOM 2785 C C . ILE A 1 370 ? -17.030 -16.710 20.920 1.00 95.25 370 ILE A C 1
ATOM 2787 O O . ILE A 1 370 ? -16.362 -17.557 21.496 1.00 95.25 370 ILE A O 1
ATOM 2791 N N . GLN A 1 371 ? -17.899 -15.921 21.548 1.00 95.69 371 GLN A N 1
ATOM 2792 C CA . GLN A 1 371 ? -18.105 -15.906 22.997 1.00 95.69 371 GLN A CA 1
ATOM 2793 C C . GLN A 1 371 ? -19.241 -16.839 23.463 1.00 95.69 371 GLN A C 1
ATOM 2795 O O . GLN A 1 371 ? -19.157 -17.450 24.525 1.00 95.69 371 GLN A O 1
ATOM 2800 N N . GLU A 1 372 ? -20.320 -17.000 22.685 1.00 95.56 372 GLU A N 1
ATOM 2801 C CA . GLU A 1 372 ? -21.526 -17.700 23.150 1.00 95.56 372 GLU A CA 1
ATOM 2802 C C . GLU A 1 372 ? -21.260 -19.177 23.495 1.00 95.56 372 GLU A C 1
ATOM 2804 O O . GLU A 1 372 ? -21.070 -20.046 22.636 1.00 95.56 372 GLU A O 1
ATOM 2809 N N . THR A 1 373 ? -21.358 -19.494 24.786 1.00 93.31 373 THR A N 1
ATOM 2810 C CA . THR A 1 373 ? -21.275 -20.864 25.292 1.00 93.31 373 THR A CA 1
ATOM 2811 C C . THR A 1 373 ? -22.132 -21.075 26.532 1.00 93.31 373 THR A C 1
ATOM 2813 O O . THR A 1 373 ? -22.371 -20.179 27.331 1.00 93.31 373 THR A O 1
ATOM 2816 N N . SER A 1 374 ? -22.621 -22.304 26.703 1.00 92.75 374 SER A N 1
ATOM 2817 C CA . SER A 1 374 ? -23.347 -22.742 27.907 1.00 92.75 374 SER A CA 1
ATOM 2818 C C . SER A 1 374 ? -22.622 -23.860 28.661 1.00 92.75 374 SER A C 1
ATOM 2820 O O . SER A 1 374 ? -23.179 -24.429 29.605 1.00 92.75 374 SER A O 1
ATOM 2822 N N . ASP A 1 375 ? -21.398 -24.198 28.243 1.00 92.69 375 ASP A N 1
ATOM 2823 C CA . ASP A 1 375 ? -20.563 -25.205 28.896 1.00 92.69 375 ASP A CA 1
ATOM 2824 C C . ASP A 1 375 ? -19.711 -24.531 29.983 1.00 92.69 375 ASP A C 1
ATOM 2826 O O . ASP A 1 375 ? -18.852 -23.736 29.629 1.00 92.69 375 ASP A O 1
ATOM 2830 N N . PRO A 1 376 ? -19.901 -24.819 31.286 1.00 87.56 376 PRO A N 1
ATOM 2831 C CA . PRO A 1 376 ? -19.227 -24.124 32.393 1.00 87.56 376 PRO A CA 1
ATOM 2832 C C . PRO A 1 376 ? -17.709 -24.373 32.513 1.00 87.56 376 PRO A C 1
ATOM 2834 O O . PRO A 1 376 ? -17.147 -24.154 33.584 1.00 87.56 376 PRO A O 1
ATOM 2837 N N . GLY A 1 377 ? -17.047 -24.857 31.462 1.00 87.88 377 GLY A N 1
ATOM 2838 C CA . GLY A 1 377 ? -15.608 -25.093 31.440 1.00 87.88 377 GLY A CA 1
ATOM 2839 C C . GLY A 1 377 ? -15.125 -26.114 32.471 1.00 87.88 377 GLY A C 1
ATOM 2840 O O . GLY A 1 377 ? -15.882 -26.908 33.046 1.00 87.88 377 GLY A O 1
ATOM 2841 N N . SER A 1 378 ? -13.811 -26.145 32.695 1.00 84.00 378 SER A N 1
ATOM 2842 C CA . SER A 1 378 ? -13.214 -26.988 33.730 1.00 84.00 378 SER A CA 1
ATOM 2843 C C . SER A 1 378 ? -11.985 -26.332 34.345 1.00 84.00 378 SER A C 1
ATOM 2845 O O . SER A 1 378 ? -11.231 -25.644 33.673 1.00 84.00 378 SER A O 1
ATOM 2847 N N . GLY A 1 379 ? -11.728 -26.598 35.627 1.00 84.44 379 GLY A N 1
ATOM 2848 C CA . GLY A 1 379 ? -10.572 -26.008 36.299 1.00 84.44 379 GLY A CA 1
ATOM 2849 C C . GLY A 1 379 ? -10.787 -24.521 36.566 1.00 84.44 379 GLY A C 1
ATOM 2850 O O . GLY A 1 379 ? -11.664 -24.192 37.362 1.00 84.44 379 GLY A O 1
ATOM 2851 N N . ASN A 1 380 ? -9.954 -23.675 35.958 1.00 83.75 380 ASN A N 1
ATOM 2852 C CA . ASN A 1 380 ? -10.039 -22.218 36.090 1.00 83.75 380 ASN A CA 1
ATOM 2853 C C . ASN A 1 380 ? -10.857 -21.569 34.964 1.00 83.75 380 ASN A C 1
ATOM 2855 O O . ASN A 1 380 ? -11.179 -20.394 35.088 1.00 83.75 380 ASN A O 1
ATOM 2859 N N . ASP A 1 381 ? -11.188 -22.321 33.913 1.00 87.25 381 ASP A N 1
ATOM 2860 C CA . ASP A 1 381 ? -11.852 -21.787 32.727 1.00 87.25 381 ASP A CA 1
ATOM 2861 C C . ASP A 1 381 ? -13.340 -21.605 33.029 1.00 87.25 381 ASP A C 1
ATOM 2863 O O . ASP A 1 381 ? -14.040 -22.586 33.316 1.00 87.25 381 ASP A O 1
ATOM 2867 N N . CYS A 1 382 ? -13.801 -20.356 33.015 1.00 90.75 382 CYS A N 1
ATOM 2868 C CA . CYS A 1 382 ? -15.198 -20.008 33.183 1.00 90.75 382 CYS A CA 1
ATOM 2869 C C . CYS A 1 382 ? -15.827 -19.876 31.805 1.00 90.75 382 CYS A C 1
ATOM 2871 O O . CYS A 1 382 ? -15.365 -19.060 31.037 1.00 90.75 382 CYS A O 1
ATOM 2873 N N . TYR A 1 383 ? -16.807 -20.728 31.486 1.00 95.06 383 TYR A N 1
ATOM 2874 C CA . TYR A 1 383 ? -17.509 -20.718 30.193 1.00 95.06 383 TYR A CA 1
ATOM 2875 C C . TYR A 1 383 ? -16.604 -20.426 28.978 1.00 95.06 383 TYR A C 1
ATOM 2877 O O . TYR A 1 383 ? -16.845 -19.471 28.256 1.00 95.06 383 TYR A O 1
ATOM 2885 N N . PRO A 1 384 ? -15.595 -21.274 28.712 1.00 95.50 384 PRO A N 1
ATOM 2886 C CA . PRO A 1 384 ? -14.609 -20.984 27.688 1.00 95.50 384 PRO A CA 1
ATOM 2887 C C . PRO A 1 384 ? -15.229 -20.912 26.294 1.00 95.50 384 PRO A C 1
ATOM 2889 O O . PRO A 1 384 ? -16.127 -21.702 25.950 1.00 95.50 384 PRO A O 1
ATOM 2892 N N . SER A 1 385 ? -14.659 -20.041 25.468 1.00 96.38 385 SER A N 1
ATOM 2893 C CA . SER A 1 385 ? -14.993 -19.880 24.065 1.00 96.38 385 SER A CA 1
ATOM 2894 C C . SER A 1 385 ? -14.973 -21.224 23.315 1.00 96.38 385 SER A C 1
ATOM 2896 O O . SER A 1 385 ? -14.002 -21.992 23.400 1.00 96.38 385 SER A O 1
ATOM 2898 N N . PRO A 1 386 ? -15.987 -21.520 22.474 1.00 95.44 386 PRO A N 1
ATOM 2899 C CA . PRO A 1 386 ? -15.951 -22.673 21.576 1.00 95.44 386 PRO A CA 1
ATOM 2900 C C . PRO A 1 386 ? -14.877 -22.557 20.477 1.00 95.44 386 PRO A C 1
ATOM 2902 O O . PRO A 1 386 ? -14.645 -23.533 19.752 1.00 95.44 386 PRO A O 1
ATOM 2905 N N . TYR A 1 387 ? -14.226 -21.395 20.352 1.00 96.25 387 TYR A N 1
ATOM 2906 C CA . TYR A 1 387 ? -13.167 -21.104 19.388 1.00 96.25 387 TYR A CA 1
ATOM 2907 C C . TYR A 1 387 ? -11.766 -21.068 20.005 1.00 96.25 387 TYR A C 1
ATOM 2909 O O . TYR A 1 387 ? -10.821 -20.810 19.271 1.00 96.25 387 TYR A O 1
ATOM 2917 N N . ASN A 1 388 ? -11.600 -21.398 21.290 1.00 95.44 388 ASN A N 1
ATOM 2918 C CA . ASN A 1 388 ? -10.284 -21.453 21.934 1.00 95.44 388 ASN A CA 1
ATOM 2919 C C . ASN A 1 388 ? -9.247 -22.254 21.101 1.00 95.44 388 ASN A C 1
ATOM 2921 O O . ASN A 1 388 ? -9.493 -23.407 20.715 1.00 95.44 388 ASN A O 1
ATOM 2925 N N . GLY A 1 389 ? -8.102 -21.627 20.815 1.00 93.50 389 GLY A N 1
ATOM 2926 C CA . GLY A 1 389 ? -7.006 -22.098 19.965 1.00 93.50 389 GLY A CA 1
ATOM 2927 C C . GLY A 1 389 ? -7.263 -22.013 18.453 1.00 93.50 389 GLY A C 1
ATOM 2928 O O . GLY A 1 389 ? -6.606 -22.717 17.680 1.00 93.50 389 GLY A O 1
ATOM 2929 N N . GLN A 1 390 ? -8.270 -21.255 18.005 1.00 93.56 390 GLN A N 1
ATOM 2930 C CA . GLN A 1 390 ? -8.584 -21.062 16.584 1.00 93.56 390 GLN A CA 1
ATOM 2931 C C . GLN A 1 390 ? -8.297 -19.630 16.143 1.00 93.56 390 GLN A C 1
ATOM 2933 O O . GLN A 1 390 ? -8.586 -18.673 16.856 1.00 93.56 390 GLN A O 1
ATOM 2938 N N . VAL A 1 391 ? -7.805 -19.494 14.910 1.00 90.00 391 VAL A N 1
ATOM 2939 C CA . VAL A 1 391 ? -7.726 -18.202 14.223 1.00 90.00 391 VAL A CA 1
ATOM 2940 C C . VAL A 1 391 ? -9.104 -17.847 13.675 1.00 90.00 391 VAL A C 1
ATOM 2942 O O . VAL A 1 391 ? -9.704 -18.632 12.935 1.00 90.00 391 VAL A O 1
ATOM 2945 N N . VAL A 1 392 ? -9.589 -16.661 14.025 1.00 89.69 392 VAL A N 1
ATOM 2946 C CA . VAL A 1 392 ? -10.892 -16.122 13.633 1.00 89.69 392 VAL A CA 1
ATOM 2947 C C . VAL A 1 392 ? -10.734 -14.780 12.929 1.00 89.69 392 VAL A C 1
ATOM 2949 O O . VAL A 1 392 ? -9.749 -14.073 13.129 1.00 89.69 392 VAL A O 1
ATOM 2952 N N . THR A 1 393 ? -11.731 -14.426 12.121 1.00 89.38 393 THR A N 1
ATOM 2953 C CA . THR A 1 393 ? -11.914 -13.073 11.591 1.00 89.38 393 THR A CA 1
ATOM 2954 C C . THR A 1 393 ? -13.155 -12.484 12.243 1.00 89.38 393 THR A C 1
ATOM 2956 O O . THR A 1 393 ? -14.233 -13.056 12.083 1.00 89.38 393 THR A O 1
ATOM 2959 N N . ILE A 1 394 ? -13.016 -11.391 12.990 1.00 91.94 394 ILE A N 1
ATOM 2960 C CA . ILE A 1 394 ? -14.081 -10.780 13.801 1.00 91.94 394 ILE A CA 1
ATOM 2961 C C . ILE A 1 394 ? -14.105 -9.263 13.622 1.00 91.94 394 ILE A C 1
ATOM 2963 O O . ILE A 1 394 ? -13.072 -8.662 13.344 1.00 91.94 394 ILE A O 1
ATOM 2967 N N . THR A 1 395 ? -15.286 -8.658 13.762 1.00 90.75 395 THR A N 1
ATOM 2968 C CA . THR A 1 395 ? -15.475 -7.197 13.676 1.00 90.75 395 THR A CA 1
ATOM 2969 C C . THR A 1 395 ? -16.083 -6.671 14.970 1.00 90.75 395 THR A C 1
ATOM 2971 O O . THR A 1 395 ? -16.939 -7.342 15.548 1.00 90.75 395 THR A O 1
ATOM 2974 N N . GLY A 1 396 ? -15.680 -5.480 15.406 1.00 93.81 396 GLY A N 1
ATOM 2975 C CA . GLY A 1 396 ? -16.299 -4.792 16.539 1.00 93.81 396 GLY A CA 1
ATOM 2976 C C . GLY A 1 396 ? -15.747 -3.383 16.743 1.00 93.81 396 GLY A C 1
ATOM 2977 O O . GLY A 1 396 ? -14.776 -2.989 16.098 1.00 93.81 396 GLY A O 1
ATOM 2978 N N . ILE A 1 397 ? -16.365 -2.635 17.653 1.00 97.00 397 ILE A N 1
ATOM 2979 C CA . ILE A 1 397 ? -16.002 -1.259 18.002 1.00 97.00 397 ILE A CA 1
ATOM 2980 C C . ILE A 1 397 ? -15.244 -1.244 19.325 1.00 97.00 397 ILE A C 1
ATOM 2982 O O . ILE A 1 397 ? -15.698 -1.832 20.304 1.00 97.00 397 ILE A O 1
ATOM 2986 N N . VAL A 1 398 ? -14.118 -0.538 19.386 1.00 98.06 398 VAL A N 1
ATOM 2987 C CA . VAL A 1 398 ? -13.315 -0.379 20.603 1.00 98.06 398 VAL A CA 1
ATOM 2988 C C . VAL A 1 398 ? -14.074 0.444 21.648 1.00 98.06 398 VAL A C 1
ATOM 2990 O O . VAL A 1 398 ? -14.411 1.606 21.416 1.00 98.06 398 VAL A O 1
ATOM 2993 N N . THR A 1 399 ? -14.326 -0.142 22.821 1.00 97.56 399 THR A N 1
ATOM 2994 C CA . THR A 1 399 ? -15.131 0.462 23.902 1.00 97.56 399 THR A CA 1
ATOM 2995 C C . THR A 1 399 ? -14.300 0.952 25.085 1.00 97.56 399 THR A C 1
ATOM 2997 O O . THR A 1 399 ? -14.716 1.888 25.779 1.00 97.56 399 THR A O 1
ATOM 3000 N N . ALA A 1 400 ? -13.126 0.364 25.319 1.00 96.44 400 ALA A N 1
ATOM 3001 C CA . ALA A 1 400 ? -12.203 0.758 26.380 1.00 96.44 400 ALA A CA 1
ATOM 3002 C C . ALA A 1 400 ? -10.760 0.418 26.002 1.00 96.44 400 ALA A C 1
ATOM 3004 O O . ALA A 1 400 ? -10.515 -0.638 25.432 1.00 96.44 400 ALA A O 1
ATOM 3005 N N . ILE A 1 401 ? -9.809 1.269 26.383 1.00 95.25 401 ILE A N 1
ATOM 3006 C CA . ILE A 1 401 ? -8.372 1.047 26.179 1.00 95.25 401 ILE A CA 1
ATOM 3007 C C . ILE A 1 401 ? -7.684 1.125 27.535 1.00 95.25 401 ILE A C 1
ATOM 3009 O O . ILE A 1 401 ? -8.010 1.987 28.352 1.00 95.25 401 ILE A O 1
ATOM 3013 N N . GLN A 1 402 ? -6.743 0.219 27.774 1.00 92.62 402 GLN A N 1
ATOM 3014 C CA . GLN A 1 402 ? -5.959 0.190 28.993 1.00 92.62 402 GLN A CA 1
ATOM 3015 C C . GLN A 1 402 ? -5.057 1.436 29.068 1.00 92.62 402 GLN A C 1
ATOM 3017 O O . GLN A 1 402 ? -4.247 1.662 28.166 1.00 92.62 402 GLN A O 1
ATOM 3022 N N . PRO A 1 403 ? -5.129 2.233 30.149 1.00 87.75 403 PRO A N 1
ATOM 3023 C CA . PRO A 1 403 ? -4.243 3.379 30.317 1.00 87.75 403 PRO A CA 1
ATOM 3024 C C . PRO A 1 403 ? -2.771 2.951 30.434 1.00 87.75 403 PRO A C 1
ATOM 3026 O O . PRO A 1 403 ? -2.432 2.005 31.149 1.00 87.75 403 PRO A O 1
ATOM 3029 N N . GLY A 1 404 ? -1.865 3.690 29.788 1.00 81.19 404 GLY A N 1
ATOM 3030 C CA . GLY A 1 404 ? -0.417 3.477 29.881 1.00 81.19 404 GLY A CA 1
ATOM 3031 C C . GLY A 1 404 ? 0.240 3.121 28.547 1.00 81.19 404 GLY A C 1
ATOM 3032 O O . GLY A 1 404 ? -0.172 3.594 27.498 1.00 81.19 404 GLY A O 1
ATOM 3033 N N . SER A 1 405 ? 1.329 2.345 28.594 1.00 74.31 405 SER A N 1
ATOM 3034 C CA . SER A 1 405 ? 2.143 1.999 27.409 1.00 74.31 405 SER A CA 1
ATOM 3035 C C . SER A 1 405 ? 1.728 0.699 26.711 1.00 74.31 405 SER A C 1
ATOM 3037 O O . SER A 1 405 ? 2.389 0.299 25.759 1.00 74.31 405 SER A O 1
ATOM 3039 N N . ASN A 1 406 ? 0.691 0.029 27.214 1.00 79.00 406 ASN A N 1
ATOM 3040 C CA . ASN A 1 406 ? 0.181 -1.233 26.689 1.00 79.00 406 ASN A CA 1
ATOM 3041 C C . ASN A 1 406 ? -1.278 -1.005 26.283 1.00 79.00 406 ASN A C 1
ATOM 3043 O O . ASN A 1 406 ? -2.129 -1.008 27.172 1.00 79.00 406 ASN A O 1
ATOM 3047 N N . PRO A 1 407 ? -1.572 -0.777 24.996 1.00 83.94 407 PRO A N 1
ATOM 3048 C CA . PRO A 1 407 ? -2.900 -0.385 24.534 1.00 83.94 407 PRO A CA 1
ATOM 3049 C C . PRO A 1 407 ? -3.873 -1.572 24.444 1.00 83.94 407 PRO A C 1
ATOM 3051 O O . PRO A 1 407 ? -4.721 -1.578 23.563 1.00 83.94 407 PRO A O 1
ATOM 3054 N N . ASN A 1 408 ? -3.786 -2.579 25.330 1.00 94.50 408 ASN A N 1
ATOM 3055 C CA . ASN A 1 408 ? -4.781 -3.658 25.362 1.00 94.50 408 ASN A CA 1
ATOM 3056 C C . ASN A 1 408 ? -6.175 -3.054 25.520 1.00 94.50 408 ASN A C 1
ATOM 3058 O O . ASN A 1 408 ? -6.361 -2.086 26.262 1.00 94.50 408 ASN A O 1
ATOM 3062 N N . PHE A 1 409 ? -7.165 -3.622 24.854 1.00 97.06 409 PHE A N 1
ATOM 3063 C CA . PHE A 1 409 ? -8.450 -2.955 24.717 1.00 97.06 409 PHE A CA 1
ATOM 3064 C C . PHE A 1 409 ? -9.603 -3.945 24.740 1.00 97.06 409 PHE A C 1
ATOM 3066 O O . PHE A 1 409 ? -9.434 -5.138 24.511 1.00 97.06 409 PHE A O 1
ATOM 3073 N N . TYR A 1 410 ? -10.789 -3.439 25.041 1.00 97.94 410 TYR A N 1
ATOM 3074 C CA . TYR A 1 410 ? -12.040 -4.151 24.828 1.00 97.94 410 TYR A CA 1
ATOM 3075 C C . TYR A 1 410 ? -12.670 -3.642 23.545 1.00 97.94 410 TYR A C 1
ATOM 3077 O O . TYR A 1 410 ? -12.657 -2.436 23.275 1.00 97.94 410 TYR A O 1
ATOM 3085 N N . PHE A 1 411 ? -13.242 -4.554 22.772 1.00 94.88 411 PHE A N 1
ATOM 3086 C CA . PHE A 1 411 ? -14.057 -4.200 21.621 1.00 94.88 411 PHE A CA 1
ATOM 3087 C C . PHE A 1 411 ? -15.312 -5.068 21.557 1.00 94.88 411 PHE A C 1
ATOM 3089 O O . PHE A 1 411 ? -15.324 -6.203 22.039 1.00 94.88 411 PHE A O 1
ATOM 3096 N N . GLU A 1 412 ? -16.383 -4.487 21.024 1.00 97.44 412 GLU A N 1
ATOM 3097 C CA . GLU A 1 412 ? -17.747 -4.992 21.153 1.00 97.44 412 GLU A CA 1
ATOM 3098 C C . GLU A 1 412 ? -18.491 -4.959 19.813 1.00 97.44 412 GLU A C 1
ATOM 3100 O O . GLU A 1 412 ? -18.379 -3.993 19.058 1.00 97.44 412 GLU A O 1
ATOM 3105 N N . ASP A 1 413 ? -19.276 -5.996 19.511 1.00 95.25 413 ASP A N 1
ATOM 3106 C CA . ASP A 1 413 ? -20.229 -5.971 18.396 1.00 95.25 413 ASP A CA 1
ATOM 3107 C C . ASP A 1 413 ? -21.512 -5.220 18.806 1.00 95.25 413 ASP A C 1
ATOM 3109 O O . ASP A 1 413 ? -22.319 -5.767 19.562 1.00 95.25 413 ASP A O 1
ATOM 3113 N N . PRO A 1 414 ? -21.781 -4.016 18.262 1.00 90.31 414 PRO A N 1
ATOM 3114 C CA . PRO A 1 414 ? -22.943 -3.211 18.649 1.00 90.31 414 PRO A CA 1
ATOM 3115 C C . PRO A 1 414 ? -24.294 -3.828 18.243 1.00 90.31 414 PRO A C 1
ATOM 3117 O O . PRO A 1 414 ? -25.347 -3.300 18.600 1.00 90.31 414 PRO A O 1
ATOM 3120 N N . ASN A 1 415 ? -24.297 -4.903 17.446 1.00 88.38 415 ASN A N 1
ATOM 3121 C CA . ASN A 1 415 ? -25.514 -5.557 16.963 1.00 88.38 415 ASN A CA 1
ATOM 3122 C C . ASN A 1 415 ? -25.945 -6.758 17.820 1.00 88.38 415 ASN A C 1
ATOM 3124 O O . ASN A 1 415 ? -26.973 -7.374 17.510 1.00 88.38 415 ASN A O 1
ATOM 3128 N N . ALA A 1 416 ? -25.183 -7.111 18.860 1.00 91.44 416 ALA A N 1
ATOM 3129 C CA . ALA A 1 416 ? -25.465 -8.234 19.747 1.00 91.44 416 ALA A CA 1
ATOM 3130 C C . ALA A 1 416 ? -25.848 -7.760 21.162 1.00 91.44 416 ALA A C 1
ATOM 3132 O O . ALA A 1 416 ? -25.184 -6.916 21.746 1.00 91.44 416 ALA A O 1
ATOM 3133 N N . ASP A 1 417 ? -26.911 -8.340 21.735 1.00 91.50 417 ASP A N 1
ATOM 3134 C CA . ASP A 1 417 ? -27.412 -7.963 23.073 1.00 91.50 417 ASP A CA 1
ATOM 3135 C C . ASP A 1 417 ? -26.630 -8.629 24.231 1.00 91.50 417 ASP A C 1
ATOM 3137 O O . ASP A 1 417 ? -26.731 -8.203 25.380 1.00 91.50 417 ASP A O 1
ATOM 3141 N N . THR A 1 418 ? -25.911 -9.722 23.955 1.00 95.81 418 THR A N 1
ATOM 3142 C CA . THR A 1 418 ? -25.152 -10.536 24.926 1.00 95.81 418 THR A CA 1
ATOM 3143 C C . THR A 1 418 ? -23.949 -11.165 24.238 1.00 95.81 418 THR A C 1
ATOM 3145 O O . THR A 1 418 ? -24.010 -11.408 23.030 1.00 95.81 418 THR A O 1
ATOM 3148 N N . PHE A 1 419 ? -22.915 -11.516 25.004 1.00 97.31 419 PHE A N 1
ATOM 3149 C CA . PHE A 1 419 ? -21.656 -12.090 24.521 1.00 97.31 419 PHE A CA 1
ATOM 3150 C C . PHE A 1 419 ? -20.950 -11.175 23.507 1.00 97.31 419 PHE A C 1
ATOM 3152 O O . PHE A 1 419 ? -20.159 -11.622 22.687 1.00 97.31 419 PHE A O 1
ATOM 3159 N N . ALA A 1 420 ? -21.278 -9.885 23.508 1.00 97.25 420 ALA A N 1
ATOM 3160 C CA . ALA A 1 420 ? -20.901 -8.982 22.432 1.00 97.25 420 ALA A CA 1
ATOM 3161 C C . ALA A 1 420 ? -19.474 -8.449 22.567 1.00 97.25 420 ALA A C 1
ATOM 3163 O O . ALA A 1 420 ? -18.948 -7.933 21.589 1.00 97.25 420 ALA A O 1
ATOM 3164 N N . GLY A 1 421 ? -18.867 -8.550 23.750 1.00 97.75 421 GLY A N 1
ATOM 3165 C CA . GLY A 1 421 ? -17.556 -7.992 24.045 1.00 97.75 421 GLY A CA 1
ATOM 3166 C C . GLY A 1 421 ? -16.479 -9.059 24.195 1.00 97.75 421 GLY A C 1
ATOM 3167 O O . GLY A 1 421 ? -16.745 -10.209 24.539 1.00 97.75 421 GLY A O 1
ATOM 3168 N N . VAL A 1 422 ? -15.236 -8.682 23.927 1.00 97.81 422 VAL A N 1
ATOM 3169 C CA . VAL A 1 422 ? -14.067 -9.529 24.182 1.00 97.81 422 VAL A CA 1
ATOM 3170 C C . VAL A 1 422 ? -12.853 -8.655 24.479 1.00 97.81 422 VAL A C 1
ATOM 3172 O O . VAL A 1 422 ? -12.764 -7.508 24.028 1.00 97.81 422 VAL A O 1
ATOM 3175 N N . TYR A 1 423 ? -11.924 -9.192 25.263 1.00 97.75 423 TYR A N 1
ATOM 3176 C CA . TYR A 1 423 ? -10.666 -8.532 25.580 1.00 97.75 423 TYR A CA 1
ATOM 3177 C C . TYR A 1 423 ? -9.609 -8.844 24.515 1.00 97.75 423 TYR A C 1
ATOM 3179 O O . TYR A 1 423 ? -9.394 -10.002 24.167 1.00 97.75 423 TYR A O 1
ATOM 3187 N N . VAL A 1 424 ? -8.928 -7.823 24.003 1.00 97.56 424 VAL A N 1
ATOM 3188 C CA . VAL A 1 424 ? -7.812 -7.959 23.061 1.00 97.56 424 VAL A CA 1
ATOM 3189 C C . VAL A 1 424 ? -6.511 -7.726 23.810 1.00 97.56 424 VAL A C 1
ATOM 3191 O O . VAL A 1 424 ? -6.203 -6.606 24.227 1.00 97.56 424 VAL A O 1
ATOM 3194 N N . TYR A 1 425 ? -5.741 -8.799 23.968 1.00 95.69 425 TYR A N 1
ATOM 3195 C CA . TYR A 1 425 ? -4.428 -8.791 24.594 1.00 95.69 425 TYR A CA 1
ATOM 3196 C C . TYR A 1 425 ? -3.341 -8.780 23.513 1.00 95.69 425 TYR A C 1
ATOM 3198 O O . TYR A 1 425 ? -2.668 -9.780 23.244 1.00 95.69 425 TYR A O 1
ATOM 3206 N N . ASP A 1 426 ? -3.193 -7.631 22.855 1.00 91.62 426 ASP A N 1
ATOM 3207 C CA . ASP A 1 426 ? -2.209 -7.437 21.796 1.00 91.62 426 ASP A CA 1
ATOM 3208 C C . ASP A 1 426 ? -1.694 -5.992 21.752 1.00 91.62 426 ASP A C 1
ATOM 3210 O O . ASP A 1 426 ? -2.367 -5.076 21.289 1.00 91.62 426 ASP A O 1
ATOM 3214 N N . ASN A 1 427 ? -0.453 -5.795 22.202 1.00 89.56 427 ASN A N 1
ATOM 3215 C CA . ASN A 1 427 ? 0.183 -4.475 22.237 1.00 89.56 427 ASN A CA 1
ATOM 3216 C C . ASN A 1 427 ? 0.697 -4.000 20.864 1.00 89.56 427 ASN A C 1
ATOM 3218 O O . ASN A 1 427 ? 1.319 -2.940 20.796 1.00 89.56 427 ASN A O 1
ATOM 3222 N N . SER A 1 428 ? 0.543 -4.792 19.796 1.00 88.88 428 SER A N 1
ATOM 3223 C CA . SER A 1 428 ? 0.920 -4.374 18.437 1.00 88.88 428 SER A CA 1
ATOM 3224 C C . SER A 1 428 ? -0.149 -3.520 17.750 1.00 88.88 428 SER A C 1
ATOM 3226 O O . SER A 1 428 ? 0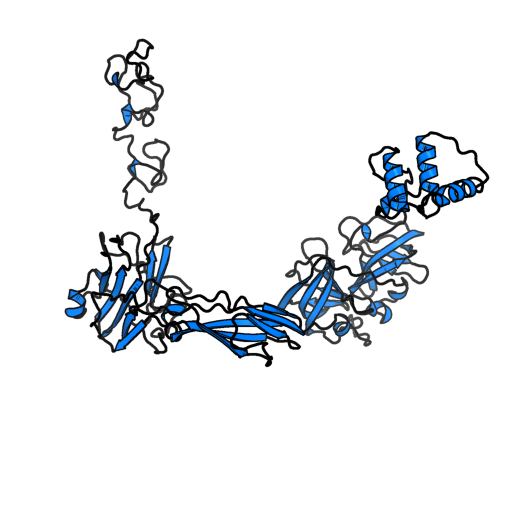.154 -2.864 16.753 1.00 88.88 428 SER A O 1
ATOM 3228 N N . ILE A 1 429 ? -1.367 -3.497 18.296 1.00 90.75 429 ILE A N 1
ATOM 3229 C CA . ILE A 1 429 ? -2.494 -2.702 17.808 1.00 90.75 429 ILE A CA 1
ATOM 3230 C C . ILE A 1 429 ? -2.651 -1.488 18.732 1.00 90.75 429 ILE A C 1
ATOM 3232 O O . ILE A 1 429 ? -2.736 -1.652 19.944 1.00 90.75 429 ILE A O 1
ATOM 3236 N N . ASP A 1 430 ? -2.708 -0.279 18.169 1.00 91.56 430 ASP A N 1
ATOM 3237 C CA . ASP A 1 430 ? -2.859 0.984 18.914 1.00 91.56 430 ASP A CA 1
ATOM 3238 C C . ASP A 1 430 ? -4.138 1.721 18.470 1.00 91.56 430 ASP A C 1
ATOM 3240 O O . ASP A 1 430 ? -4.067 2.638 17.646 1.00 91.56 430 ASP A O 1
ATOM 3244 N N . PRO A 1 431 ? -5.330 1.273 18.910 1.00 95.06 431 PRO A N 1
ATOM 3245 C CA . PRO A 1 431 ? -6.592 1.845 18.453 1.00 95.06 431 PRO A CA 1
ATOM 3246 C C . PRO A 1 431 ? -7.018 3.066 19.282 1.00 95.06 431 PRO A C 1
ATOM 3248 O O . PRO A 1 431 ? -6.407 3.397 20.297 1.00 95.06 431 PRO A O 1
ATOM 3251 N N . GLN A 1 432 ? -8.105 3.725 18.882 1.00 94.44 432 GLN A N 1
ATOM 3252 C CA . GLN A 1 432 ? -8.831 4.716 19.681 1.00 94.44 432 GLN A CA 1
ATOM 3253 C C . GLN A 1 432 ? -10.225 4.198 20.064 1.00 94.44 432 GLN A C 1
ATOM 3255 O O . GLN A 1 432 ? -10.824 3.381 19.367 1.00 94.44 432 GLN A O 1
ATOM 3260 N N . VAL A 1 433 ? -10.774 4.679 21.186 1.00 95.06 433 VAL A N 1
ATOM 3261 C CA . VAL A 1 433 ? -12.172 4.383 21.547 1.00 95.06 433 VAL A CA 1
ATOM 3262 C C . VAL A 1 433 ? -13.093 4.926 20.450 1.00 95.06 433 VAL A C 1
ATOM 3264 O O . VAL A 1 433 ? -13.002 6.100 20.099 1.00 95.06 433 VAL A O 1
ATOM 3267 N N . GLY A 1 434 ? -13.989 4.078 19.941 1.00 94.94 434 GLY A N 1
ATOM 3268 C CA . GLY A 1 434 ? -14.874 4.381 18.813 1.00 94.94 434 GLY A CA 1
ATOM 3269 C C . GLY A 1 434 ? -14.370 3.891 17.451 1.00 94.94 434 GLY A C 1
ATOM 3270 O O . GLY A 1 434 ? -15.131 3.938 16.481 1.00 94.94 434 GLY A O 1
ATOM 3271 N N . ASP A 1 435 ? -13.143 3.376 17.362 1.00 96.75 435 ASP A N 1
ATOM 3272 C CA . ASP A 1 435 ? -12.662 2.711 16.149 1.00 96.75 435 ASP A CA 1
ATOM 3273 C C . ASP A 1 435 ? -13.388 1.379 15.946 1.00 96.75 435 ASP A C 1
ATOM 3275 O O . ASP A 1 435 ? -13.480 0.562 16.861 1.00 96.75 435 ASP A O 1
ATOM 3279 N N . GLU A 1 436 ? -13.894 1.147 14.738 1.00 94.06 436 GLU A N 1
ATOM 3280 C CA . GLU A 1 436 ? -14.393 -0.151 14.293 1.00 94.06 436 GLU A CA 1
ATOM 3281 C C . GLU A 1 436 ? -13.271 -0.895 13.573 1.00 94.06 436 GLU A C 1
ATOM 3283 O O . GLU A 1 436 ? -12.718 -0.402 12.586 1.00 94.06 436 GLU A O 1
ATOM 3288 N N . LEU A 1 437 ? -12.930 -2.083 14.063 1.00 92.75 437 LEU A N 1
ATOM 3289 C CA . LEU A 1 437 ? -11.812 -2.876 13.565 1.00 92.75 437 LEU A CA 1
ATOM 3290 C C . LEU A 1 437 ? -12.291 -4.222 13.028 1.00 92.75 437 LEU A C 1
ATOM 3292 O O . LEU A 1 437 ? -13.104 -4.891 13.667 1.00 92.75 437 LEU A O 1
ATOM 3296 N N . LEU A 1 438 ? -11.705 -4.658 11.911 1.00 89.19 438 LEU A N 1
ATOM 3297 C CA . LEU A 1 438 ? -11.664 -6.065 11.519 1.00 89.19 438 LEU A CA 1
ATOM 3298 C C . LEU A 1 438 ? -10.354 -6.679 12.016 1.00 89.19 438 LEU A C 1
ATOM 3300 O O . LEU A 1 438 ? -9.272 -6.245 11.613 1.00 89.19 438 LEU A O 1
ATOM 3304 N N . LEU A 1 439 ? -10.445 -7.718 12.840 1.00 91.88 439 LEU A N 1
ATOM 3305 C CA . LEU A 1 439 ? -9.293 -8.445 13.364 1.00 91.88 439 LEU A CA 1
ATOM 3306 C C . LEU A 1 439 ? -9.232 -9.857 12.786 1.00 91.88 439 LEU A C 1
ATOM 3308 O O . LEU A 1 439 ? -10.238 -10.565 12.769 1.00 91.88 439 LEU A O 1
ATOM 3312 N N . ILE A 1 440 ? -8.040 -10.277 12.360 1.00 88.56 440 ILE A N 1
ATOM 3313 C CA . ILE A 1 440 ? -7.694 -11.679 12.101 1.00 88.56 440 ILE A CA 1
ATOM 3314 C C . ILE A 1 440 ? -6.704 -12.102 13.182 1.00 88.56 440 ILE A C 1
ATOM 3316 O O . ILE A 1 440 ? -5.558 -11.657 13.160 1.00 88.56 440 ILE A O 1
ATOM 3320 N N . ALA A 1 441 ? -7.134 -12.926 14.132 1.00 93.69 441 ALA A N 1
ATOM 3321 C CA . ALA A 1 441 ? -6.373 -13.204 15.350 1.00 93.69 441 ALA A CA 1
ATOM 3322 C C . ALA A 1 441 ? -6.765 -14.552 15.978 1.00 93.69 441 ALA A C 1
ATOM 3324 O O . ALA A 1 441 ? -7.746 -15.171 15.563 1.00 93.69 441 ALA A O 1
ATOM 3325 N N . GLU A 1 442 ? -5.988 -15.027 16.948 1.00 95.56 442 GLU A N 1
ATOM 3326 C CA . GLU A 1 442 ? -6.233 -16.278 17.672 1.00 95.56 442 GLU A CA 1
ATOM 3327 C C . GLU A 1 442 ? -7.080 -16.029 18.928 1.00 95.56 442 GLU A C 1
ATOM 3329 O O . GLU A 1 442 ? -6.819 -15.092 19.682 1.00 95.56 442 GLU A O 1
ATOM 3334 N N . VAL A 1 443 ? -8.094 -16.867 19.154 1.00 97.19 443 VAL A N 1
ATOM 3335 C CA . VAL A 1 443 ? -8.884 -16.866 20.396 1.00 97.19 443 VAL A CA 1
ATOM 3336 C C . VAL A 1 443 ? -8.189 -17.744 21.429 1.00 97.19 443 VAL A C 1
ATOM 3338 O O . VAL A 1 443 ? -7.919 -18.907 21.144 1.00 97.19 443 VAL A O 1
ATOM 3341 N N . GLU A 1 444 ? -7.955 -17.232 22.631 1.00 96.12 444 GLU A N 1
ATOM 3342 C CA . GLU A 1 444 ? -7.306 -17.943 23.735 1.00 96.12 444 GLU A CA 1
ATOM 3343 C C . GLU A 1 444 ? -8.102 -17.803 25.038 1.00 96.12 444 GLU A C 1
ATOM 3345 O O . GLU A 1 444 ? -8.832 -16.841 25.250 1.00 96.12 444 GLU A O 1
ATOM 3350 N N . GLU A 1 445 ? -7.928 -18.769 25.938 1.00 95.00 445 GLU A N 1
ATOM 3351 C CA . GLU A 1 445 ? -8.504 -18.745 27.286 1.00 95.00 445 GLU A CA 1
ATOM 3352 C C . GLU A 1 445 ? -7.421 -18.476 28.326 1.00 95.00 445 GLU A C 1
ATOM 3354 O O . GLU A 1 445 ? -6.487 -19.273 28.489 1.00 95.00 445 GLU A O 1
ATOM 3359 N N . TYR A 1 446 ? -7.575 -17.404 29.104 1.00 94.44 446 TYR A N 1
ATOM 3360 C CA . TYR A 1 446 ? -6.620 -17.047 30.147 1.00 94.44 446 TYR A CA 1
ATOM 3361 C C . TYR A 1 446 ? -7.277 -16.958 31.525 1.00 94.44 446 TYR A C 1
ATOM 3363 O O . TYR A 1 446 ? -7.875 -15.960 31.911 1.00 94.44 446 TYR A O 1
ATOM 3371 N N . TYR A 1 447 ? -7.134 -18.029 32.316 1.00 92.56 447 TYR A N 1
ATOM 3372 C CA . TYR A 1 447 ? -7.733 -18.142 33.659 1.00 92.56 447 TYR A CA 1
ATOM 3373 C C . TYR A 1 447 ? -9.251 -17.876 33.687 1.00 92.56 447 TYR A C 1
ATOM 3375 O O . TYR A 1 447 ? -9.771 -17.396 34.697 1.00 92.56 447 TYR A O 1
ATOM 3383 N N . GLY A 1 448 ? -9.938 -18.255 32.606 1.00 91.19 448 GLY A N 1
ATOM 3384 C CA . GLY A 1 448 ? -11.382 -18.128 32.434 1.00 91.19 448 GLY A CA 1
ATOM 3385 C C . GLY A 1 448 ? -11.865 -16.790 31.893 1.00 91.19 448 GLY A C 1
ATOM 3386 O O . GLY A 1 448 ? -13.044 -16.530 32.049 1.00 91.19 448 GLY A O 1
ATOM 3387 N N . LEU A 1 449 ? -10.968 -15.970 31.340 1.00 95.12 449 LEU A N 1
ATOM 3388 C CA . LEU A 1 449 ? -11.293 -14.828 30.486 1.00 95.12 449 LEU A CA 1
ATOM 3389 C C . LEU A 1 449 ? -11.006 -15.221 29.030 1.00 95.12 449 LEU A C 1
ATOM 3391 O O . LEU A 1 449 ? -9.905 -15.718 28.752 1.00 95.12 449 LEU A O 1
ATOM 3395 N N . THR A 1 450 ? -11.944 -14.960 28.121 1.00 96.56 450 THR A N 1
ATOM 3396 C CA . THR A 1 450 ? -11.706 -15.103 26.678 1.00 96.56 450 THR A CA 1
ATOM 3397 C C . THR A 1 450 ? -10.884 -13.915 26.166 1.00 96.56 450 THR A C 1
ATOM 3399 O O . THR A 1 450 ? -11.289 -12.756 26.297 1.00 96.56 450 THR A O 1
ATOM 3402 N N . GLU A 1 451 ? -9.735 -14.193 25.548 1.00 96.62 451 GLU A N 1
ATOM 3403 C CA . GLU A 1 451 ? -8.815 -13.193 25.000 1.00 96.62 451 GLU A CA 1
ATOM 3404 C C . GLU A 1 451 ? -8.614 -13.374 23.489 1.00 96.62 451 GLU A C 1
ATOM 3406 O O . GLU A 1 451 ? -8.559 -14.488 22.967 1.00 96.62 451 GLU A O 1
ATOM 3411 N N . ILE A 1 452 ? -8.438 -12.263 22.778 1.00 97.50 452 ILE A N 1
ATOM 3412 C CA . ILE A 1 452 ? -7.898 -12.241 21.418 1.00 97.50 452 ILE A CA 1
ATOM 3413 C C . ILE A 1 452 ? -6.405 -11.943 21.497 1.00 97.50 452 ILE A C 1
ATOM 3415 O O . ILE A 1 452 ? -6.000 -10.939 22.084 1.00 97.50 452 ILE A O 1
ATOM 3419 N N . THR A 1 453 ? -5.590 -12.807 20.899 1.00 94.94 453 THR A N 1
ATOM 3420 C CA . THR A 1 453 ? -4.124 -12.717 20.916 1.00 94.94 453 THR A CA 1
ATOM 3421 C C . THR A 1 453 ? -3.539 -12.997 19.530 1.00 94.94 453 THR A C 1
ATOM 3423 O O . THR A 1 453 ? -4.255 -13.386 18.605 1.00 94.94 453 THR A O 1
ATOM 3426 N N . ASN A 1 454 ? -2.220 -12.828 19.381 1.00 88.38 454 ASN A N 1
ATOM 3427 C CA . ASN A 1 454 ? -1.474 -13.184 18.169 1.00 88.38 454 ASN A CA 1
ATOM 3428 C C . ASN A 1 454 ? -2.104 -12.605 16.887 1.00 88.38 454 ASN A C 1
ATOM 3430 O O . ASN A 1 454 ? -2.351 -13.342 15.926 1.00 88.38 454 ASN A O 1
ATOM 3434 N N . SER A 1 455 ? -2.390 -11.300 16.869 1.00 85.88 455 SER A N 1
ATOM 3435 C CA . SER A 1 455 ? -3.057 -10.676 15.727 1.00 85.88 455 SER A CA 1
ATOM 3436 C C . SER A 1 455 ? -2.210 -10.815 14.465 1.00 85.88 455 SER A C 1
ATOM 3438 O O . SER A 1 455 ? -1.043 -10.432 14.410 1.00 85.88 455 SER A O 1
ATOM 3440 N N . ILE A 1 456 ? -2.819 -11.389 13.433 1.00 84.25 456 ILE A N 1
ATOM 3441 C CA . ILE A 1 456 ? -2.236 -11.564 12.101 1.00 84.25 456 ILE A CA 1
ATOM 3442 C C . ILE A 1 456 ? -2.480 -10.305 11.268 1.00 84.25 456 ILE A C 1
ATOM 3444 O O . ILE A 1 456 ? -1.629 -9.904 10.477 1.00 84.25 456 ILE A O 1
ATOM 3448 N N . SER A 1 457 ? -3.656 -9.694 11.426 1.00 83.50 457 SER A N 1
ATOM 3449 C CA . SER A 1 457 ? -4.047 -8.476 10.721 1.00 83.50 457 SER A CA 1
ATOM 3450 C C . SER A 1 457 ? -5.075 -7.688 11.530 1.00 83.50 457 SER A C 1
ATOM 3452 O O . SER A 1 457 ? -5.967 -8.277 12.142 1.00 83.50 457 SER A O 1
ATOM 3454 N N . SER A 1 458 ? -4.960 -6.363 11.488 1.00 88.69 458 SER A N 1
ATOM 3455 C CA . SER A 1 458 ? -5.944 -5.414 12.003 1.00 88.69 458 SER A CA 1
ATOM 3456 C C . SER A 1 458 ? -6.222 -4.363 10.932 1.00 88.69 458 SER A C 1
ATOM 3458 O O . SER A 1 458 ? -5.294 -3.688 10.480 1.00 88.69 458 SER A O 1
ATOM 3460 N N . VAL A 1 459 ? -7.481 -4.216 10.532 1.00 86.00 459 VAL A N 1
ATOM 3461 C CA . VAL A 1 459 ? -7.911 -3.216 9.547 1.00 86.00 459 VAL A CA 1
ATOM 3462 C C . VAL A 1 459 ? -8.899 -2.267 10.213 1.00 86.00 459 VAL A C 1
ATOM 3464 O O . VAL A 1 459 ? -9.912 -2.711 10.749 1.00 86.00 459 VAL A O 1
ATOM 3467 N N . LEU A 1 460 ? -8.607 -0.967 10.170 1.00 89.94 460 LEU A N 1
ATOM 3468 C CA . LEU A 1 460 ? -9.533 0.081 10.597 1.00 89.94 460 LEU A CA 1
ATOM 3469 C C . LEU A 1 460 ? -10.639 0.243 9.545 1.00 89.94 460 LEU A C 1
ATOM 3471 O O . LEU A 1 460 ? -10.348 0.574 8.397 1.00 89.94 460 LEU A O 1
ATOM 3475 N N . ILE A 1 461 ? -11.892 0.012 9.939 1.00 84.75 461 ILE A N 1
ATOM 3476 C CA . ILE A 1 461 ? -13.076 0.124 9.074 1.00 84.75 461 ILE A CA 1
ATOM 3477 C C . ILE A 1 461 ? -13.656 1.538 9.144 1.00 84.75 461 ILE A C 1
ATOM 3479 O O . ILE A 1 461 ? -13.927 2.163 8.117 1.00 84.75 461 ILE A O 1
ATOM 3483 N N . SER A 1 462 ? -13.863 2.050 10.357 1.00 86.31 462 SER A N 1
ATOM 3484 C CA . SER A 1 462 ? -14.474 3.357 10.596 1.00 86.31 462 SER A CA 1
ATOM 3485 C C . SER A 1 462 ? -14.055 3.927 11.958 1.00 86.31 462 SER A C 1
ATOM 3487 O O . SER A 1 462 ? -13.571 3.191 12.814 1.00 86.31 462 SER A O 1
ATOM 3489 N N . THR A 1 463 ? -14.207 5.239 12.156 1.00 92.44 463 THR A N 1
ATOM 3490 C CA . THR A 1 463 ? -13.848 5.949 13.400 1.00 92.44 463 THR A CA 1
ATOM 3491 C C . THR A 1 463 ? -15.070 6.629 14.012 1.00 92.44 463 THR A C 1
ATOM 3493 O O . THR A 1 463 ? -16.099 6.791 13.352 1.00 92.44 463 THR A O 1
ATOM 3496 N N . ASP A 1 464 ? -14.935 7.085 15.260 1.00 91.25 464 ASP A N 1
ATOM 3497 C CA . ASP A 1 464 ? -15.938 7.899 15.965 1.00 91.25 464 ASP A CA 1
ATOM 3498 C C . ASP A 1 464 ? -17.307 7.209 16.138 1.00 91.25 464 ASP A C 1
ATOM 3500 O O . ASP A 1 464 ? -18.349 7.866 16.254 1.00 91.25 464 ASP A O 1
ATOM 3504 N N . ASN A 1 465 ? -17.322 5.875 16.166 1.00 91.00 465 ASN A N 1
ATOM 3505 C CA . ASN A 1 465 ? -18.530 5.109 16.437 1.00 91.00 465 ASN A CA 1
ATOM 3506 C C . ASN A 1 465 ? -18.899 5.164 17.922 1.00 91.00 465 ASN A C 1
ATOM 3508 O O . ASN A 1 465 ? -18.047 5.278 18.803 1.00 91.00 465 ASN A O 1
ATOM 3512 N N . ILE A 1 466 ? -20.196 5.043 18.204 1.00 89.50 466 ILE A N 1
ATOM 3513 C CA . ILE A 1 466 ? -20.735 5.068 19.565 1.00 89.50 466 ILE A CA 1
ATOM 3514 C C . ILE A 1 466 ? -21.364 3.711 19.870 1.00 89.50 466 ILE A C 1
ATOM 3516 O O . ILE A 1 466 ? -22.270 3.274 19.159 1.00 89.50 466 ILE A O 1
ATOM 3520 N N . VAL A 1 467 ? -20.911 3.084 20.957 1.00 93.25 467 VAL A N 1
ATOM 3521 C CA . VAL A 1 467 ? -21.553 1.915 21.571 1.00 93.25 467 VAL A CA 1
ATOM 3522 C C . VAL A 1 467 ? -22.312 2.385 22.808 1.00 93.25 467 VAL A C 1
ATOM 3524 O O . VAL A 1 467 ? -21.726 2.955 23.730 1.00 93.25 467 VAL A O 1
ATOM 3527 N N . GLU A 1 468 ? -23.627 2.176 22.816 1.00 91.44 468 GLU A N 1
ATOM 3528 C CA . GLU A 1 468 ? -24.475 2.506 23.962 1.00 91.44 468 GLU A CA 1
ATOM 3529 C C . GLU A 1 468 ? -24.311 1.442 25.062 1.00 91.44 468 GLU A C 1
ATOM 3531 O O . GLU A 1 468 ? -24.499 0.260 24.774 1.00 91.44 468 GLU A O 1
ATOM 3536 N N . PRO A 1 469 ? -24.013 1.820 26.321 1.00 96.19 469 PRO A N 1
ATOM 3537 C CA . PRO A 1 469 ? -23.823 0.851 27.395 1.00 96.19 469 PRO A CA 1
ATOM 3538 C C . PRO A 1 469 ? -25.076 0.011 27.661 1.00 96.19 469 PRO A C 1
ATOM 3540 O O . PRO A 1 469 ? -26.176 0.546 27.852 1.00 96.19 469 PRO A O 1
ATOM 3543 N N . THR A 1 470 ? -24.903 -1.303 27.789 1.00 96.56 470 THR A N 1
ATOM 3544 C CA . THR A 1 470 ? -25.998 -2.221 28.121 1.00 96.56 470 THR A CA 1
ATOM 3545 C C . THR A 1 470 ? -26.419 -2.047 29.582 1.00 96.56 470 THR A C 1
ATOM 3547 O O . THR A 1 470 ? -25.625 -2.238 30.503 1.00 96.56 470 THR A O 1
ATOM 3550 N N . LEU A 1 471 ? -27.683 -1.685 29.824 1.00 96.44 471 LEU A N 1
ATOM 3551 C CA . LEU A 1 471 ? -28.221 -1.543 31.181 1.00 96.44 471 LEU A CA 1
ATOM 3552 C C . LEU A 1 471 ? -28.427 -2.921 31.827 1.00 96.44 471 LEU A C 1
ATOM 3554 O O . LEU A 1 471 ? -29.285 -3.686 31.382 1.00 96.44 471 LEU A O 1
ATOM 3558 N N . ILE A 1 472 ? -27.711 -3.186 32.919 1.00 97.50 472 ILE A N 1
ATOM 3559 C CA . ILE A 1 472 ? -27.806 -4.429 33.699 1.00 97.50 472 ILE A CA 1
ATOM 3560 C C . ILE A 1 472 ? -28.149 -4.142 35.168 1.00 97.50 472 ILE A C 1
ATOM 3562 O O . ILE A 1 472 ? -28.096 -2.998 35.630 1.00 97.50 472 ILE A O 1
ATOM 3566 N N . SER A 1 473 ? -28.494 -5.184 35.924 1.00 97.62 473 SER A N 1
ATOM 3567 C CA . SER A 1 473 ? -28.588 -5.126 37.386 1.00 97.62 473 SER A CA 1
ATOM 3568 C C . SER A 1 473 ? -27.298 -5.618 38.038 1.00 97.62 473 SER A C 1
ATOM 3570 O O . SER A 1 473 ? -26.627 -6.504 37.519 1.00 97.62 473 SER A O 1
ATOM 3572 N N . THR A 1 474 ? -26.963 -5.134 39.239 1.00 97.50 474 THR A N 1
ATOM 3573 C CA . THR A 1 474 ? -25.738 -5.596 39.932 1.00 97.50 474 THR A CA 1
ATOM 3574 C C . THR A 1 474 ? -25.775 -7.091 40.264 1.00 97.50 474 THR A C 1
ATOM 3576 O O . THR A 1 474 ? -24.735 -7.733 40.378 1.00 97.50 474 THR A O 1
ATOM 3579 N N . SER A 1 475 ? -26.970 -7.676 40.387 1.00 96.75 475 SER A N 1
ATOM 3580 C CA . SER A 1 475 ? -27.139 -9.123 40.538 1.00 96.75 475 SER A CA 1
ATOM 3581 C C . SER A 1 475 ? -26.779 -9.948 39.304 1.00 96.75 475 SER A C 1
ATOM 3583 O O . SER A 1 475 ? -26.572 -11.153 39.456 1.00 96.75 475 SER A O 1
ATOM 3585 N N . ASP A 1 476 ? -26.681 -9.336 38.122 1.00 97.31 476 ASP A N 1
ATOM 3586 C CA . ASP A 1 476 ? -26.368 -10.066 36.898 1.00 97.31 476 ASP A CA 1
ATOM 3587 C C . ASP A 1 476 ? -24.932 -10.595 36.886 1.00 97.31 476 ASP A C 1
ATOM 3589 O O . ASP A 1 476 ? -24.697 -11.680 36.356 1.00 97.31 476 ASP A O 1
ATOM 3593 N N . LEU A 1 477 ? -24.021 -9.885 37.560 1.00 96.81 477 LEU A N 1
ATOM 3594 C CA . LEU A 1 477 ? -22.599 -10.218 37.691 1.00 96.81 477 LEU A CA 1
ATOM 3595 C C . LEU A 1 477 ? -22.264 -10.999 38.977 1.00 96.81 477 LEU A C 1
ATOM 3597 O O . LEU A 1 477 ? -21.099 -11.243 39.284 1.00 96.81 477 LEU A O 1
ATOM 3601 N N . MET A 1 478 ? -23.272 -11.397 39.760 1.00 91.94 478 MET A N 1
ATOM 3602 C CA . MET A 1 478 ? -23.055 -12.1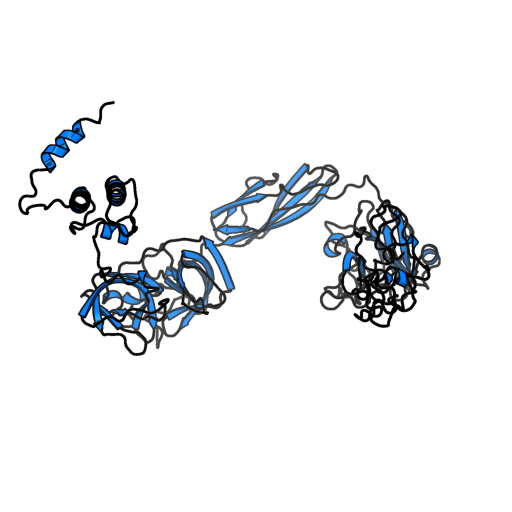27 41.011 1.00 91.94 478 MET A CA 1
ATOM 3603 C C . MET A 1 478 ? -22.761 -13.614 40.809 1.00 91.94 478 MET A C 1
ATOM 3605 O O . MET A 1 478 ? -23.303 -14.279 39.930 1.00 91.94 478 MET A O 1
ATOM 3609 N N . GLY A 1 479 ? -22.065 -14.182 41.797 1.00 85.81 479 GLY A N 1
ATOM 3610 C CA . GLY A 1 479 ? -21.942 -15.630 41.967 1.00 85.81 479 GLY A CA 1
ATOM 3611 C C . GLY A 1 479 ? -20.665 -16.221 41.386 1.00 85.81 479 GLY A C 1
ATOM 3612 O O . GLY A 1 479 ? -20.621 -17.437 41.186 1.00 85.81 479 GLY A O 1
ATOM 3613 N N . GLY A 1 480 ? -19.649 -15.387 41.159 1.00 89.94 480 GLY A N 1
ATOM 3614 C CA . GLY A 1 480 ? -18.413 -15.769 40.500 1.00 89.94 480 GLY A CA 1
ATOM 3615 C C . GLY A 1 480 ? -18.677 -16.274 39.089 1.00 89.94 480 GLY A C 1
ATOM 3616 O O . GLY A 1 480 ? -19.550 -15.753 38.399 1.00 89.94 480 GLY A O 1
ATOM 3617 N N . CYS A 1 481 ? -17.983 -17.341 38.695 1.00 91.94 481 CYS A N 1
ATOM 3618 C CA . CYS A 1 481 ? -18.198 -17.994 37.408 1.00 91.94 481 CYS A CA 1
ATOM 3619 C C . CYS A 1 481 ? -19.651 -18.479 37.216 1.00 91.94 481 CYS A C 1
ATOM 3621 O O . CYS A 1 481 ? -20.068 -19.507 37.770 1.00 91.94 481 CYS A O 1
ATOM 3623 N N . SER A 1 482 ? -20.437 -17.756 36.415 1.00 93.62 482 SER A N 1
ATOM 3624 C CA . SER A 1 482 ? -21.851 -18.045 36.185 1.00 93.62 482 SER A CA 1
ATOM 3625 C C . SER A 1 482 ? -22.258 -17.701 34.756 1.00 93.62 482 SER A C 1
ATOM 3627 O O . SER A 1 482 ? -21.854 -16.675 34.229 1.00 93.62 482 SER A O 1
ATOM 3629 N N . TYR A 1 483 ? -23.131 -18.520 34.160 1.00 94.19 483 TYR A N 1
ATOM 3630 C CA . TYR A 1 483 ? -23.627 -18.293 32.795 1.00 94.19 483 TYR A CA 1
ATOM 3631 C C . TYR A 1 483 ? -24.281 -16.916 32.631 1.00 94.19 483 TYR A C 1
ATOM 3633 O O . TYR A 1 483 ? -24.250 -16.333 31.557 1.00 94.19 483 TYR A O 1
ATOM 3641 N N . ASN A 1 484 ? -24.918 -16.407 33.693 1.00 95.25 484 ASN A N 1
ATOM 3642 C CA . ASN A 1 484 ? -25.598 -15.123 33.614 1.00 95.25 484 ASN A CA 1
ATOM 3643 C C . ASN A 1 484 ? -24.610 -13.963 33.494 1.00 95.25 484 ASN A C 1
ATOM 3645 O O . ASN A 1 484 ? -24.855 -13.069 32.697 1.00 95.25 484 ASN A O 1
ATOM 3649 N N . ALA A 1 485 ? -23.526 -14.010 34.268 1.00 95.88 485 ALA A N 1
ATOM 3650 C CA . ALA A 1 485 ? -22.484 -12.995 34.253 1.00 95.88 485 ALA A CA 1
ATOM 3651 C C . ALA A 1 485 ? -21.607 -13.096 32.996 1.00 95.88 485 ALA A C 1
ATOM 3653 O O . ALA A 1 485 ? -21.268 -12.069 32.420 1.00 95.88 485 ALA A O 1
ATOM 3654 N N . GLU A 1 486 ? -21.346 -14.321 32.527 1.00 96.19 486 GLU A N 1
ATOM 3655 C CA . GLU A 1 486 ? -20.598 -14.597 31.294 1.00 96.19 486 GLU A CA 1
ATOM 3656 C C . GLU A 1 486 ? -21.176 -13.880 30.068 1.00 96.19 486 GLU A C 1
ATOM 3658 O O . GLU A 1 486 ? -20.440 -13.348 29.249 1.00 96.19 486 GLU A O 1
ATOM 3663 N N . GLN A 1 487 ? -22.506 -13.791 29.966 1.00 97.12 487 GLN A N 1
ATOM 3664 C CA . GLN A 1 487 ? -23.178 -13.073 28.874 1.00 97.12 487 GLN A CA 1
ATOM 3665 C C . GLN A 1 487 ? -22.750 -11.609 28.735 1.00 97.12 487 GLN A C 1
ATOM 3667 O O . GLN A 1 487 ? -23.044 -11.010 27.706 1.00 97.12 487 GLN A O 1
ATOM 3672 N N . TYR A 1 488 ? -22.135 -11.023 29.758 1.00 97.69 488 TYR A N 1
ATOM 3673 C CA . TYR A 1 488 ? -21.686 -9.640 29.741 1.00 97.69 488 TYR A CA 1
ATOM 3674 C C . TYR A 1 488 ? -20.166 -9.515 29.726 1.00 97.69 488 TYR A C 1
ATOM 3676 O O . TYR A 1 488 ? -19.695 -8.386 29.706 1.00 97.69 488 TYR A O 1
ATOM 3684 N N . GLU A 1 489 ? -19.403 -10.617 29.731 1.00 97.25 489 GLU A N 1
ATOM 3685 C CA . GLU A 1 489 ? -17.940 -10.573 29.664 1.00 97.25 489 GLU A CA 1
ATOM 3686 C C . GLU A 1 489 ? -17.477 -9.700 28.486 1.00 97.25 489 GLU A C 1
ATOM 3688 O O . GLU A 1 489 ? -17.957 -9.821 27.361 1.00 97.25 489 GLU A O 1
ATOM 3693 N N . GLY A 1 490 ? -16.588 -8.749 28.778 1.00 97.38 490 GLY A N 1
ATOM 3694 C CA . GLY A 1 490 ? -16.030 -7.801 27.820 1.00 97.38 490 GLY A CA 1
ATOM 3695 C C . GLY A 1 490 ? -16.972 -6.700 27.325 1.00 97.38 490 GLY A C 1
ATOM 3696 O O . GLY A 1 490 ? -16.506 -5.802 26.627 1.00 97.38 490 GLY A O 1
ATOM 3697 N N . MET A 1 491 ? -18.264 -6.731 27.663 1.00 98.31 491 MET A N 1
ATOM 3698 C CA . MET A 1 491 ? -19.240 -5.737 27.200 1.00 98.31 491 MET A CA 1
ATOM 3699 C C . MET A 1 491 ? -19.174 -4.442 28.011 1.00 98.31 491 MET A C 1
ATOM 3701 O O . MET A 1 491 ? -18.933 -4.462 29.222 1.00 98.31 491 MET A O 1
ATOM 3705 N N . LEU A 1 492 ? -19.469 -3.317 27.359 1.00 98.38 492 LEU A N 1
ATOM 3706 C CA . LEU A 1 492 ? -19.710 -2.031 27.999 1.00 98.38 492 LEU A CA 1
ATOM 3707 C C . LEU A 1 492 ? -21.108 -2.025 28.630 1.00 98.38 492 LEU A C 1
ATOM 3709 O O . LEU A 1 492 ? -22.133 -2.070 27.948 1.00 98.38 492 LEU A O 1
ATOM 3713 N N . VAL A 1 493 ? -21.164 -1.934 29.956 1.00 98.44 493 VAL A N 1
ATOM 3714 C CA . VAL A 1 493 ? -22.411 -2.001 30.725 1.00 98.44 493 VAL A CA 1
ATOM 3715 C C . VAL A 1 493 ? -22.645 -0.743 31.548 1.00 98.44 493 VAL A C 1
ATOM 3717 O O . VAL A 1 493 ? -21.724 0.019 31.841 1.00 98.44 493 VAL A O 1
ATOM 3720 N N . LYS A 1 494 ? -23.899 -0.538 31.952 1.00 97.75 494 LYS A N 1
ATOM 3721 C CA . LYS A 1 494 ? -24.324 0.503 32.887 1.00 97.75 494 LYS A CA 1
ATOM 3722 C C . LYS A 1 494 ? -25.147 -0.097 34.018 1.00 97.75 494 LYS A C 1
ATOM 3724 O O . LYS A 1 494 ? -26.040 -0.907 33.780 1.00 97.75 494 LYS A O 1
ATOM 3729 N N . VAL A 1 495 ? -24.888 0.359 35.238 1.00 97.38 495 VAL A N 1
ATOM 3730 C CA . VAL A 1 495 ? -25.673 0.044 36.439 1.00 97.38 495 VAL A CA 1
ATOM 3731 C C . VAL A 1 495 ? -26.108 1.338 37.132 1.00 97.38 495 VAL A C 1
ATOM 3733 O O . VAL A 1 495 ? -25.317 2.271 37.260 1.00 97.38 495 VAL A O 1
ATOM 3736 N N . ASP A 1 496 ? -27.362 1.401 37.585 1.00 94.38 496 ASP A N 1
ATOM 3737 C CA . ASP A 1 496 ? -27.990 2.612 38.139 1.00 94.38 496 ASP A CA 1
ATOM 3738 C C . ASP A 1 496 ? -28.388 2.455 39.618 1.00 94.38 496 ASP A C 1
ATOM 3740 O O . ASP A 1 496 ? -28.637 1.354 40.105 1.00 94.38 496 ASP A O 1
ATOM 3744 N N . ASN A 1 497 ? -28.571 3.584 40.312 1.00 91.19 497 ASN A N 1
ATOM 3745 C CA . ASN A 1 497 ? -29.114 3.686 41.676 1.00 91.19 497 ASN A CA 1
ATOM 3746 C C . ASN A 1 497 ? -28.328 2.877 42.718 1.00 91.19 497 ASN A C 1
ATOM 3748 O O . ASN A 1 497 ? -28.886 2.089 43.485 1.00 91.19 497 ASN A O 1
ATOM 3752 N N . LEU A 1 498 ? -27.022 3.098 42.754 1.00 95.50 498 LEU A N 1
ATOM 3753 C CA . LEU A 1 498 ? -26.076 2.273 43.481 1.00 95.50 498 LEU A CA 1
ATOM 3754 C C . LEU A 1 498 ? -25.875 2.748 44.919 1.00 95.50 498 LEU A C 1
ATOM 3756 O O . LEU A 1 498 ? -25.781 3.942 45.209 1.00 95.50 498 LEU A O 1
ATOM 3760 N N . LEU A 1 499 ? -25.725 1.783 45.817 1.00 94.56 499 LEU A N 1
ATOM 3761 C CA . LEU A 1 499 ? -25.239 1.943 47.178 1.00 94.56 499 LEU A CA 1
ATOM 3762 C C . LEU A 1 499 ? -23.849 1.320 47.284 1.00 94.56 499 LEU A C 1
ATOM 3764 O O . LEU A 1 499 ? -23.678 0.152 46.950 1.00 94.56 499 LEU A O 1
ATOM 3768 N N . VAL A 1 500 ? -22.879 2.057 47.815 1.00 96.31 500 VAL A N 1
ATOM 3769 C CA . VAL A 1 500 ? -21.543 1.523 48.112 1.00 96.31 500 VAL A CA 1
ATOM 3770 C C . VAL A 1 500 ? -21.628 0.561 49.298 1.00 96.31 500 VAL A C 1
ATOM 3772 O O . VAL A 1 500 ? -21.987 0.979 50.402 1.00 96.31 500 VAL A O 1
ATOM 3775 N N . THR A 1 501 ? -21.309 -0.719 49.091 1.00 96.00 501 THR A N 1
ATOM 3776 C CA . THR A 1 501 ? -21.405 -1.778 50.115 1.00 96.00 501 THR A CA 1
ATOM 3777 C C . THR A 1 501 ? -20.060 -2.169 50.724 1.00 96.00 501 THR A C 1
ATOM 3779 O O . THR A 1 501 ? -20.032 -2.768 51.798 1.00 96.00 501 THR A O 1
ATOM 3782 N N . SER A 1 502 ? -18.944 -1.763 50.115 1.00 94.38 502 SER A N 1
ATOM 3783 C CA . SER A 1 502 ? -17.612 -1.817 50.727 1.00 94.38 502 SER A CA 1
ATOM 3784 C C . SER A 1 502 ? -16.701 -0.706 50.196 1.00 94.38 502 SER A C 1
ATOM 3786 O O . SER A 1 502 ? -16.967 -0.119 49.152 1.00 94.38 502 SER A O 1
ATOM 3788 N N . THR A 1 503 ? -15.643 -0.377 50.940 1.00 89.94 503 THR A N 1
ATOM 3789 C CA . THR A 1 503 ? -14.608 0.583 50.512 1.00 89.94 503 THR A CA 1
ATOM 3790 C C . THR A 1 503 ? -13.473 -0.114 49.755 1.00 89.94 503 THR A C 1
ATOM 3792 O O . THR A 1 503 ? -13.203 -1.272 50.085 1.00 89.94 503 THR A O 1
ATOM 3795 N N . PRO A 1 504 ? -12.737 0.596 48.872 1.00 89.62 504 PRO A N 1
ATOM 3796 C CA . PRO A 1 504 ? -11.600 0.038 48.136 1.00 89.62 504 PRO A CA 1
ATOM 3797 C C . PRO A 1 504 ? -10.586 -0.694 49.018 1.00 89.62 504 PRO A C 1
ATOM 3799 O O . PRO A 1 504 ? -10.187 -0.199 50.081 1.00 89.62 504 PRO A O 1
ATOM 3802 N N . ASN A 1 505 ? -10.191 -1.889 48.582 1.00 89.94 505 ASN A N 1
ATOM 3803 C CA . ASN A 1 505 ? -9.145 -2.691 49.206 1.00 89.94 505 ASN A CA 1
ATOM 3804 C C . ASN A 1 505 ? -7.739 -2.252 48.724 1.00 89.94 505 ASN A C 1
ATOM 3806 O O . ASN A 1 505 ? -7.568 -1.185 48.139 1.00 89.94 505 ASN A O 1
ATOM 3810 N N . GLU A 1 506 ? -6.697 -3.040 49.015 1.00 89.31 506 GLU A N 1
ATOM 3811 C CA . GLU A 1 506 ? -5.313 -2.709 48.618 1.00 89.31 506 GLU A CA 1
ATOM 3812 C C . GLU A 1 506 ? -5.041 -2.802 47.104 1.00 89.31 506 GLU A C 1
ATOM 3814 O O . GLU A 1 506 ? -4.004 -2.318 46.656 1.00 89.31 506 GLU A O 1
ATOM 3819 N N . TYR A 1 507 ? -5.965 -3.396 46.347 1.00 89.12 507 TYR A N 1
ATOM 3820 C CA . TYR A 1 507 ? -5.937 -3.556 44.892 1.00 89.12 507 TYR A CA 1
ATOM 3821 C C . TYR A 1 507 ? -6.929 -2.627 44.179 1.00 89.12 507 TYR A C 1
ATOM 3823 O O . TYR A 1 507 ? -7.170 -2.827 43.002 1.00 89.12 507 TYR A O 1
ATOM 3831 N N . GLY A 1 508 ? -7.534 -1.662 44.883 1.00 90.00 508 GLY A N 1
ATOM 3832 C CA . GLY A 1 508 ? -8.519 -0.756 44.283 1.00 90.00 508 GLY A CA 1
ATOM 3833 C C . GLY A 1 508 ? -9.922 -1.354 44.131 1.00 90.00 508 GLY A C 1
ATOM 3834 O O . GLY A 1 508 ? -10.834 -0.648 43.719 1.00 90.00 508 GLY A O 1
ATOM 3835 N N . GLU A 1 509 ? -10.147 -2.607 44.542 1.00 93.44 509 GLU A N 1
ATOM 3836 C CA . GLU A 1 509 ? -11.440 -3.286 44.382 1.00 93.44 509 GLU A CA 1
ATOM 3837 C C . GLU A 1 509 ? -12.424 -2.920 45.505 1.00 93.44 509 GLU A C 1
ATOM 3839 O O . GLU A 1 509 ? -12.077 -2.925 46.694 1.00 93.44 509 GLU A O 1
ATOM 3844 N N . TRP A 1 510 ? -13.679 -2.665 45.144 1.00 94.81 510 TRP A N 1
ATOM 3845 C CA . TRP A 1 510 ? -14.779 -2.347 46.061 1.00 94.81 510 TRP A CA 1
ATOM 3846 C C . TRP A 1 510 ? -16.112 -2.862 45.523 1.00 94.81 510 TRP A C 1
ATOM 3848 O O . TRP A 1 510 ? -16.177 -3.397 44.422 1.00 94.81 510 TRP A O 1
ATOM 3858 N N . THR A 1 511 ? -17.191 -2.745 46.300 1.00 96.31 511 THR A N 1
ATOM 3859 C CA . THR A 1 511 ? -18.501 -3.284 45.905 1.00 96.31 511 THR A CA 1
ATOM 3860 C C . THR A 1 511 ? -19.620 -2.258 45.983 1.00 96.31 511 THR A C 1
ATOM 3862 O O . THR A 1 511 ? -19.667 -1.417 46.889 1.00 96.31 511 THR A O 1
ATOM 3865 N N . VAL A 1 512 ? -20.559 -2.377 45.046 1.00 96.62 512 VAL A N 1
ATOM 3866 C CA . VAL A 1 512 ? -21.792 -1.589 44.951 1.00 96.62 512 VAL A CA 1
ATOM 3867 C C . VAL A 1 512 ? -23.015 -2.483 44.800 1.00 96.62 512 VAL A C 1
ATOM 3869 O O . VAL A 1 512 ? -22.915 -3.619 44.346 1.00 96.62 512 VAL A O 1
ATOM 3872 N N . SER A 1 513 ? -24.191 -1.959 45.136 1.00 96.75 513 SER A N 1
ATOM 3873 C CA . SER A 1 513 ? -25.462 -2.658 44.964 1.00 96.75 513 SER A CA 1
ATOM 3874 C C . SER A 1 513 ? -26.576 -1.720 44.516 1.00 96.75 513 SER A C 1
ATOM 3876 O O . SER A 1 513 ? -26.798 -0.693 45.151 1.00 96.75 513 SER A O 1
ATOM 3878 N N . ASP A 1 514 ? -27.344 -2.112 43.500 1.00 95.38 514 ASP A N 1
ATOM 3879 C CA . ASP A 1 514 ? -28.625 -1.476 43.138 1.00 95.38 514 ASP A CA 1
ATOM 3880 C C . ASP A 1 514 ? -29.807 -1.973 44.014 1.00 95.38 514 ASP A C 1
ATOM 3882 O O . ASP A 1 514 ? -30.974 -1.635 43.800 1.00 95.38 514 ASP A O 1
ATOM 3886 N N . GLY A 1 515 ? -29.517 -2.817 45.014 1.00 94.88 515 GLY A N 1
ATOM 3887 C CA . GLY A 1 515 ? -30.489 -3.511 45.859 1.00 94.88 515 GLY A CA 1
ATOM 3888 C C . GLY A 1 515 ? -30.850 -4.929 45.397 1.00 94.88 515 GLY A C 1
ATOM 3889 O O . GLY A 1 515 ? -31.509 -5.651 46.153 1.00 94.88 515 GLY A O 1
ATOM 3890 N N . SER A 1 516 ? -30.422 -5.353 44.205 1.00 95.44 516 SER A N 1
ATOM 3891 C CA . SER A 1 516 ? -30.591 -6.718 43.688 1.00 95.44 516 SER A CA 1
ATOM 3892 C C . SER A 1 516 ? -29.465 -7.663 44.121 1.00 95.44 516 SER A C 1
ATOM 3894 O O . SER A 1 516 ? -29.710 -8.854 44.330 1.00 95.44 516 SER A O 1
ATOM 3896 N N . GLY A 1 517 ? -28.253 -7.139 44.307 1.00 94.06 517 GLY A N 1
ATOM 3897 C CA . GLY A 1 517 ? -27.048 -7.917 44.596 1.00 94.06 517 GLY A CA 1
ATOM 3898 C C . GLY A 1 517 ? -25.803 -7.050 44.760 1.00 94.06 517 GLY A C 1
ATOM 3899 O O . GLY A 1 517 ? -25.864 -5.867 44.439 1.00 94.06 517 GLY A O 1
ATOM 3900 N N . ASP A 1 518 ? -24.697 -7.601 45.256 1.00 94.62 518 ASP A N 1
ATOM 3901 C CA . ASP A 1 518 ? -23.405 -6.898 45.259 1.00 94.62 518 ASP A CA 1
ATOM 3902 C C . ASP A 1 518 ? -22.673 -7.161 43.935 1.00 94.62 518 ASP A C 1
ATOM 3904 O O . ASP A 1 518 ? -22.602 -8.301 43.490 1.00 94.62 518 ASP A O 1
ATOM 3908 N N . CYS A 1 519 ? -22.104 -6.120 43.336 1.00 94.81 519 CYS A N 1
ATOM 3909 C CA . CYS A 1 519 ? -21.222 -6.187 42.173 1.00 94.81 519 CYS A CA 1
ATOM 3910 C C . CYS A 1 519 ? -19.881 -5.547 42.525 1.00 94.81 519 CYS A C 1
ATOM 3912 O O . CYS A 1 519 ? -19.847 -4.542 43.240 1.00 94.81 519 CYS A O 1
ATOM 3914 N N . MET A 1 520 ? -18.786 -6.119 42.026 1.00 96.56 520 MET A N 1
ATOM 3915 C CA . MET A 1 520 ? -17.445 -5.583 42.227 1.00 96.56 520 MET A CA 1
ATOM 3916 C C . MET A 1 520 ? -17.121 -4.503 41.191 1.00 96.56 520 MET A C 1
ATOM 3918 O O . MET A 1 520 ? -17.489 -4.629 40.024 1.00 96.56 520 MET A O 1
ATOM 3922 N N . ILE A 1 521 ? -16.435 -3.455 41.634 1.00 96.75 521 ILE A N 1
ATOM 3923 C CA . ILE A 1 521 ? -15.861 -2.383 40.820 1.00 96.75 521 ILE A CA 1
ATOM 3924 C C . ILE A 1 521 ? -14.349 -2.392 41.055 1.00 96.75 521 ILE A C 1
ATOM 3926 O O . ILE A 1 521 ? -13.909 -2.615 42.186 1.00 96.75 521 ILE A O 1
ATOM 3930 N N . ASP A 1 522 ? -13.571 -2.155 40.007 1.00 95.25 522 ASP A N 1
ATOM 3931 C CA . ASP A 1 522 ? -12.106 -2.206 40.026 1.00 95.25 522 ASP A CA 1
ATOM 3932 C C . ASP A 1 522 ? -11.545 -1.058 39.160 1.00 95.25 522 ASP A C 1
ATOM 3934 O O . ASP A 1 522 ? -12.155 -0.670 38.161 1.00 95.25 522 ASP A O 1
ATOM 3938 N N . ASP A 1 523 ? -10.436 -0.451 39.590 1.00 92.75 523 ASP A N 1
ATOM 3939 C CA . ASP A 1 523 ? -9.816 0.723 38.963 1.00 92.75 523 ASP A CA 1
ATOM 3940 C C . ASP A 1 523 ? -8.748 0.366 37.913 1.00 92.75 523 ASP A C 1
ATOM 3942 O O . ASP A 1 523 ? -8.127 1.259 37.340 1.00 92.75 523 ASP A O 1
ATOM 3946 N N . TYR A 1 524 ? -8.570 -0.922 37.598 1.00 91.94 524 TYR A N 1
ATOM 3947 C CA . TYR A 1 524 ? -7.540 -1.420 36.678 1.00 91.94 524 TYR A CA 1
ATOM 3948 C C . TYR A 1 524 ? -7.502 -0.749 35.288 1.00 91.94 524 TYR A C 1
ATOM 3950 O O . TYR A 1 524 ? -6.427 -0.614 34.702 1.00 91.94 524 TYR A O 1
ATOM 3958 N N . PHE A 1 525 ? -8.656 -0.328 34.756 1.00 93.25 525 PHE A N 1
ATOM 3959 C CA . PHE A 1 525 ? -8.794 0.348 33.452 1.00 93.25 525 PHE A CA 1
ATOM 3960 C C . PHE A 1 525 ? -9.082 1.852 33.571 1.00 93.25 525 PHE A C 1
ATOM 3962 O O . PHE A 1 525 ? -9.350 2.509 32.568 1.00 93.25 525 PHE A O 1
ATOM 3969 N N . TYR A 1 526 ? -9.039 2.398 34.786 1.00 93.75 526 TYR A N 1
ATOM 3970 C CA . TYR A 1 526 ? -9.401 3.782 35.045 1.00 93.75 526 TYR A CA 1
ATOM 3971 C C . TYR A 1 526 ? -8.241 4.722 34.704 1.00 93.75 526 TYR A C 1
ATOM 3973 O O . TYR A 1 526 ? -7.182 4.678 35.333 1.00 93.75 526 TYR A O 1
ATOM 3981 N N . ASP A 1 527 ? -8.438 5.610 33.731 1.00 91.50 527 ASP A N 1
ATOM 3982 C CA . ASP A 1 527 ? -7.479 6.665 33.420 1.00 91.50 527 ASP A CA 1
ATOM 3983 C C . ASP A 1 527 ? -7.556 7.784 34.469 1.00 91.50 527 ASP A C 1
ATOM 3985 O O . ASP A 1 527 ? -8.531 8.536 34.560 1.00 91.50 527 ASP A O 1
ATOM 3989 N N . GLY A 1 528 ? -6.518 7.876 35.301 1.00 87.19 528 GLY A N 1
ATOM 3990 C CA . GLY A 1 528 ? -6.393 8.869 36.363 1.00 87.19 528 GLY A CA 1
ATOM 3991 C C . GLY A 1 528 ? -6.498 8.276 37.769 1.00 87.19 528 GLY A C 1
ATOM 3992 O O . GLY A 1 528 ? -6.002 7.190 38.048 1.00 87.19 528 GLY A O 1
ATOM 3993 N N . SER A 1 529 ? -7.079 9.038 38.699 1.00 85.31 529 SER A N 1
ATOM 3994 C CA . SER A 1 529 ? -7.269 8.622 40.095 1.00 85.31 529 SER A CA 1
ATOM 3995 C C . SER A 1 529 ? -8.757 8.541 40.392 1.00 85.31 529 SER A C 1
ATOM 3997 O O . SER A 1 529 ? -9.439 9.562 40.336 1.00 85.31 529 SER A O 1
ATOM 3999 N N . MET A 1 530 ? -9.249 7.356 40.750 1.00 84.94 530 MET A N 1
ATOM 4000 C CA . MET A 1 530 ? -10.644 7.182 41.148 1.00 84.94 530 MET A CA 1
ATOM 4001 C C . MET A 1 530 ? -10.896 7.812 42.525 1.00 84.94 530 MET A C 1
ATOM 4003 O O . MET A 1 530 ? -10.082 7.687 43.447 1.00 84.94 530 MET A O 1
ATOM 4007 N N . ASP A 1 531 ? -12.032 8.494 42.668 1.00 80.38 531 ASP A N 1
ATOM 4008 C CA . ASP A 1 531 ? -12.450 9.061 43.946 1.00 80.38 531 ASP A CA 1
ATOM 4009 C C . ASP A 1 531 ? -12.701 7.968 44.993 1.00 80.38 531 ASP A C 1
ATOM 4011 O O . ASP A 1 531 ? -13.251 6.901 44.722 1.00 80.38 531 ASP A O 1
ATOM 4015 N N . SER A 1 532 ? -12.328 8.244 46.244 1.00 79.50 532 SER A N 1
ATOM 4016 C CA . SER A 1 532 ? -12.584 7.309 47.338 1.00 79.50 532 SER A CA 1
ATOM 4017 C C . SER A 1 532 ? -14.030 7.426 47.825 1.00 79.50 532 SER A C 1
ATOM 4019 O O . SER A 1 532 ? -14.405 8.438 48.428 1.00 79.50 532 SER A O 1
ATOM 4021 N N . PHE A 1 533 ? -14.822 6.369 47.656 1.00 84.38 533 PHE A N 1
ATOM 4022 C CA . PHE A 1 533 ? -16.191 6.313 48.166 1.00 84.38 533 PHE A CA 1
ATOM 4023 C C . PHE A 1 533 ? -16.260 5.718 49.577 1.00 84.38 533 PHE A C 1
ATOM 4025 O O . PHE A 1 533 ? -15.572 4.756 49.917 1.00 84.38 533 PHE A O 1
ATOM 4032 N N . SER A 1 534 ? -17.106 6.304 50.428 1.00 86.88 534 SER A N 1
ATOM 4033 C CA . SER A 1 534 ? -17.402 5.753 51.754 1.00 86.88 534 SER A CA 1
ATOM 4034 C C . SER A 1 534 ? -18.507 4.704 51.662 1.00 86.88 534 SER A C 1
ATOM 4036 O O . SER A 1 534 ? -19.475 4.886 50.926 1.00 86.88 534 SER A O 1
ATOM 4038 N N . GLU A 1 535 ? -18.406 3.642 52.461 1.00 92.56 535 GLU A N 1
ATOM 4039 C CA . GLU A 1 535 ? -19.489 2.664 52.605 1.00 92.56 535 GLU A CA 1
ATOM 4040 C C . GLU A 1 535 ? -20.796 3.369 53.012 1.00 92.56 535 GLU A C 1
ATOM 4042 O O . GLU A 1 535 ? -20.828 4.190 53.936 1.00 92.56 535 GLU A O 1
ATOM 4047 N N . GLY A 1 536 ? -21.878 3.058 52.299 1.00 89.12 536 GLY A N 1
ATOM 4048 C CA . GLY A 1 536 ? -23.188 3.680 52.453 1.00 89.12 536 GLY A CA 1
ATOM 4049 C C . GLY A 1 536 ? -23.422 4.938 51.609 1.00 89.12 536 GLY A C 1
ATOM 4050 O O . GLY A 1 536 ? -24.535 5.467 51.647 1.00 89.12 536 GLY A O 1
ATOM 4051 N N . SER A 1 537 ? -22.428 5.424 50.857 1.00 88.50 537 SER A N 1
ATOM 4052 C CA . SER A 1 537 ? -22.631 6.481 49.857 1.00 88.50 537 SER A CA 1
ATOM 4053 C C . SER A 1 537 ? -23.510 5.994 48.703 1.00 88.50 537 SER A C 1
ATOM 4055 O O . SER A 1 537 ? -23.535 4.805 48.390 1.00 88.50 537 SER A O 1
ATOM 4057 N N . THR A 1 538 ? -24.221 6.920 48.063 1.00 89.38 538 THR A N 1
ATOM 4058 C CA . THR A 1 538 ? -25.015 6.642 46.860 1.00 89.38 538 THR A CA 1
ATOM 4059 C C . THR A 1 538 ? -24.298 7.136 45.613 1.00 89.38 538 THR A C 1
ATOM 4061 O O . THR A 1 538 ? -23.700 8.210 45.648 1.00 89.38 538 THR A O 1
ATOM 4064 N N . ILE A 1 539 ? -24.402 6.380 44.524 1.00 88.81 539 ILE A N 1
ATOM 4065 C CA . ILE A 1 539 ? -23.897 6.734 43.195 1.00 88.81 539 ILE A CA 1
ATOM 4066 C C . ILE A 1 539 ? -25.065 6.579 42.217 1.00 88.81 539 ILE A C 1
ATOM 4068 O O . ILE A 1 539 ? -25.790 5.586 42.264 1.00 88.81 539 ILE A O 1
ATOM 4072 N N . THR A 1 540 ? -25.296 7.581 41.375 1.00 91.38 540 THR A N 1
ATOM 4073 C CA . THR A 1 540 ? -26.399 7.593 40.406 1.00 91.38 540 THR A CA 1
ATOM 4074 C C . THR A 1 540 ? -26.224 6.491 39.377 1.00 91.38 540 THR A C 1
ATOM 4076 O O . THR A 1 540 ? -27.160 5.726 39.165 1.00 91.38 540 THR A O 1
ATOM 4079 N N . SER A 1 541 ? -25.041 6.393 38.772 1.00 94.62 541 SER A N 1
ATOM 4080 C CA . SER A 1 541 ? -24.734 5.345 37.805 1.00 94.62 541 SER A CA 1
ATOM 4081 C C . SER A 1 541 ? -23.239 5.094 37.686 1.00 94.62 541 SER A C 1
ATOM 4083 O O . SER A 1 541 ? -22.445 6.018 37.865 1.00 94.62 541 SER A O 1
ATOM 4085 N N . ILE A 1 542 ? -22.874 3.867 37.326 1.00 96.88 542 ILE A N 1
ATOM 4086 C CA . ILE A 1 542 ? -21.524 3.508 36.885 1.00 96.88 542 ILE A CA 1
ATOM 4087 C C . ILE A 1 542 ? -21.627 2.869 35.502 1.00 96.88 542 ILE A C 1
ATOM 4089 O O . ILE A 1 542 ? -22.482 2.009 35.285 1.00 96.88 542 ILE A O 1
ATOM 4093 N N . VAL A 1 543 ? -20.764 3.306 34.591 1.00 98.00 543 VAL A N 1
ATOM 4094 C CA . VAL A 1 543 ? -20.513 2.696 33.283 1.00 98.00 543 VAL A CA 1
ATOM 4095 C C . VAL A 1 543 ? -19.138 2.028 33.319 1.00 98.00 543 VAL A C 1
ATOM 4097 O O . VAL A 1 543 ? -18.251 2.459 34.050 1.00 98.00 543 VAL A O 1
ATOM 4100 N N . GLY A 1 544 ? -18.946 0.950 32.572 1.00 97.94 544 GLY A N 1
ATOM 4101 C CA . GLY A 1 544 ? -17.633 0.329 32.441 1.00 97.94 544 GLY A CA 1
ATOM 4102 C C . GLY A 1 544 ? -17.695 -0.988 31.694 1.00 97.94 544 GLY A C 1
ATOM 4103 O O . GLY A 1 544 ? -18.779 -1.515 31.452 1.00 97.94 544 GLY A O 1
ATOM 4104 N N . VAL A 1 545 ? -16.533 -1.515 31.324 1.00 98.25 545 VAL A N 1
ATOM 4105 C CA . VAL A 1 545 ? -16.437 -2.831 30.680 1.00 98.25 545 VAL A CA 1
ATOM 4106 C C . VAL A 1 545 ? -16.419 -3.934 31.731 1.00 98.25 545 VAL A C 1
ATOM 4108 O O . VAL A 1 545 ? -15.839 -3.762 32.805 1.00 98.25 545 VAL A O 1
ATOM 4111 N N . VAL A 1 546 ? -17.070 -5.061 31.461 1.00 98.19 546 VAL A N 1
ATOM 4112 C CA . VAL A 1 546 ? -17.067 -6.200 32.388 1.00 98.19 546 VAL A CA 1
ATOM 4113 C C . VAL A 1 546 ? -15.815 -7.041 32.174 1.00 98.19 546 VAL A C 1
ATOM 4115 O O . VAL A 1 546 ? -15.515 -7.461 31.062 1.00 98.19 546 VAL A O 1
ATOM 4118 N N . ASN A 1 547 ? -15.114 -7.345 33.258 1.00 96.94 547 ASN A N 1
ATOM 4119 C CA . ASN A 1 547 ? -13.956 -8.229 33.257 1.00 96.94 547 ASN A CA 1
ATOM 4120 C C . ASN A 1 547 ? -14.171 -9.410 34.207 1.00 96.94 547 ASN A C 1
ATOM 4122 O O . ASN A 1 547 ? -14.777 -9.256 35.270 1.00 96.94 547 ASN A O 1
ATOM 4126 N N . TYR A 1 548 ? -13.618 -10.568 33.855 1.00 95.56 548 TYR A N 1
ATOM 4127 C CA . TYR A 1 548 ? -13.493 -11.710 34.748 1.00 95.56 548 TYR A CA 1
ATOM 4128 C C . TYR A 1 548 ? -12.040 -11.893 35.189 1.00 95.56 548 TYR A C 1
ATOM 4130 O O . TYR A 1 548 ? -11.120 -11.976 34.377 1.00 95.56 548 TYR A O 1
ATOM 4138 N N . ALA A 1 549 ? -11.828 -11.987 36.501 1.00 93.25 549 ALA A N 1
ATOM 4139 C CA . ALA A 1 549 ? -10.531 -12.352 37.057 1.00 93.25 549 ALA A CA 1
ATOM 4140 C C . ALA A 1 549 ? -10.695 -13.002 38.431 1.00 93.25 549 ALA A C 1
ATOM 4142 O O . ALA A 1 549 ? -11.623 -12.704 39.183 1.00 93.25 549 ALA A O 1
ATOM 4143 N N . TYR A 1 550 ? -9.774 -13.898 38.789 1.00 90.75 550 TYR A N 1
ATOM 4144 C CA . TYR A 1 550 ? -9.720 -14.538 40.112 1.00 90.75 550 TYR A CA 1
ATOM 4145 C C . TYR A 1 550 ? -11.038 -15.180 40.593 1.00 90.75 550 TYR A C 1
ATOM 4147 O O . TYR A 1 550 ? -11.240 -15.339 41.798 1.00 90.75 550 TYR A O 1
ATOM 4155 N N . GLY A 1 551 ? -11.906 -15.604 39.670 1.00 91.25 551 GLY A N 1
ATOM 4156 C CA . GLY A 1 551 ? -13.174 -16.254 39.999 1.00 91.25 551 GLY A CA 1
ATOM 4157 C C . GLY A 1 551 ? -14.386 -15.330 40.100 1.00 91.25 551 GLY A C 1
ATOM 4158 O O . GLY A 1 551 ? -15.462 -15.836 40.402 1.00 91.25 551 GLY A O 1
ATOM 4159 N N . GLU A 1 552 ? -14.229 -14.023 39.879 1.00 93.44 552 GLU A N 1
ATOM 4160 C CA . GLU A 1 552 ? -15.275 -13.012 40.075 1.00 93.44 552 GLU A CA 1
ATOM 4161 C C . GLU A 1 552 ? -15.327 -12.024 38.899 1.00 93.44 552 GLU A C 1
ATOM 4163 O O . GLU A 1 552 ? -14.281 -11.587 38.401 1.00 93.44 552 GLU A O 1
ATOM 4168 N N . TYR A 1 553 ? -16.544 -11.629 38.510 1.00 96.69 553 TYR A N 1
ATOM 4169 C CA . TYR A 1 553 ? -16.767 -10.554 37.542 1.00 96.69 553 TYR A CA 1
ATOM 4170 C C . TYR A 1 553 ? -16.741 -9.189 38.225 1.00 96.69 553 TYR A C 1
ATOM 4172 O O . TYR A 1 553 ? -17.144 -9.034 39.383 1.00 96.69 553 TYR A O 1
ATOM 4180 N N . ARG A 1 554 ? -16.279 -8.187 37.484 1.00 96.56 554 ARG A N 1
ATOM 4181 C CA . ARG A 1 554 ? -16.154 -6.799 37.929 1.00 96.56 554 ARG A CA 1
ATOM 4182 C C . ARG A 1 554 ? -16.466 -5.845 36.789 1.00 96.56 554 ARG A C 1
ATOM 4184 O O . ARG A 1 554 ? -16.237 -6.179 35.631 1.00 96.56 554 ARG A O 1
ATOM 4191 N N . ILE A 1 555 ? -16.952 -4.659 37.126 1.00 98.31 555 ILE A N 1
ATOM 4192 C CA . ILE A 1 555 ? -17.069 -3.551 36.176 1.00 98.31 555 ILE A CA 1
ATOM 4193 C C . ILE A 1 555 ? -15.808 -2.701 36.299 1.00 98.31 555 ILE A C 1
ATOM 4195 O O . ILE A 1 555 ? -15.403 -2.354 37.411 1.00 98.31 555 ILE A O 1
ATOM 4199 N N . LEU A 1 556 ? -15.216 -2.367 35.157 1.00 97.44 556 LEU A N 1
ATOM 4200 C CA . LEU A 1 556 ? -14.040 -1.521 35.025 1.00 97.44 556 LEU A CA 1
ATOM 4201 C C . LEU A 1 556 ? -14.441 -0.166 34.415 1.00 97.44 556 LEU A C 1
ATOM 4203 O O . LEU A 1 556 ? -14.592 -0.070 33.191 1.00 97.44 556 LEU A O 1
ATOM 4207 N N . PRO A 1 557 ? -14.653 0.885 35.227 1.00 97.00 557 PRO A N 1
ATOM 4208 C CA . PRO A 1 557 ? -14.896 2.228 34.712 1.00 97.00 557 PRO A CA 1
ATOM 4209 C C . PRO A 1 557 ? -13.635 2.763 34.024 1.00 97.00 557 PRO A C 1
ATOM 4211 O O . PRO A 1 557 ? -12.523 2.541 34.504 1.00 97.00 557 PRO A O 1
ATOM 4214 N N . ARG A 1 558 ? -13.801 3.481 32.911 1.00 94.62 558 ARG A N 1
ATOM 4215 C CA . ARG A 1 558 ? -12.688 3.924 32.054 1.00 94.62 558 ARG A CA 1
ATOM 4216 C C . ARG A 1 558 ? -12.095 5.251 32.510 1.00 94.62 558 ARG A C 1
ATOM 4218 O O . ARG A 1 558 ? -10.902 5.469 32.363 1.00 94.62 558 ARG A O 1
ATOM 4225 N N . ASN A 1 559 ? -12.919 6.160 33.023 1.00 92.56 559 ASN A N 1
ATOM 4226 C CA . ASN A 1 559 ? -12.503 7.477 33.515 1.00 92.56 559 ASN A CA 1
ATOM 4227 C C . ASN A 1 559 ? -13.601 8.10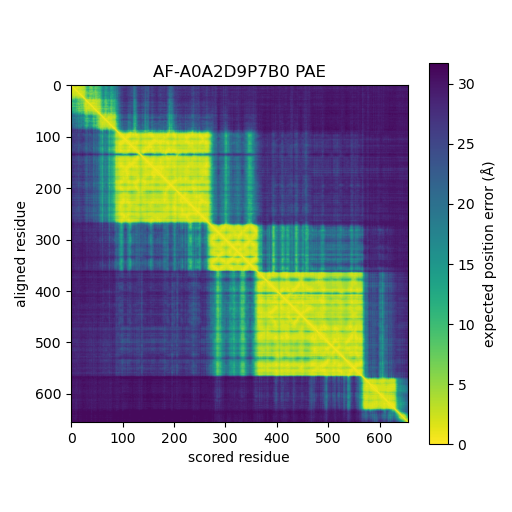5 34.395 1.00 92.56 559 ASN A C 1
ATOM 4229 O O . ASN A 1 559 ? -14.628 7.484 34.670 1.00 92.56 559 ASN A O 1
ATOM 4233 N N . GLU A 1 560 ?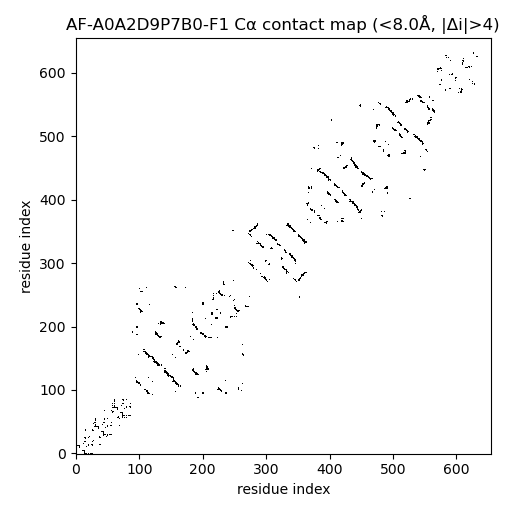 -13.405 9.353 34.825 1.00 89.81 560 GLU A N 1
ATOM 4234 C CA . GLU A 1 560 ? -14.342 10.071 35.703 1.00 89.81 560 GLU A CA 1
ATOM 4235 C C . GLU A 1 560 ? -15.761 10.213 35.139 1.00 89.81 560 GLU A C 1
ATOM 4237 O O . GLU A 1 560 ? -16.724 10.189 35.904 1.00 89.81 560 GLU A O 1
ATOM 4242 N N . SER A 1 561 ? -15.915 10.281 33.812 1.00 90.00 561 SER A N 1
ATOM 4243 C CA . SER A 1 561 ? -17.229 10.422 33.168 1.00 90.00 561 SER A CA 1
ATOM 4244 C C . SER A 1 561 ? -18.088 9.163 33.309 1.00 90.00 561 SER A C 1
ATOM 4246 O O . SER A 1 561 ? -19.311 9.231 33.190 1.00 90.00 561 SER A O 1
ATOM 4248 N N . ASP A 1 562 ? -17.466 8.019 33.597 1.00 94.44 562 ASP A N 1
ATOM 4249 C CA . ASP A 1 562 ? -18.166 6.756 33.799 1.00 94.44 562 ASP A CA 1
ATOM 4250 C C . ASP A 1 562 ? -18.765 6.625 35.213 1.00 94.44 562 ASP A C 1
ATOM 4252 O O . ASP A 1 562 ? -19.586 5.736 35.438 1.00 94.44 562 ASP A O 1
ATOM 4256 N N . ILE A 1 563 ? -18.416 7.495 36.173 1.00 92.19 563 ILE A N 1
ATOM 4257 C CA . ILE A 1 563 ? -18.946 7.451 37.546 1.00 92.19 563 ILE A CA 1
ATOM 4258 C C . ILE A 1 563 ? -19.773 8.702 37.833 1.00 92.19 563 ILE A C 1
ATOM 4260 O O . ILE A 1 563 ? -19.267 9.753 38.220 1.00 92.19 563 ILE A O 1
ATOM 4264 N N . ASN A 1 564 ? -21.092 8.565 37.744 1.00 88.25 564 ASN A N 1
ATOM 4265 C CA . ASN A 1 564 ? -22.010 9.643 38.076 1.00 88.25 564 ASN A CA 1
ATOM 4266 C C . ASN A 1 564 ? -22.466 9.513 39.530 1.00 88.25 564 ASN A C 1
ATOM 4268 O O . ASN A 1 564 ? -23.307 8.684 39.866 1.00 88.25 564 ASN A O 1
ATOM 4272 N N . THR A 1 565 ? -21.952 10.359 40.414 1.00 79.44 565 THR A N 1
ATOM 4273 C CA . THR A 1 565 ? -22.317 10.394 41.841 1.00 79.44 565 THR A CA 1
ATOM 4274 C C . THR A 1 565 ? -23.592 11.189 42.126 1.00 79.44 565 THR A C 1
ATOM 4276 O O . THR A 1 565 ? -24.032 11.263 43.274 1.00 79.44 565 THR A O 1
ATOM 4279 N N . GLY A 1 566 ? -24.171 11.840 41.109 1.00 63.00 566 GLY A N 1
ATOM 4280 C CA . GLY A 1 566 ? -25.206 12.858 41.294 1.00 63.00 566 GLY A CA 1
ATOM 4281 C C . GLY A 1 566 ? -24.732 14.039 42.150 1.00 63.00 566 GLY A C 1
ATOM 4282 O O . GLY A 1 566 ? -25.562 14.793 42.657 1.00 63.00 566 GLY A O 1
ATOM 4283 N N . SER A 1 567 ? -23.414 14.161 42.367 1.00 47.12 567 SER A N 1
ATOM 4284 C CA . SER A 1 567 ? -22.784 15.160 43.227 1.00 47.12 567 SER A CA 1
ATOM 4285 C C . SER A 1 567 ? -21.854 16.105 42.479 1.00 47.12 567 SER A C 1
ATOM 4287 O O . SER A 1 567 ? -21.020 16.748 43.122 1.00 47.12 567 SER A O 1
ATOM 4289 N N . ASP A 1 568 ? -22.062 16.300 41.176 1.00 44.12 568 ASP A N 1
ATOM 4290 C CA . ASP A 1 568 ? -21.958 17.671 40.698 1.00 44.12 568 ASP A CA 1
ATOM 4291 C C . ASP A 1 568 ? -22.969 18.440 41.532 1.00 44.12 568 ASP A C 1
ATOM 4293 O O . ASP A 1 568 ? -24.182 18.276 41.395 1.00 44.12 568 ASP A O 1
ATOM 4297 N N . SER A 1 569 ? -22.478 19.180 42.526 1.00 46.16 569 SER A N 1
ATOM 4298 C CA . SER A 1 569 ? -23.318 20.116 43.241 1.00 46.16 569 SER A CA 1
ATOM 4299 C C . SER A 1 569 ? -23.884 21.028 42.170 1.00 46.16 569 SER A C 1
ATOM 4301 O O . SER A 1 569 ? -23.167 21.899 41.680 1.00 46.16 569 SER A O 1
ATOM 4303 N N . CYS A 1 570 ? -25.127 20.778 41.772 1.00 56.72 570 CYS A N 1
ATOM 4304 C CA . CYS A 1 570 ? -25.835 21.614 40.836 1.00 56.72 570 CYS A CA 1
ATOM 4305 C C . CYS A 1 570 ? -25.925 22.985 41.493 1.00 56.72 570 CYS A C 1
ATOM 4307 O O . CYS A 1 570 ? -26.775 23.243 42.348 1.00 56.72 570 CYS A O 1
ATOM 4309 N N . ASN A 1 571 ? -24.956 23.842 41.196 1.00 64.38 571 ASN A N 1
ATOM 4310 C CA . ASN A 1 571 ? -24.984 25.217 41.621 1.00 64.38 571 ASN A CA 1
ATOM 4311 C C . ASN A 1 571 ? -25.848 25.904 40.583 1.00 64.38 571 ASN A C 1
ATOM 4313 O O . ASN A 1 571 ? -25.321 26.539 39.677 1.00 64.38 571 ASN A O 1
ATOM 4317 N N . ALA A 1 572 ? -27.162 25.685 40.691 1.00 70.44 572 ALA A N 1
ATOM 4318 C CA . ALA A 1 572 ? -28.180 26.297 39.853 1.00 70.44 572 ALA A CA 1
ATOM 4319 C C . ALA A 1 572 ? -28.244 27.800 40.169 1.00 70.44 572 ALA A C 1
ATOM 4321 O O . ALA A 1 572 ? -29.168 28.315 40.792 1.00 70.44 572 ALA A O 1
ATOM 4322 N N . ASN A 1 573 ? -27.150 28.476 39.832 1.00 77.38 573 ASN A N 1
ATOM 4323 C CA . ASN A 1 573 ? -26.858 29.877 40.077 1.00 77.38 573 ASN A CA 1
ATOM 4324 C C . ASN A 1 573 ? -27.279 30.745 38.884 1.00 77.38 573 ASN A C 1
ATOM 4326 O O . ASN A 1 573 ? -27.101 31.959 38.945 1.00 77.38 573 ASN A O 1
ATOM 4330 N N . GLY A 1 574 ? -27.797 30.121 37.820 1.00 81.19 574 GLY A N 1
ATOM 4331 C CA . GLY A 1 574 ? -28.289 30.769 36.615 1.00 81.19 574 GLY A CA 1
ATOM 4332 C C . GLY A 1 574 ? -27.216 31.311 35.671 1.00 81.19 574 GLY A C 1
ATOM 4333 O O . GLY A 1 574 ? -27.601 31.924 34.686 1.00 81.19 574 GLY A O 1
ATOM 4334 N N . ASP A 1 575 ? -25.922 31.109 35.940 1.00 85.44 575 ASP A N 1
ATOM 4335 C CA . ASP A 1 575 ? -24.786 31.558 35.107 1.00 85.44 575 ASP A CA 1
ATOM 4336 C C . ASP A 1 575 ? -24.499 30.519 34.007 1.00 85.44 575 ASP A C 1
ATOM 4338 O O . ASP A 1 575 ? -23.560 29.723 34.073 1.00 85.44 575 ASP A O 1
ATOM 4342 N N . VAL A 1 576 ? -25.408 30.437 33.034 1.00 87.88 576 VAL A N 1
ATOM 4343 C CA . VAL A 1 576 ? -25.459 29.366 32.023 1.00 87.88 576 VAL A CA 1
ATOM 4344 C C . VAL A 1 576 ? -24.347 29.506 30.984 1.00 87.88 576 VAL A C 1
ATOM 4346 O O . VAL A 1 576 ? -23.912 28.506 30.399 1.00 87.88 576 VAL A O 1
ATOM 4349 N N . ASN A 1 577 ? -23.870 30.731 30.747 1.00 84.56 577 ASN A N 1
ATOM 4350 C CA . ASN A 1 577 ? -22.763 30.986 29.826 1.00 84.56 577 ASN A CA 1
ATOM 4351 C C . ASN A 1 577 ? -21.372 30.850 30.491 1.00 84.56 577 ASN A C 1
ATOM 4353 O O . ASN A 1 577 ? -20.364 30.940 29.784 1.00 84.56 577 ASN A O 1
ATOM 4357 N N . LEU A 1 578 ? -21.328 30.577 31.805 1.00 83.75 578 LEU A N 1
ATOM 4358 C CA . LEU A 1 578 ? -20.129 30.339 32.616 1.00 83.75 578 LEU A CA 1
ATOM 4359 C C . LEU A 1 578 ? -19.144 31.517 32.633 1.00 83.75 578 LEU A C 1
ATOM 4361 O O . LEU A 1 578 ? -17.931 31.320 32.778 1.00 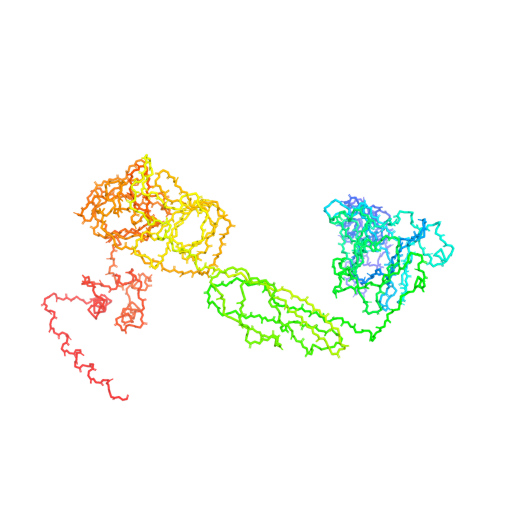83.75 578 LEU A O 1
ATOM 4365 N N . ASP A 1 579 ? -19.638 32.744 32.482 1.00 82.56 579 ASP A N 1
ATOM 4366 C CA . ASP A 1 579 ? -18.792 33.939 32.474 1.00 82.56 579 ASP A CA 1
ATOM 4367 C C . ASP A 1 579 ? -18.500 34.492 33.881 1.00 82.56 579 ASP A C 1
ATOM 4369 O O . ASP A 1 579 ? -17.673 35.400 34.049 1.00 82.56 579 ASP A O 1
ATOM 4373 N N . GLY A 1 580 ? -19.102 33.890 34.909 1.00 80.00 580 GLY A N 1
ATOM 4374 C CA . GLY A 1 580 ? -18.928 34.260 36.307 1.00 80.00 580 GLY A CA 1
ATOM 4375 C C . GLY A 1 580 ? -19.880 35.364 36.765 1.00 80.00 580 GLY A C 1
ATOM 4376 O O . GLY A 1 580 ? -19.729 35.858 37.894 1.00 80.00 580 GLY A O 1
ATOM 4377 N N . SER A 1 581 ? -20.828 35.792 35.926 1.00 82.75 581 SER A N 1
ATOM 4378 C CA . SER A 1 581 ? -21.800 36.831 36.242 1.00 82.75 581 SER A CA 1
ATOM 4379 C C . SER A 1 581 ? -23.210 36.508 35.762 1.00 82.75 581 SER A C 1
ATOM 4381 O O . SER A 1 581 ? -23.473 36.446 34.579 1.00 82.75 581 SER A O 1
ATOM 4383 N N . LEU A 1 582 ? -24.155 36.465 36.707 1.00 85.62 582 LEU A N 1
ATOM 4384 C CA . LEU A 1 582 ? -25.576 36.339 36.390 1.00 85.62 582 LEU A CA 1
ATOM 4385 C C . LEU A 1 582 ? -26.114 37.618 35.724 1.00 85.62 582 LEU A C 1
ATOM 4387 O O . LEU A 1 582 ? -26.353 38.629 36.405 1.00 85.62 582 LEU A O 1
ATOM 4391 N N . ASP A 1 583 ? -26.323 37.586 34.409 1.00 86.81 583 ASP A N 1
ATOM 4392 C CA . ASP A 1 583 ? -26.786 38.725 33.624 1.00 86.81 583 ASP A CA 1
ATOM 4393 C C . ASP A 1 583 ? -27.760 38.372 32.475 1.00 86.81 583 ASP A C 1
ATOM 4395 O O . ASP A 1 583 ? -28.401 37.323 32.423 1.00 86.81 583 ASP A O 1
ATOM 4399 N N . VAL A 1 584 ? -28.027 39.339 31.589 1.00 89.06 584 VAL A N 1
ATOM 4400 C CA . VAL A 1 584 ? -29.021 39.168 30.518 1.00 89.06 584 VAL A CA 1
ATOM 4401 C C . VAL A 1 584 ? -28.597 38.139 29.465 1.00 89.06 584 VAL A C 1
ATOM 4403 O O . VAL A 1 584 ? -29.457 37.641 28.741 1.00 89.06 584 VAL A O 1
ATOM 4406 N N . LEU A 1 585 ? -27.304 37.845 29.343 1.00 85.94 585 LEU A N 1
ATOM 4407 C CA . LEU A 1 585 ? -26.786 36.846 28.420 1.00 85.94 585 LEU A CA 1
ATOM 4408 C C . LEU A 1 585 ? -27.195 35.441 28.862 1.00 85.94 585 LEU A C 1
ATOM 4410 O O . LEU A 1 585 ? -27.634 34.668 28.012 1.00 85.94 585 LEU A O 1
ATOM 4414 N N . ASP A 1 586 ? -27.218 35.155 30.162 1.00 89.44 586 ASP A N 1
ATOM 4415 C CA . ASP A 1 586 ? -27.730 33.883 30.685 1.00 89.44 586 ASP A CA 1
ATOM 4416 C C . ASP A 1 586 ? -29.203 33.667 30.348 1.00 89.44 586 ASP A C 1
ATOM 4418 O O . ASP A 1 586 ? -29.625 32.592 29.923 1.00 89.44 586 ASP A O 1
ATOM 4422 N N . VAL A 1 587 ? -30.003 34.734 30.450 1.00 90.06 587 VAL A N 1
ATOM 4423 C CA . VAL A 1 587 ? -31.421 34.704 30.067 1.00 90.06 587 VAL A CA 1
ATOM 4424 C C . VAL A 1 587 ? -31.581 34.347 28.589 1.00 90.06 587 VAL A C 1
ATOM 4426 O O . VAL A 1 587 ? -32.526 33.645 28.227 1.00 90.06 587 VAL A O 1
ATOM 4429 N N . VAL A 1 588 ? -30.687 34.833 27.722 1.00 90.06 588 VAL A N 1
ATOM 4430 C CA . VAL A 1 588 ? -30.720 34.512 26.289 1.00 90.06 588 VAL A CA 1
ATOM 4431 C C . VAL A 1 588 ? -30.443 33.027 26.065 1.00 90.06 588 VAL A C 1
ATOM 4433 O O . VAL A 1 588 ? -31.208 32.415 25.322 1.00 90.06 588 VAL A O 1
ATOM 4436 N N . PHE A 1 589 ? -29.446 32.460 26.748 1.00 86.75 589 PHE A N 1
ATOM 4437 C CA . PHE A 1 589 ? -29.103 31.034 26.675 1.00 86.75 589 PHE A CA 1
ATOM 4438 C C . PHE A 1 589 ? -30.262 30.137 27.121 1.00 86.75 589 PHE A C 1
ATOM 4440 O O . PHE A 1 589 ? -30.682 29.233 26.397 1.00 86.75 589 PHE A O 1
ATOM 4447 N N . VAL A 1 590 ? -30.862 30.430 28.279 1.00 88.62 590 VAL A N 1
ATOM 4448 C CA . VAL A 1 590 ? -31.998 29.640 28.782 1.00 88.62 590 VAL A CA 1
ATOM 4449 C C . VAL A 1 590 ? -33.207 29.748 27.859 1.00 88.62 590 VAL A C 1
ATOM 4451 O O . VAL A 1 590 ? -33.856 28.751 27.553 1.00 88.62 590 VAL A O 1
ATOM 4454 N N . VAL A 1 591 ? -33.514 30.945 27.353 1.00 91.25 591 VAL A N 1
ATOM 4455 C CA . VAL A 1 591 ? -34.612 31.120 26.392 1.00 91.25 591 VAL A CA 1
ATOM 4456 C C . VAL A 1 591 ? -34.315 30.397 25.074 1.00 91.25 591 VAL A C 1
ATOM 4458 O O . VAL A 1 591 ? -35.237 29.840 24.477 1.00 91.25 591 VAL A O 1
ATOM 4461 N N . GLY A 1 592 ? -33.061 30.387 24.619 1.00 88.31 592 GLY A N 1
ATOM 4462 C CA . GLY A 1 592 ? -32.611 29.617 23.462 1.00 88.31 592 GLY A CA 1
ATOM 4463 C C . GLY A 1 592 ? -32.897 28.129 23.634 1.00 88.31 592 GLY A C 1
ATOM 4464 O O . GLY A 1 592 ? -33.563 27.537 22.778 1.00 88.31 592 GLY A O 1
ATOM 4465 N N . ALA A 1 593 ? -32.505 27.569 24.778 1.00 85.81 593 ALA A N 1
ATOM 4466 C CA . ALA A 1 593 ? -32.723 26.170 25.132 1.00 85.81 593 ALA A CA 1
ATOM 4467 C C . ALA A 1 593 ? -34.216 25.815 25.268 1.00 85.81 593 ALA A C 1
ATOM 4469 O O . ALA A 1 593 ? -34.687 24.871 24.634 1.00 85.81 593 ALA A O 1
ATOM 4470 N N . VAL A 1 594 ? -35.008 26.630 25.978 1.00 87.06 594 VAL A N 1
ATOM 4471 C CA . VAL A 1 594 ? -36.469 26.437 26.131 1.00 87.06 594 VAL A CA 1
ATOM 4472 C C . VAL A 1 594 ? -37.203 26.488 24.783 1.00 87.06 594 VAL A C 1
ATOM 4474 O O . VAL A 1 594 ? -38.218 25.817 24.586 1.00 87.06 594 VAL A O 1
ATOM 4477 N N . LEU A 1 595 ? -36.714 27.290 23.833 1.00 86.75 595 LEU A N 1
ATOM 4478 C CA . LEU A 1 595 ? -37.273 27.379 22.482 1.00 86.75 595 LEU A CA 1
ATOM 4479 C C . LEU A 1 595 ? -36.740 26.297 21.526 1.00 86.75 595 LEU A C 1
ATOM 4481 O O . LEU A 1 595 ? -37.209 26.240 20.387 1.00 86.75 595 LEU A O 1
ATOM 4485 N N . GLY A 1 596 ? -35.797 25.458 21.967 1.00 84.56 596 GLY A N 1
ATOM 4486 C CA . GLY A 1 596 ? -35.146 24.426 21.155 1.00 84.56 596 GLY A CA 1
ATOM 4487 C C . GLY A 1 596 ? -34.166 24.973 20.113 1.00 84.56 596 GLY A C 1
ATOM 4488 O O . GLY A 1 596 ? -33.846 24.280 19.152 1.00 84.56 596 GLY A O 1
ATOM 4489 N N . ASN A 1 597 ? -33.720 26.221 20.269 1.00 83.25 597 ASN A N 1
ATOM 4490 C CA . ASN A 1 597 ? -32.751 26.863 19.378 1.00 83.25 597 ASN A CA 1
ATOM 4491 C C . ASN A 1 597 ? -31.299 26.670 19.842 1.00 83.25 597 ASN A C 1
ATOM 4493 O O . ASN A 1 597 ? -30.383 27.071 19.128 1.00 83.25 597 ASN A O 1
ATOM 4497 N N . GLU A 1 598 ? -31.098 26.094 21.026 1.00 82.56 598 GLU A N 1
ATOM 4498 C CA . GLU A 1 598 ? -29.803 25.944 21.686 1.00 82.56 598 GLU A CA 1
ATOM 4499 C C . GLU A 1 598 ? -29.774 24.584 22.394 1.00 82.56 598 GLU A C 1
ATOM 4501 O O . GLU A 1 598 ? -30.782 24.169 22.969 1.00 82.56 598 GLU A O 1
ATOM 4506 N N . GLN A 1 599 ? -28.662 23.856 22.286 1.00 84.69 599 GLN A N 1
ATOM 4507 C CA . GLN A 1 599 ? -28.450 22.582 22.978 1.00 84.69 599 GLN A CA 1
ATOM 4508 C C . GLN A 1 599 ? -27.522 22.843 24.162 1.00 84.69 599 GLN A C 1
ATOM 4510 O O . GLN A 1 599 ? -26.441 23.397 23.973 1.00 84.69 599 GLN A O 1
ATOM 4515 N N . LEU A 1 600 ? -27.962 22.473 25.363 1.00 80.31 600 LEU A N 1
ATOM 4516 C CA . LEU A 1 600 ? -27.167 22.579 26.583 1.00 80.31 600 LEU A CA 1
ATOM 4517 C C . LEU A 1 600 ? -26.542 21.217 26.884 1.00 80.31 600 LEU A C 1
ATOM 4519 O O . LEU A 1 600 ? -27.204 20.195 26.710 1.00 80.31 600 LEU A O 1
ATOM 4523 N N . ASN A 1 601 ? -25.292 21.205 27.345 1.00 78.25 601 ASN A N 1
ATOM 4524 C CA . ASN A 1 601 ? -24.722 20.007 27.964 1.00 78.25 601 ASN A CA 1
ATOM 4525 C C . ASN A 1 601 ? -25.332 19.777 29.361 1.00 78.25 601 ASN A C 1
ATOM 4527 O O . ASN A 1 601 ? -26.000 20.661 29.902 1.00 78.25 601 ASN A O 1
ATOM 4531 N N . ASP A 1 602 ? -25.083 18.613 29.958 1.00 73.81 602 ASP A N 1
ATOM 4532 C CA . ASP A 1 602 ? -25.700 18.212 31.231 1.00 73.81 602 ASP A CA 1
ATOM 4533 C C . ASP A 1 602 ? -25.430 19.205 32.377 1.00 73.81 602 ASP A C 1
ATOM 4535 O O . ASP A 1 602 ? -26.326 19.508 33.167 1.00 73.81 602 ASP A O 1
ATOM 4539 N N . ASN A 1 603 ? -24.233 19.801 32.423 1.00 76.25 603 ASN A N 1
ATOM 4540 C CA . ASN A 1 603 ? -23.876 20.812 33.421 1.00 76.25 603 ASN A CA 1
ATOM 4541 C C . ASN A 1 603 ? -24.632 22.135 33.196 1.00 76.25 603 ASN A C 1
ATOM 4543 O O . ASN A 1 603 ? -25.200 22.701 34.127 1.00 76.25 603 ASN A O 1
ATOM 4547 N N . GLN A 1 604 ? -24.708 22.615 31.951 1.00 83.38 604 GLN A N 1
ATOM 4548 C CA . GLN A 1 604 ? -25.461 23.824 31.599 1.00 83.38 604 GLN A CA 1
ATOM 4549 C C . GLN A 1 604 ? -26.965 23.645 31.806 1.00 83.38 604 GLN A C 1
ATOM 4551 O O . GLN A 1 604 ? -27.625 24.570 32.277 1.00 83.38 604 GLN A O 1
ATOM 4556 N N . PHE A 1 605 ? -27.498 22.458 31.504 1.00 81.69 605 PHE A N 1
ATOM 4557 C CA . PHE A 1 605 ? -28.879 22.105 31.809 1.00 81.69 605 PHE A CA 1
ATOM 4558 C C . PHE A 1 605 ? -29.125 22.197 33.320 1.00 81.69 605 PHE A C 1
ATOM 4560 O O . PHE A 1 605 ? -30.070 22.860 33.746 1.00 81.69 605 PHE A O 1
ATOM 4567 N N . CYS A 1 606 ? -28.215 21.651 34.131 1.00 81.62 606 CYS A N 1
ATOM 4568 C CA . CYS A 1 606 ? -28.283 21.749 35.587 1.00 81.62 606 CYS A CA 1
ATOM 4569 C C . CYS A 1 606 ? -28.235 23.201 36.093 1.00 81.62 606 CYS A C 1
ATOM 4571 O O . CYS A 1 606 ? -29.088 23.618 36.873 1.00 81.62 606 CYS A O 1
ATOM 4573 N N . ILE A 1 607 ? -27.275 24.005 35.622 1.00 84.88 607 ILE A N 1
ATOM 4574 C CA . ILE A 1 607 ? -27.119 25.418 36.019 1.00 84.88 607 ILE A CA 1
ATOM 4575 C C . ILE A 1 607 ? -28.370 26.239 35.680 1.00 84.88 607 ILE A C 1
ATOM 4577 O O . ILE A 1 607 ? -28.716 27.186 36.395 1.00 84.88 607 ILE A O 1
ATOM 4581 N N . SER A 1 608 ? -29.041 25.865 34.591 1.00 85.44 608 SER A N 1
ATOM 4582 C CA . SER A 1 608 ? -30.220 26.549 34.082 1.00 85.44 608 SER A CA 1
ATOM 4583 C C . SER A 1 608 ? -31.527 26.217 34.818 1.00 85.44 608 SER A C 1
ATOM 4585 O O . SER A 1 608 ? -32.416 27.064 34.817 1.00 85.44 608 SER A O 1
ATOM 4587 N N . ASP A 1 609 ? -31.638 25.068 35.501 1.00 83.56 609 ASP A N 1
ATOM 4588 C CA . ASP A 1 609 ? -32.788 24.692 36.355 1.00 83.56 609 ASP A CA 1
ATOM 4589 C C . ASP A 1 609 ? -32.679 25.343 37.748 1.00 83.56 609 ASP A C 1
ATOM 4591 O O . ASP A 1 609 ? -32.517 24.700 38.788 1.00 83.56 609 ASP A O 1
ATOM 4595 N N . VAL A 1 610 ? -32.723 26.676 37.777 1.00 82.06 610 VAL A N 1
ATOM 4596 C CA . VAL A 1 610 ? -32.567 27.480 39.004 1.00 82.06 610 VAL A CA 1
ATOM 4597 C C . VAL A 1 610 ? -33.699 27.286 40.013 1.00 82.06 610 VAL A C 1
ATOM 4599 O O . VAL A 1 610 ? -33.565 27.664 41.181 1.00 82.06 610 VAL A O 1
ATOM 4602 N N . ASN A 1 611 ? -34.834 26.730 39.584 1.00 75.56 611 ASN A N 1
ATOM 4603 C CA . ASN A 1 611 ? -35.960 26.452 40.466 1.00 75.56 611 ASN A CA 1
ATOM 4604 C C . ASN A 1 611 ? -35.934 25.016 41.049 1.00 75.56 611 ASN A C 1
ATOM 4606 O O . ASN A 1 611 ? -36.654 24.753 42.022 1.00 75.56 611 ASN A O 1
ATOM 4610 N N . LEU A 1 612 ? -35.034 24.160 40.541 1.00 76.69 612 LEU A N 1
ATOM 4611 C CA . LEU A 1 612 ? -34.753 22.789 40.976 1.00 76.69 612 LEU A CA 1
ATOM 4612 C C . LEU A 1 612 ? -35.964 21.851 40.873 1.00 76.69 612 LEU A C 1
ATOM 4614 O O . LEU A 1 612 ? -36.174 21.002 41.751 1.00 76.69 612 LEU A O 1
ATOM 4618 N N . ASP A 1 613 ? -36.789 22.014 39.839 1.00 73.38 613 ASP A N 1
ATOM 4619 C CA . ASP A 1 613 ? -37.948 21.144 39.596 1.00 73.38 613 ASP A CA 1
ATOM 4620 C C . ASP A 1 613 ? -37.677 20.004 38.601 1.00 73.38 613 ASP A C 1
ATOM 4622 O O . ASP A 1 613 ? -38.536 19.130 38.414 1.00 73.38 613 ASP A O 1
ATOM 4626 N N . GLY A 1 614 ? -36.469 19.962 38.036 1.00 73.25 614 GLY A N 1
ATOM 4627 C CA . GLY A 1 614 ? -36.014 18.958 37.086 1.00 73.25 614 GLY A CA 1
ATOM 4628 C C . GLY A 1 614 ? -36.432 19.232 35.643 1.00 73.25 614 GLY A C 1
ATOM 4629 O O . GLY A 1 614 ? -36.231 18.360 34.795 1.00 73.25 614 GLY A O 1
ATOM 4630 N N . ASN A 1 615 ? -37.035 20.387 35.342 1.00 80.00 615 ASN A N 1
ATOM 4631 C CA . ASN A 1 615 ? -37.412 20.785 33.989 1.00 80.00 615 ASN A CA 1
ATOM 4632 C C . ASN A 1 615 ? -36.878 22.178 33.676 1.00 80.00 615 ASN A C 1
ATOM 4634 O O . ASN A 1 615 ? -37.107 23.112 34.428 1.00 80.00 615 ASN A O 1
ATOM 4638 N N . LEU A 1 616 ? -36.277 22.334 32.498 1.00 83.69 616 LEU A N 1
ATOM 4639 C CA . LEU A 1 616 ? -35.922 23.650 31.989 1.00 83.69 616 LEU A CA 1
ATOM 4640 C C . LEU A 1 616 ? -37.124 24.306 31.302 1.00 83.69 616 LEU A C 1
ATOM 4642 O O . LEU A 1 616 ? -37.506 23.918 30.190 1.00 83.69 616 LEU A O 1
ATOM 4646 N N . ASP A 1 617 ? -37.728 25.305 31.943 1.00 86.00 617 ASP A N 1
ATOM 4647 C CA . ASP A 1 617 ? -38.890 26.000 31.403 1.00 86.00 617 ASP A CA 1
ATOM 4648 C C . ASP A 1 617 ? -38.919 27.520 31.679 1.00 86.00 617 ASP A C 1
ATOM 4650 O O . ASP A 1 617 ? -37.926 28.188 31.969 1.00 86.00 617 ASP A O 1
ATOM 4654 N N . VAL A 1 618 ? -40.079 28.143 31.454 1.00 87.12 618 VAL A N 1
ATOM 4655 C CA . VAL A 1 618 ? -40.239 29.595 31.621 1.00 87.12 618 VAL A CA 1
ATOM 4656 C C . VAL A 1 618 ? -40.119 30.045 33.085 1.00 87.12 618 VAL A C 1
ATOM 4658 O O . VAL A 1 618 ? -39.876 31.226 33.337 1.00 87.12 618 VAL A O 1
ATOM 4661 N N . LEU A 1 619 ? -40.322 29.153 34.051 1.00 81.19 619 LEU A N 1
ATOM 4662 C CA . LEU A 1 619 ? -40.186 29.429 35.477 1.00 81.19 619 LEU A CA 1
ATOM 4663 C C . LEU A 1 619 ? -38.720 29.650 35.859 1.00 81.19 619 LEU A C 1
ATOM 4665 O O . LEU A 1 619 ? -38.453 30.539 36.671 1.00 81.19 619 LEU A O 1
ATOM 4669 N N . ASP A 1 620 ? -37.783 28.973 35.200 1.00 88.31 620 ASP A N 1
ATOM 4670 C CA . ASP A 1 620 ? -36.344 29.210 35.361 1.00 88.31 620 ASP A CA 1
ATOM 4671 C C . ASP A 1 620 ? -35.936 30.572 34.823 1.00 88.31 620 ASP A C 1
ATOM 4673 O O . ASP A 1 620 ? -35.322 31.374 35.527 1.00 88.31 620 ASP A O 1
ATOM 4677 N N . VAL A 1 621 ? -36.412 30.911 33.619 1.00 89.19 621 VAL A N 1
ATOM 4678 C CA . VAL A 1 621 ? -36.221 32.241 33.020 1.00 89.19 621 VAL A CA 1
ATOM 4679 C C . VAL A 1 621 ? -36.722 33.339 33.960 1.00 89.19 621 VAL A C 1
ATOM 4681 O O . VAL A 1 621 ? -36.056 34.354 34.168 1.00 89.19 621 VAL A O 1
ATOM 4684 N N . VAL A 1 622 ? -37.913 33.161 34.539 1.00 86.50 622 VAL A N 1
ATOM 4685 C CA . VAL A 1 622 ? -38.498 34.127 35.482 1.00 86.50 622 VAL A CA 1
ATOM 4686 C C . VAL A 1 622 ? -37.659 34.242 36.753 1.00 86.50 622 VAL A C 1
ATOM 4688 O O . VAL A 1 622 ? -37.533 35.345 37.294 1.00 86.50 622 VAL A O 1
ATOM 4691 N N . THR A 1 623 ? -37.091 33.136 37.222 1.00 83.31 623 THR A N 1
ATOM 4692 C CA . THR A 1 623 ? -36.266 33.085 38.431 1.00 83.31 623 THR A CA 1
ATOM 4693 C C . THR A 1 623 ? -34.933 33.806 38.207 1.00 83.31 623 THR A C 1
ATOM 4695 O O . THR A 1 623 ? -34.658 34.758 38.937 1.00 83.31 623 THR A O 1
ATOM 4698 N N . ILE A 1 624 ? -34.214 33.511 37.118 1.00 85.44 624 ILE A N 1
ATOM 4699 C CA . ILE A 1 624 ? -32.975 34.209 36.713 1.00 85.44 624 ILE A CA 1
ATOM 4700 C C . ILE A 1 624 ? -33.215 35.719 36.558 1.00 85.44 624 ILE A C 1
ATOM 4702 O O . ILE A 1 624 ? -32.513 36.550 37.135 1.00 85.44 624 ILE A O 1
ATOM 4706 N N . VAL A 1 625 ? -34.274 36.113 35.839 1.00 87.00 625 VAL A N 1
ATOM 4707 C CA . VAL A 1 625 ? -34.622 37.535 35.654 1.00 87.00 625 VAL A CA 1
ATOM 4708 C C . VAL A 1 625 ? -34.941 38.219 36.988 1.00 87.00 625 VAL A C 1
ATOM 4710 O O . VAL A 1 625 ? -34.623 39.396 37.177 1.00 87.00 625 VAL A O 1
ATOM 4713 N N . SER A 1 626 ? -35.577 37.511 37.921 1.00 83.25 626 SER A N 1
ATOM 4714 C CA . SER A 1 626 ? -35.904 38.059 39.241 1.00 83.25 626 SER A CA 1
ATOM 4715 C C . SER A 1 626 ? -34.652 38.297 40.085 1.00 83.25 626 SER A C 1
ATOM 4717 O O . SER A 1 626 ? -34.597 39.307 40.795 1.00 83.25 626 SER A O 1
ATOM 4719 N N . GLU A 1 627 ? -33.647 37.429 39.968 1.00 83.00 627 GLU A N 1
ATOM 4720 C CA . GLU A 1 627 ? -32.348 37.577 40.627 1.00 83.00 627 GLU A CA 1
ATOM 4721 C C . GLU A 1 627 ? -31.538 38.744 40.047 1.00 83.00 627 GLU A C 1
ATOM 4723 O O . GLU A 1 627 ? -31.113 39.617 40.808 1.00 83.00 627 GLU A O 1
ATOM 4728 N N . ILE A 1 628 ? -31.453 38.867 38.716 1.00 83.69 628 ILE A N 1
ATOM 4729 C CA . ILE A 1 628 ? -30.800 40.004 38.032 1.00 83.69 628 ILE A CA 1
ATOM 4730 C C . ILE A 1 628 ? -31.427 41.342 38.452 1.00 83.69 628 ILE A C 1
ATOM 4732 O O . ILE A 1 628 ? -30.739 42.341 38.681 1.00 83.69 628 ILE A O 1
ATOM 4736 N N . LEU A 1 629 ? -32.759 41.384 38.566 1.00 82.75 629 LEU A N 1
ATOM 4737 C CA . LEU A 1 629 ? -33.503 42.590 38.942 1.00 82.75 629 LEU A CA 1
ATOM 4738 C C . LEU A 1 629 ? -33.585 42.813 40.462 1.00 82.75 629 LEU A C 1
ATOM 4740 O O . LEU A 1 629 ? -34.128 43.836 40.895 1.00 82.75 629 LEU A O 1
ATOM 4744 N N . ASN A 1 630 ? -33.045 41.891 41.266 1.00 74.94 630 ASN A N 1
ATOM 4745 C CA . ASN A 1 630 ? -33.056 41.912 42.728 1.00 74.94 630 ASN A CA 1
ATOM 4746 C C . ASN A 1 630 ? -34.479 42.073 43.315 1.00 74.94 630 ASN A C 1
ATOM 4748 O O . ASN A 1 630 ? -34.717 42.812 44.279 1.00 74.94 630 ASN A O 1
ATOM 4752 N N . LEU A 1 631 ? -35.461 41.425 42.681 1.00 58.34 631 LEU A N 1
ATOM 4753 C CA . LEU A 1 631 ? -36.872 41.489 43.053 1.00 58.34 631 LEU A CA 1
ATOM 4754 C C . LEU A 1 631 ? -37.186 40.397 44.079 1.00 58.34 631 LEU A C 1
ATOM 4756 O O . LEU A 1 631 ? -37.090 39.209 43.799 1.00 58.34 631 LEU A O 1
ATOM 4760 N N . THR A 1 632 ? -37.616 40.783 45.282 1.00 46.22 632 THR A N 1
ATOM 4761 C CA . THR A 1 632 ? -38.027 39.809 46.302 1.00 46.22 632 THR A CA 1
ATOM 4762 C C . THR A 1 632 ? -39.375 39.186 45.922 1.00 46.22 632 THR A C 1
ATOM 4764 O O . THR A 1 632 ? -40.423 39.817 46.093 1.00 46.22 632 THR A O 1
ATOM 4767 N N . LEU A 1 633 ? -39.372 37.945 45.431 1.00 49.47 633 LEU A N 1
ATOM 4768 C CA . LEU A 1 633 ? -40.592 37.163 45.223 1.00 49.47 633 LEU A CA 1
ATOM 4769 C C . LEU A 1 633 ? -41.175 36.779 46.594 1.00 49.47 633 LEU A C 1
ATOM 4771 O O . LEU A 1 633 ? -40.662 35.912 47.300 1.00 49.47 633 LEU A O 1
ATOM 4775 N N . GLN A 1 634 ? -42.242 37.462 47.022 1.00 38.53 634 GLN A N 1
ATOM 4776 C CA . GLN A 1 634 ? -42.993 37.048 48.207 1.00 38.53 634 GLN A CA 1
ATOM 4777 C C . GLN A 1 634 ? -43.715 35.726 47.918 1.00 38.53 634 GLN A C 1
ATOM 4779 O O . GLN A 1 634 ? -44.552 35.635 47.025 1.00 38.53 634 GLN A O 1
ATOM 4784 N N . SER A 1 635 ? -43.378 34.716 48.715 1.00 41.41 635 SER A N 1
ATOM 4785 C CA . SER A 1 635 ? -43.920 33.360 48.695 1.00 41.41 635 SER A CA 1
ATOM 4786 C C . SER A 1 635 ? -45.455 33.279 48.721 1.00 41.41 635 SER A C 1
ATOM 4788 O O . SER A 1 635 ? -46.108 34.037 49.441 1.00 41.41 635 SER A O 1
ATOM 4790 N N . SER A 1 636 ? -45.964 32.207 48.098 1.00 37.88 636 SER A N 1
ATOM 4791 C CA . SER A 1 636 ? -47.310 31.605 48.181 1.00 37.88 636 SER A CA 1
ATOM 4792 C C . SER A 1 636 ? -48.416 32.165 47.268 1.00 37.88 636 SER A C 1
ATOM 4794 O O . SER A 1 636 ? -49.322 32.840 47.733 1.00 37.88 636 SER A O 1
ATOM 4796 N N . GLU A 1 637 ? -48.364 31.826 45.971 1.00 39.31 637 GLU A N 1
ATOM 4797 C CA . GLU A 1 637 ? -49.482 31.265 45.169 1.00 39.31 637 GLU A CA 1
ATOM 4798 C C . GLU A 1 637 ? -49.055 31.127 43.681 1.00 39.31 637 GLU A C 1
ATOM 4800 O O . GLU A 1 637 ? -48.939 32.140 42.992 1.00 39.31 637 GLU A O 1
ATOM 4805 N N . PRO A 1 638 ? -48.845 29.913 43.128 1.00 42.94 638 PRO A N 1
ATOM 4806 C CA . PRO A 1 638 ? -48.272 29.736 41.782 1.00 42.94 638 PRO A CA 1
ATOM 4807 C C . PRO A 1 638 ? -49.260 29.933 40.606 1.00 42.94 638 PRO A C 1
ATOM 4809 O O . PRO A 1 638 ? -49.024 29.433 39.515 1.00 42.94 638 PRO A O 1
ATOM 4812 N N . PHE A 1 639 ? -50.378 30.656 40.763 1.00 43.78 639 PHE A N 1
ATOM 4813 C CA . PHE A 1 639 ? -51.497 30.574 39.796 1.00 43.78 639 PHE A CA 1
ATOM 4814 C C . PHE A 1 639 ? -51.998 31.885 39.160 1.00 43.78 639 PHE A C 1
ATOM 4816 O O . PHE A 1 639 ? -53.103 31.907 38.611 1.00 43.78 639 PHE A O 1
ATOM 4823 N N . GLN A 1 640 ? -51.227 32.979 39.165 1.00 42.62 640 GLN A N 1
ATOM 4824 C CA . GLN A 1 640 ? -51.672 34.235 38.523 1.00 42.62 640 GLN A CA 1
ATOM 4825 C C . GLN A 1 640 ? -51.029 34.562 37.163 1.00 42.62 640 GLN A C 1
ATOM 4827 O O . GLN A 1 640 ? -51.695 35.200 36.349 1.00 42.62 640 GLN A O 1
ATOM 4832 N N . TYR A 1 641 ? -49.820 34.087 36.844 1.00 44.03 641 TYR A N 1
ATOM 4833 C CA . TYR A 1 641 ? -49.109 34.548 35.636 1.00 44.03 641 TYR A CA 1
ATOM 4834 C C . TYR A 1 641 ? -49.365 33.723 34.360 1.00 44.03 641 TYR A C 1
ATOM 4836 O O . TYR A 1 641 ? -49.284 34.257 33.253 1.00 44.03 641 TYR A O 1
ATOM 4844 N N . GLU A 1 642 ? -49.807 32.466 34.477 1.00 44.09 642 GLU A N 1
ATOM 4845 C CA . GLU A 1 642 ? -50.078 31.594 33.317 1.00 44.09 642 GLU A CA 1
ATOM 4846 C C . GLU A 1 642 ? -51.232 32.118 32.427 1.00 44.09 642 GLU A C 1
ATOM 4848 O O . GLU A 1 642 ? -51.291 31.887 31.214 1.00 44.09 642 GLU A O 1
ATOM 4853 N N . LYS A 1 643 ? -52.171 32.869 33.021 1.00 39.97 643 LYS A N 1
ATOM 4854 C CA . LYS A 1 643 ? -53.386 33.331 32.337 1.00 39.97 643 LYS A CA 1
ATOM 4855 C C . LYS A 1 643 ? -53.171 34.590 31.495 1.00 39.97 643 LYS A C 1
ATOM 4857 O O . LYS A 1 643 ? -53.844 34.746 30.474 1.00 39.97 643 LYS A O 1
ATOM 4862 N N . GLU A 1 644 ? -52.245 35.465 31.884 1.00 44.25 644 GLU A N 1
ATOM 4863 C CA . GLU A 1 644 ? -51.923 36.667 31.104 1.00 44.25 644 GLU A CA 1
ATOM 4864 C C . GLU A 1 644 ? -51.022 36.331 29.906 1.00 44.25 644 GLU A C 1
ATOM 4866 O O . GLU A 1 644 ? -51.274 36.835 28.806 1.00 44.25 644 GLU A O 1
ATOM 4871 N N . PHE A 1 645 ? -50.094 35.376 30.059 1.00 44.62 645 PHE A N 1
ATOM 4872 C CA . PHE A 1 645 ? -49.160 34.963 29.001 1.00 44.62 645 PHE A CA 1
ATOM 4873 C C . PHE A 1 645 ? -49.821 34.138 27.877 1.00 44.62 645 PHE A C 1
ATOM 4875 O O . PHE A 1 645 ? -49.587 34.367 26.688 1.00 44.62 645 PHE A O 1
ATOM 4882 N N . LYS A 1 646 ? -50.776 33.252 28.205 1.00 44.50 646 LYS A N 1
ATOM 4883 C CA . LYS A 1 646 ? -51.584 32.557 27.177 1.00 44.50 646 LYS A CA 1
ATOM 4884 C C . LYS A 1 646 ? -52.473 33.512 26.361 1.00 44.50 646 LYS A C 1
ATOM 4886 O O . LYS A 1 646 ? -52.906 33.153 25.263 1.00 44.50 646 LYS A O 1
ATOM 4891 N N . SER A 1 647 ? -52.750 34.723 26.860 1.00 42.12 647 SER A N 1
ATOM 4892 C CA . SER A 1 647 ? -53.509 35.739 26.115 1.00 42.12 647 SER A CA 1
ATOM 4893 C C . SER A 1 647 ? -52.646 36.519 25.114 1.00 42.12 647 SER A C 1
ATOM 4895 O O . SER A 1 647 ? -53.145 36.890 24.050 1.00 42.12 647 SER A O 1
ATOM 4897 N N . SER A 1 648 ? -51.351 36.703 25.397 1.00 41.91 648 SER A N 1
ATOM 4898 C CA . SER A 1 648 ? -50.409 37.432 24.537 1.00 41.91 648 SER A CA 1
ATOM 4899 C C . SER A 1 648 ? -49.839 36.577 23.396 1.00 41.91 648 SER A C 1
ATOM 4901 O O . SER A 1 648 ? -49.588 37.112 22.315 1.00 41.91 648 SER A O 1
ATOM 4903 N N . LEU A 1 649 ? -49.737 35.250 23.557 1.00 39.72 649 LEU A N 1
ATOM 4904 C CA . LEU A 1 649 ? -49.272 34.337 22.495 1.00 39.72 649 LEU A CA 1
ATOM 4905 C C . LEU A 1 649 ? -50.286 34.096 21.358 1.00 39.72 649 LEU A C 1
ATOM 4907 O O . LEU A 1 649 ? -49.894 33.763 20.242 1.00 39.72 649 LEU A O 1
ATOM 4911 N N . LYS A 1 650 ? -51.589 34.338 21.566 1.00 40.19 650 LYS A N 1
ATOM 4912 C CA . LYS A 1 650 ? -52.611 34.186 20.504 1.00 40.19 650 LYS A CA 1
ATOM 4913 C C . LYS A 1 650 ? -52.614 35.297 19.442 1.00 40.19 650 LYS A C 1
ATOM 4915 O O . LYS A 1 650 ? -53.423 35.242 18.518 1.00 40.19 650 LYS A O 1
ATOM 4920 N N . LEU A 1 651 ? -51.736 36.296 19.543 1.00 42.44 651 LEU A N 1
ATOM 4921 C CA . LEU A 1 651 ? -51.720 37.466 18.654 1.00 42.44 651 LEU A CA 1
ATOM 4922 C C . LEU A 1 651 ? -50.643 37.442 17.551 1.00 42.44 651 LEU A C 1
ATOM 4924 O O . LEU A 1 651 ? -50.549 38.414 16.804 1.00 42.44 651 LEU A O 1
ATOM 4928 N N . ARG A 1 652 ? -49.867 36.358 17.385 1.00 41.50 652 ARG A N 1
ATOM 4929 C CA . ARG A 1 652 ? -48.782 36.289 16.376 1.00 41.50 652 ARG A CA 1
ATOM 4930 C C . ARG A 1 652 ? -48.790 35.067 15.442 1.00 41.50 652 ARG A C 1
ATOM 4932 O O . ARG A 1 652 ? -47.739 34.657 14.978 1.00 41.50 652 ARG A O 1
ATOM 4939 N N . THR A 1 653 ? -49.954 34.526 15.082 1.00 42.88 653 THR A N 1
ATOM 4940 C CA . THR A 1 653 ? -50.058 33.520 13.994 1.00 42.88 653 THR A CA 1
ATOM 4941 C C . THR A 1 653 ? -50.858 33.987 12.777 1.00 42.88 653 THR A C 1
ATOM 4943 O O . THR A 1 653 ? -51.345 33.173 12.006 1.00 42.88 653 THR A O 1
ATOM 4946 N N . ASN A 1 654 ? -50.976 35.298 12.548 1.00 39.06 654 ASN A N 1
ATOM 4947 C CA . ASN A 1 654 ? -51.458 35.812 11.263 1.00 39.06 654 ASN A CA 1
ATOM 4948 C C . ASN A 1 654 ? -50.669 37.051 10.832 1.00 39.06 654 ASN A C 1
ATOM 4950 O O . ASN A 1 654 ? -51.077 38.183 11.113 1.00 39.06 654 ASN A O 1
ATOM 4954 N N . LYS A 1 655 ? -49.566 36.820 10.118 1.00 33.16 655 LYS A N 1
ATOM 4955 C CA . LYS A 1 655 ? -49.160 37.648 8.983 1.00 33.16 655 LYS A CA 1
ATOM 4956 C C . LYS A 1 655 ? -48.184 36.920 8.083 1.00 33.16 655 LYS A C 1
ATOM 4958 O O . LYS A 1 655 ? -47.238 36.335 8.643 1.00 33.16 655 LYS A O 1
#

Sequence (655 aa):
CGNGIDDDGDGYIDCNDFDCDGDSNCPSEDCGNGIDDDGDGYIDCNDFDCDDDLSCIETDCSDNLDNDQDGYVDCDDFDCEGNPECFSCDQESVDLFFSEYAEGSSNNKYLEIYNPSNLTIDLSCYAYPNATNGGDNGNYDYWNAFDNGAIIEPGDVYVICHGSSDPFIMNECDETHTYLSNGDDGFALVYGSQNAFTALDWIGDWNDDPGSAWEACGVSDATKDHTLVRKTGITSGSEWSVSSSEESCEWDIFDQNTWSNLGFHIVDPNANINPVSDAGEDQVVDAGAFVTLNGSNSSDIDGSIIAYVWTQIAGPTVSLSSYDQPEVSFTAPSEGTLEFQLEVYDNEGSSSSDVVSILILGGGMSVSVIQETSDPGSGNDCYPSPYNGQVVTITGIVTAIQPGSNPNFYFEDPNADTFAGVYVYDNSIDPQVGDELLLIAEVEEYYGLTEITNSISSVLISTDNIVEPTLISTSDLMGGCSYNAEQYEGMLVKVDNLLVTSTPNEYGEWTVSDGSGDCMIDDYFYDGSMDSFSEGSTITSIVGVVNYAYGEYRILPRNESDINTGSDSCNANGDVNLDGSLDVLDVVFVVGAVLGNEQLNDNQFCISDVNLDGNLDVLDVVTIVSEILNLTLQSSEPFQYEKEFKSSLKLRTNK

Solvent-accessible surface area (backbone atoms only — not comparable to full-atom values): 35503 Å² total; per-residue (Å²): 69,80,81,84,49,54,88,87,70,87,80,40,44,16,52,62,19,78,94,26,69,82,36,95,68,20,49,83,70,54,48,80,74,82,46,50,64,38,68,60,77,45,42,21,47,69,21,78,96,24,76,83,42,84,62,45,47,58,83,57,50,79,75,79,43,49,79,27,65,73,80,43,38,19,64,76,24,75,72,29,69,87,39,82,84,48,69,71,67,81,67,87,82,75,60,41,21,68,38,32,40,30,19,19,70,90,45,35,31,41,43,27,36,31,30,72,50,92,52,72,42,72,37,88,40,34,32,51,31,29,8,69,49,4,27,77,76,64,39,68,77,44,86,39,70,64,64,93,85,41,65,32,47,54,62,34,50,45,25,40,23,28,84,72,29,51,72,71,58,59,71,51,40,76,42,74,42,86,89,63,52,78,15,24,39,10,38,36,37,31,42,39,49,100,90,56,65,45,81,39,17,43,48,53,49,27,58,55,56,55,84,56,16,37,59,32,51,81,34,79,38,41,43,31,60,12,18,38,33,48,42,35,53,62,71,60,38,40,60,30,80,49,37,28,28,67,80,59,44,41,57,48,82,40,63,51,70,58,64,90,54,73,75,53,68,68,70,41,97,80,45,82,65,63,31,48,43,35,32,47,80,67,44,79,42,51,41,62,36,82,49,73,47,43,31,71,78,37,46,36,93,88,66,42,73,73,48,37,38,58,42,79,78,43,55,82,89,73,68,59,76,50,49,62,51,46,66,29,34,36,62,41,61,68,54,50,54,34,31,36,37,32,37,33,27,32,77,87,73,44,51,27,67,24,70,26,44,37,42,29,42,40,76,37,47,50,35,29,72,48,40,60,56,90,54,70,55,63,94,61,29,36,39,49,36,86,40,57,80,33,79,46,48,30,35,31,31,27,74,44,57,33,64,77,95,48,44,30,30,26,29,27,22,86,90,47,96,46,14,15,16,36,37,34,62,40,72,89,48,83,81,54,73,15,30,26,35,41,37,33,28,28,30,38,74,58,72,28,26,60,31,36,29,75,71,78,44,77,43,83,75,48,67,80,48,85,76,80,57,46,80,52,59,30,42,46,38,39,79,32,72,35,75,70,28,52,36,41,34,26,24,52,29,28,40,54,60,27,32,27,74,38,50,62,50,99,78,49,39,26,30,32,23,51,80,76,29,63,24,38,36,35,50,89,31,32,54,77,81,83,82,89,65,56,61,72,41,63,31,46,32,41,34,24,33,26,44,57,50,96,60,38,41,29,36,27,28,51,37,73,89,26,54,38,52,78,64,73,74,68,65,35,68,33,39,48,78,68,80,85,60,65,48,75,67,23,50,50,52,50,52,28,38,61,72,69,75,41,87,69,54,76,66,38,48,39,15,40,24,51,76,70,78,87,60,76,48,70,66,24,51,52,49,48,53,30,59,66,67,68,52,83,79,78,82,89,74,99,77,69,65,70,68,59,54,64,60,63,65,74,74,76,86,81,131

Radius of gyration: 41.82 Å; Cα contacts (8 Å, |Δi|>4): 1558; chains: 1; bounding box: 108×90×89 Å

Secondary structure (DSSP, 8-state):
--SSS-SSSSS--TTSSGGGTT-TTSPPP-TTSSS-SSSSS--GGGSGGGTT-TTSS---TTSS--SS-SS--GGGSGGGTT-GGG----SPPP--EEEEEEE-STT-EEEEEE--SSS-EEGGGEE--EEGGG-SSS--SB--BPPTT-EE-TT-EEEEE-TTS-HHHHHH-SEE-S---SSS-EEEEEEEETTEEEEEEEES-SSS--TT---BTTBTTTTSSEEEEE-TT--S---HHHHTSTTT--EEEEETT--SSTT-----TTSPPPPB------EEEETT-EEEEE-TT-B-SSS-EEEEEEEEEESS----S-SSSSEEEEE--SSEEEEEEEEEEETTS-EEEEEEEEEEE--PEEHHHHH------STT-SS--TTTTEEEEEEEEEEEE-SSS---EEEE-TT-SSS-EEEE--TT----TT-EEEEEEEEEEETTEEEEEEEEEEEEEESS--PPPEE--GGGG-SSS-HHHHTTTT-EEEEEEEEE-S---TTS-EEEESSS--EEE--TT-SS----PPTT-EEEEEEEEEEEETTEEEEE--SGGGEE-S-S-----S-TT-SSS-SHHHHHHHHHHHTTSSPPPHHHHHHH-TT-SS--SHHHHHHHHHHHTT----SS-TTSSHHHHHHHGGGSS--

Nearest PDB structures (foldseek):
  2yrl-assembly1_A  TM=7.837E-01  e=9.311E-07  Homo sapiens
  6jcq-assembly1_R  TM=8.412E-01  e=2.999E-05  Homo sapiens
  4m02-assembly1_A  TM=6.693E-01  e=1.028E-04  Staphylococcus aureus subsp. aureus NCTC 8325
  4m03-assembly1_A-2  TM=6.217E-01  e=4.439E-05  Staphylococcus aureus subsp. aureus NCTC 8325
  4m00-assembly1_A  TM=2.064E-01  e=2.267E-05  Staphylococcus aureus subsp. aureus NCTC 8325

Foldseek 3Di:
DADQDPPPPPPAGALRDPVCPPPPLQDQADQPDQDPPRPRPAHHLRDPSNVPPPLQADDDLPPQDPSSPPPAGRLSDPSNVPPPVNDFLPDDDQFKEWQKFAQFPDFQGKTKIWRQDQDKDFQQQKWKFKDDLQADAFDGDDTGGDDPRDIAHHQWMAMEGAPPHDVVSVVLHPHHDNDGDQARMKIFMWGTDPVDIDTWAIDHGNHDRLPRHDAFLNRPSQSHQKMWGFDQQDRGHDDCCQCRDVQNPRTDIGGHPDCPCRGGHHHDPPPFDAKAWDQDEAEEEEAFDKDKTARPPTGGDVFDWDWKAKDWDDDDDWDWPDGIDRIIITTHHQFDKTKMKIWIATPVGHIHIDMYMYGYDRAWPALQQQQDADDCDDDLAQRHGPQAFHWGKYKFFWAAFAPDQQRWTKTFHLVDLWSGIATERESVDRDDGFWIKTWGFGWHTDSRGIYTDDTPDIDTDDGDHDRDAAEDFLCQFPDFRDPSNSRQASGKHKYFWKFFQFWQDPQRKGWIHNPNDIAIAGARQEDDDDDTDDHGQIWGMAIAGWHHDPRGIHGHGNYPVRTHSVPPVLCLVLPLVPPPDLDVVSLVQLVCVQVVNHDGDPNSQSNQPSVPPSDRHVVSSVVSVCVNVVPDDDDDDPPDPVVVVVVVVVPPPDD

Mean predicted aligned error: 20.18 Å

pLDDT: mean 86.86, std 12.9, range [33.16, 98.75]